Protein AF-A0A6I0SGD2-F1 (afdb_monomer)

Solvent-accessible surface area (backbone atoms only — not comparable to full-atom values): 24465 Å² total; per-residue (Å²): 138,92,66,94,62,62,40,89,84,48,64,49,75,45,43,58,71,42,83,47,82,48,71,47,82,42,67,32,30,31,40,35,41,21,23,28,64,48,79,47,85,56,87,60,90,63,89,70,87,62,95,55,67,92,83,50,76,82,53,63,69,57,52,53,32,61,71,46,40,69,61,18,66,77,65,74,39,56,65,81,51,65,57,43,37,54,51,72,83,57,88,63,60,44,69,10,45,36,34,33,43,36,40,39,31,40,45,16,40,39,34,30,12,27,33,20,41,36,37,36,28,39,41,33,34,53,17,43,41,30,39,22,31,40,66,39,73,47,50,70,32,67,99,56,30,63,36,92,94,68,83,43,83,52,81,45,79,48,76,48,76,32,84,38,54,20,38,42,36,28,16,43,36,31,34,58,22,40,39,41,32,23,44,44,16,41,36,37,29,71,28,67,29,38,24,41,63,22,47,37,40,31,31,54,63,13,39,37,38,31,31,32,41,35,41,28,65,25,37,38,40,31,28,10,37,44,35,39,23,13,31,68,42,85,99,49,68,32,30,41,69,13,53,33,39,23,68,67,9,38,40,38,41,51,62,70,9,36,42,35,34,20,60,33,14,25,37,38,37,35,38,39,22,85,28,49,24,43,39,38,34,21,50,77,96,83,72,84,66,42,68,42,80,94,43,47,73,56,39,42,72,59,22,72,78,36,40,8,18,39,35,34,28,42,45,17,65,47,14,41,38,40,31,22,34,17,32,36,37,33,45,46,65,24,30,32,25,31,40,38,35,33,57,19,35,44,32,58,61,46,59,95,92,50,71,42,44,41,39,29,32,34,40,41,40,30,54,21,36,40,35,33,40,28,50,93,82,52,49,20,32,42,38,32,69,66,38,61,49,55,39,72,17,39,47,38,76,46,67,79,60,83,76,73,69,45,75,80,41,86,35,67,38,34,39,32,33,60,87,51,66,80,66,35,52,40,71,54,72,42,78,59,80,50,25,33,38,30,62,39,71,46,77,47,75,59,101,71,31,29,34,38,27,37,35,28,38,47,65,44,80,29,66,65,50,44,47,53,51,50,48,46,60,58,52,54,48,51,51,49,52,51,49,52,51,51,50,51,49,53,54,48,58,61,61,57,74,82,112

Nearest PDB structures (foldseek):
  3sze-assembly1_A  TM=9.451E-01  e=1.507E-43  Escherichia coli O157:H7 str. EDL933
  4om9-assembly1_A  TM=9.510E-01  e=5.441E-32  Escherichia coli 042
  3ak5-assembly2_B  TM=7.928E-01  e=3.867E-27  Escherichia coli
  3ak5-assembly3_C  TM=7.836E-01  e=5.018E-25  Escherichia coli
  3ak5-assembly4_D  TM=7.950E-01  e=8.503E-24  Escherichia coli

Secondary structure (DSSP, 8-state):
----S--TT-EEEE-S-EE-SS-EEEESSEEEE-PEEPP---S-S-S-S-SSGGG--S-HHHHHHHHHHHHHHHHT-GGGSSS-S--TT-S-EEPEEEEEEEEEEES-EEEEETTEEEEEEEEEES-EEEEEESEEEEETTTT--EETTTTEE---EEEEE----EEEES-EEEES-EEEE-TTEEEEE-S-EEEES--EEE-TT-EEEE-S-EEESS-EEESSEEEEE-EEPTTSSEEEPEEEEETT-EEE-STT-EEEEESSEEEES-EEESSS-EEEEE--TT-PPEEPGGGHHHHHHHHTTSSEEEES-EEEEEEEEEEESEEEEE-S-EEEEEEEEES-EEEE-S-TT---EEEEEEEEEES-EEEEEE-SS-B-EEEEEEEEE-SSEEEEEEES---S-EEEEEEEEEEEETT--GGGEEE--EEETTEEEEEEEEEEE-SSEEEEEEEEEEEEE-HHHHHHHHHHHHHHHHHHHHHHHHHHHHHHHHHGGG-

Organism: Bacteroides thetaiotaomicron (NCBI:txid818)

Foldseek 3Di:
DDDQAQDAPAEDEDQAEADDAAEAEDASYEYEYEWAFQFDDFPDPDPDQDPDVVVDDPRVLVVQLVVCVVVCVVVVNSVVSVRFRGDLPDPDTGAYEYDYAEYEEHCYEYEYAARYAHEYEYEEEVYEYEYHDQKDKHWSCVVNQQDDPRPHGDTDIDIDGHGHAYEYEEEYHYANYEEEYDANYEYEYLYHYEAEVYEYEAADNYEYEDQAAHEYAAEYEFAHEYEYEFHDDPPALEGEAHEYEHNQAYEYEDLDTEYHYEQRYQYEGAYAYPYAYEYEFYDDPDRRRHYDPVCPVVSCVRFVQFGYEYEYEYAHQNYEYEEESHEYAHAAEHHYAEYEYDVYEYADDYDPVDAYEYEYAEYEYELYEYEKEDEQAEIHAYEYNHYYDYADYEYHYHYPDPDAWDAAGWYWHYKYFPPHDPHRYDWDWDDDQQWIKTFDWDWDDDPTIITTTGGIMHIDGRPVSVVVVVCCCVPVVVVVVVVVVVVVVVVVVVVVVVD

InterPro domains:
  IPR004899 Pertactin, central region [PF03212] (339-421)
  IPR011050 Pectin lyase fold/virulence factor [SSF51126] (4-458)
  IPR012332 Autotransporter, pectate lyase C-like domain superfamily [G3DSA:2.160.20.20] (1-485)

Structure (mmCIF, N/CA/C/O backbone):
data_AF-A0A6I0SGD2-F1
#
_entry.id   AF-A0A6I0SGD2-F1
#
loop_
_atom_site.group_PDB
_atom_site.id
_atom_site.type_symbol
_atom_site.label_atom_id
_atom_site.label_alt_id
_atom_site.label_comp_id
_atom_site.label_asym_id
_atom_site.label_entity_id
_atom_site.label_seq_id
_atom_site.pdbx_PDB_ins_code
_atom_site.Cartn_x
_atom_site.Cartn_y
_atom_site.Cartn_z
_atom_site.occupancy
_atom_site.B_iso_or_equiv
_atom_site.auth_seq_id
_atom_site.auth_comp_id
_atom_site.auth_asym_id
_atom_site.auth_atom_id
_atom_site.pdbx_PDB_model_num
ATOM 1 N N . ILE A 1 1 ? 6.479 -22.318 -34.820 1.00 44.47 1 ILE A N 1
ATOM 2 C CA . ILE A 1 1 ? 7.586 -22.149 -33.847 1.00 44.47 1 ILE A CA 1
ATOM 3 C C . ILE A 1 1 ? 7.102 -22.780 -32.543 1.00 44.47 1 ILE A C 1
ATOM 5 O O . ILE A 1 1 ? 6.374 -22.142 -31.804 1.00 44.47 1 ILE A O 1
ATOM 9 N N . ASN A 1 2 ? 7.387 -24.072 -32.350 1.00 41.59 2 ASN A N 1
ATOM 10 C CA . ASN A 1 2 ? 6.911 -24.901 -31.232 1.00 41.59 2 ASN A CA 1
ATOM 11 C C . ASN A 1 2 ? 8.007 -25.033 -30.165 1.00 41.59 2 ASN A C 1
ATOM 13 O O . ASN A 1 2 ? 8.618 -26.089 -30.041 1.00 41.59 2 ASN A O 1
ATOM 17 N N . SER A 1 3 ? 8.289 -23.977 -29.406 1.00 49.38 3 SER A N 1
ATOM 18 C CA . SER A 1 3 ? 8.962 -24.161 -28.115 1.00 49.38 3 SER A CA 1
ATOM 19 C C . SER A 1 3 ? 8.016 -23.669 -27.031 1.00 49.38 3 SER A C 1
ATOM 21 O O . SER A 1 3 ? 7.752 -22.472 -26.957 1.00 49.38 3 SER A O 1
ATOM 23 N N . GLN A 1 4 ? 7.485 -24.600 -26.235 1.00 59.59 4 GLN A N 1
ATOM 24 C CA . GLN A 1 4 ? 6.704 -24.296 -25.031 1.00 59.59 4 GLN A CA 1
ATOM 25 C C . GLN A 1 4 ? 7.576 -23.739 -23.893 1.00 59.59 4 GLN A C 1
ATOM 27 O O . GLN A 1 4 ? 7.047 -23.269 -22.891 1.00 59.59 4 GLN A O 1
ATOM 32 N N . ASP A 1 5 ? 8.900 -23.751 -24.059 1.00 74.62 5 ASP A N 1
ATOM 33 C CA . ASP A 1 5 ? 9.834 -23.281 -23.048 1.00 74.62 5 ASP A CA 1
ATOM 34 C C . ASP A 1 5 ? 10.061 -21.771 -23.146 1.00 74.62 5 ASP A C 1
ATOM 36 O O . ASP A 1 5 ? 10.298 -21.214 -24.226 1.00 74.62 5 ASP A O 1
ATOM 40 N N . LYS A 1 6 ? 10.021 -21.115 -21.984 1.00 79.12 6 LYS A N 1
ATOM 41 C CA . LYS A 1 6 ? 10.342 -19.697 -21.822 1.00 79.12 6 LYS A CA 1
ATOM 42 C C . LYS A 1 6 ? 11.775 -19.432 -22.279 1.00 79.12 6 LYS A C 1
ATOM 44 O O . LYS A 1 6 ? 12.725 -19.998 -21.738 1.00 79.12 6 LYS A O 1
ATOM 49 N N . LYS A 1 7 ? 11.950 -18.541 -23.255 1.00 79.69 7 LYS A N 1
ATOM 50 C CA . LYS A 1 7 ? 13.279 -18.163 -23.751 1.00 79.69 7 LYS A CA 1
ATOM 51 C C . LYS A 1 7 ? 13.844 -17.032 -22.899 1.00 79.69 7 LYS A C 1
ATOM 53 O O . LYS A 1 7 ? 13.586 -15.865 -23.167 1.00 79.69 7 LYS A O 1
ATOM 58 N N . THR A 1 8 ? 14.664 -17.375 -21.910 1.00 72.81 8 THR A N 1
ATOM 59 C CA . THR A 1 8 ? 15.229 -16.419 -20.935 1.00 72.81 8 THR A CA 1
ATOM 60 C C . THR A 1 8 ? 16.084 -15.309 -21.555 1.00 72.81 8 THR A C 1
ATOM 62 O O . THR A 1 8 ? 16.208 -14.241 -20.970 1.00 72.81 8 THR A O 1
ATOM 65 N N . ASN A 1 9 ? 16.651 -15.534 -22.745 1.00 78.88 9 ASN A N 1
ATOM 66 C CA . ASN A 1 9 ? 17.495 -14.553 -23.440 1.00 78.88 9 ASN A CA 1
ATOM 67 C C . ASN A 1 9 ? 16.747 -13.776 -24.540 1.00 78.88 9 ASN A C 1
ATOM 69 O O . ASN A 1 9 ? 17.338 -12.914 -25.187 1.00 78.88 9 ASN A O 1
ATOM 73 N N . ALA A 1 10 ? 15.469 -14.082 -24.788 1.00 84.31 10 ALA A N 1
ATOM 74 C CA . ALA A 1 10 ? 14.654 -13.378 -25.774 1.00 84.31 10 ALA A CA 1
ATOM 75 C C . ALA A 1 10 ? 13.947 -12.197 -25.100 1.00 84.31 10 ALA A C 1
ATOM 77 O O . ALA A 1 10 ? 12.811 -12.320 -24.637 1.00 84.31 10 ALA A O 1
ATOM 78 N N . LYS A 1 11 ? 14.646 -11.060 -25.032 1.00 92.44 11 LYS A N 1
ATOM 79 C CA . LYS A 1 11 ? 14.125 -9.819 -24.461 1.00 92.44 11 LYS A CA 1
ATOM 80 C C . LYS A 1 11 ? 13.872 -8.782 -25.553 1.00 92.44 11 LYS A C 1
ATOM 82 O O . LYS A 1 11 ? 14.795 -8.396 -26.264 1.00 92.44 11 LYS A O 1
ATOM 87 N N . LEU A 1 12 ? 12.627 -8.328 -25.657 1.00 97.19 12 LEU A N 1
ATOM 88 C CA . LEU A 1 12 ? 12.244 -7.166 -26.450 1.00 97.19 12 LEU A CA 1
ATOM 89 C C . LEU A 1 12 ? 12.295 -5.927 -25.555 1.00 97.19 12 LEU A C 1
ATOM 91 O O . LEU A 1 12 ? 11.647 -5.895 -24.512 1.00 97.19 12 LEU A O 1
ATOM 95 N N . ILE A 1 13 ? 13.058 -4.917 -25.959 1.00 98.12 13 ILE A N 1
ATOM 96 C CA . ILE A 1 13 ? 13.158 -3.638 -25.252 1.00 98.12 13 ILE A CA 1
ATOM 97 C C . ILE A 1 13 ? 12.524 -2.574 -26.136 1.00 98.12 13 ILE A C 1
ATOM 99 O O . ILE A 1 13 ? 12.893 -2.437 -27.302 1.00 98.12 13 ILE A O 1
ATOM 103 N N . LEU A 1 14 ? 11.573 -1.836 -25.577 1.00 98.50 14 LEU A N 1
ATOM 104 C CA . LEU A 1 14 ? 10.968 -0.669 -26.192 1.00 98.50 14 LEU A CA 1
ATOM 105 C C . LEU A 1 14 ? 11.413 0.560 -25.399 1.00 98.50 14 LEU A C 1
ATOM 107 O O . LEU A 1 14 ? 10.968 0.773 -24.273 1.00 98.50 14 LEU A O 1
ATOM 111 N N . ASP A 1 15 ? 12.296 1.355 -25.990 1.00 97.50 15 ASP A N 1
ATOM 112 C CA . ASP A 1 15 ? 12.751 2.645 -25.459 1.00 97.50 15 ASP A CA 1
ATOM 113 C C . ASP A 1 15 ? 12.130 3.842 -26.204 1.00 97.50 15 ASP A C 1
ATOM 115 O O . ASP A 1 15 ? 12.359 4.991 -25.848 1.00 97.50 15 ASP A O 1
ATOM 119 N N . GLY A 1 16 ? 11.310 3.576 -27.226 1.00 95.38 16 GLY A N 1
ATOM 120 C CA . GLY A 1 16 ? 10.520 4.569 -27.951 1.00 95.38 16 GLY A CA 1
ATOM 121 C C . GLY A 1 16 ? 9.146 4.826 -27.321 1.00 95.38 16 GLY A C 1
ATOM 122 O O . GLY A 1 16 ? 9.009 5.178 -26.153 1.00 95.38 16 GLY A O 1
ATOM 123 N N . SER A 1 17 ? 8.086 4.715 -28.120 1.00 96.38 17 SER A N 1
ATOM 124 C CA . SER A 1 17 ? 6.705 4.891 -27.656 1.00 96.38 17 SER A CA 1
ATOM 125 C C . SER A 1 17 ? 5.754 3.977 -28.420 1.00 96.38 17 SER A C 1
ATOM 127 O O . SER A 1 17 ? 5.974 3.671 -29.591 1.00 96.38 17 SER A O 1
ATOM 129 N N . VAL A 1 18 ? 4.683 3.561 -27.753 1.00 98.00 18 VAL A N 1
ATOM 130 C CA . VAL A 1 18 ? 3.580 2.782 -28.326 1.00 98.00 18 VAL A CA 1
ATOM 131 C C . VAL A 1 18 ? 2.299 3.557 -28.064 1.00 98.00 18 VAL A C 1
ATOM 133 O O . VAL A 1 18 ? 2.078 4.028 -26.955 1.00 98.00 18 VAL A O 1
ATOM 136 N N . ASN A 1 19 ? 1.452 3.717 -29.074 1.00 97.81 19 ASN A N 1
ATOM 137 C CA . ASN A 1 19 ? 0.153 4.354 -28.904 1.00 97.81 19 ASN A CA 1
ATOM 138 C C . ASN A 1 19 ? -0.878 3.635 -29.766 1.00 97.81 19 ASN A C 1
ATOM 140 O O . ASN A 1 19 ? -0.989 3.883 -30.967 1.00 97.81 19 ASN A O 1
ATOM 144 N N . THR A 1 20 ? -1.593 2.709 -29.146 1.00 97.75 20 THR A N 1
ATOM 145 C CA . THR A 1 20 ? -2.627 1.909 -29.788 1.00 97.75 20 THR A CA 1
ATOM 146 C C . THR A 1 20 ? -3.840 1.783 -28.873 1.00 97.75 20 THR A C 1
ATOM 148 O O . THR A 1 20 ? -3.741 1.947 -27.661 1.00 97.75 20 THR A O 1
ATOM 151 N N . LYS A 1 21 ? -4.996 1.492 -29.469 1.00 97.31 21 LYS A N 1
ATOM 152 C CA . LYS A 1 21 ? -6.214 1.072 -28.756 1.00 97.31 21 LYS A CA 1
ATOM 153 C C . LYS A 1 21 ? -6.423 -0.443 -28.821 1.00 97.31 21 LYS A C 1
ATOM 155 O O . LYS A 1 21 ? -7.499 -0.921 -28.497 1.00 97.31 21 LYS A O 1
ATOM 160 N N . ASN A 1 22 ? -5.433 -1.164 -29.339 1.00 98.25 22 ASN A N 1
ATOM 161 C CA . ASN A 1 22 ? -5.467 -2.610 -29.476 1.00 98.25 22 ASN A CA 1
ATOM 162 C C . ASN A 1 22 ? -4.676 -3.261 -28.343 1.00 98.25 22 ASN A C 1
ATOM 164 O O . ASN A 1 22 ? -3.901 -2.603 -27.640 1.00 98.25 22 ASN A O 1
ATOM 168 N N . ASP A 1 23 ? -4.830 -4.572 -28.255 1.00 98.44 23 ASP A N 1
ATOM 169 C CA . ASP A 1 23 ? -4.074 -5.408 -27.343 1.00 98.44 23 ASP A CA 1
ATOM 170 C C . ASP A 1 23 ? -2.629 -5.632 -27.801 1.00 98.44 23 ASP A C 1
ATOM 172 O O . ASP A 1 23 ? -2.293 -5.568 -28.990 1.00 98.44 23 ASP A O 1
ATOM 176 N N . VAL A 1 24 ? -1.779 -5.940 -26.824 1.00 98.00 24 VAL A N 1
ATOM 177 C CA . VAL A 1 24 ? -0.406 -6.418 -27.003 1.00 98.00 24 VAL A CA 1
ATOM 178 C C . VAL A 1 24 ? -0.297 -7.775 -26.318 1.00 98.00 24 VAL A C 1
ATOM 180 O O . VAL A 1 24 ? -0.758 -7.934 -25.193 1.00 98.00 24 VAL A O 1
ATOM 183 N N . GLU A 1 25 ? 0.329 -8.757 -26.960 1.00 98.06 25 GLU A N 1
ATOM 184 C CA . GLU A 1 25 ? 0.514 -10.092 -26.383 1.00 98.06 25 GLU A CA 1
ATOM 185 C C . GLU A 1 25 ? 2.000 -10.441 -26.273 1.00 98.06 25 GLU A C 1
ATOM 187 O O . GLU A 1 25 ? 2.769 -10.277 -27.224 1.00 98.06 25 GLU A O 1
ATOM 192 N N . VAL A 1 26 ? 2.401 -10.959 -25.111 1.00 96.62 2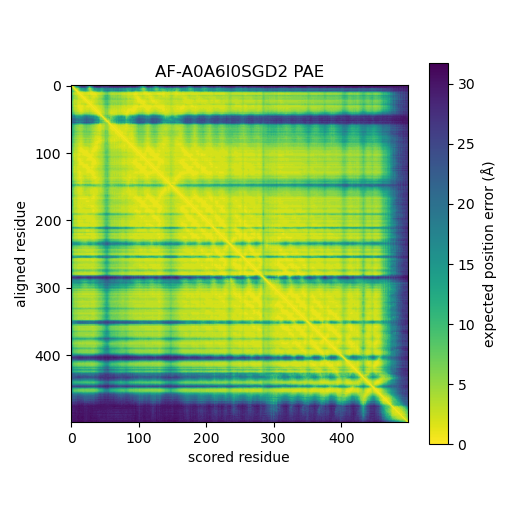6 VAL A N 1
ATOM 193 C CA . VAL A 1 26 ? 3.742 -11.486 -24.853 1.00 96.62 26 VAL A CA 1
ATOM 194 C C . VAL A 1 26 ? 3.620 -12.882 -24.259 1.00 96.62 26 VAL A C 1
ATOM 196 O O . VAL A 1 26 ? 3.085 -13.073 -23.167 1.00 96.62 26 VAL A O 1
ATOM 199 N N . SER A 1 27 ? 4.181 -13.858 -24.968 1.00 95.38 27 SER A N 1
ATOM 200 C CA . SER A 1 27 ? 4.110 -15.269 -24.598 1.00 95.38 27 SER A CA 1
ATOM 201 C C . SER A 1 27 ? 5.508 -15.893 -24.591 1.00 95.38 27 SER A C 1
ATOM 203 O O . SER A 1 27 ? 6.224 -15.821 -25.591 1.00 95.38 27 SER A O 1
ATOM 205 N N . ASN A 1 28 ? 5.899 -16.527 -23.478 1.00 93.88 28 ASN A N 1
ATOM 206 C CA . ASN A 1 28 ? 7.177 -17.248 -23.310 1.00 93.88 28 ASN A CA 1
ATOM 207 C C . ASN A 1 28 ? 8.451 -16.404 -23.556 1.00 93.88 28 ASN A C 1
ATOM 209 O O . ASN A 1 28 ? 9.488 -16.942 -23.964 1.00 93.88 28 ASN A O 1
ATOM 213 N N . ALA A 1 29 ? 8.382 -15.092 -23.325 1.00 93.88 29 ALA A N 1
ATOM 214 C CA . ALA A 1 29 ? 9.454 -14.133 -23.603 1.00 93.88 29 ALA A CA 1
ATOM 215 C C . ALA A 1 29 ? 9.497 -13.008 -22.556 1.00 93.88 29 ALA A C 1
ATOM 217 O O . ALA A 1 29 ? 8.664 -12.964 -21.647 1.00 93.88 29 ALA A O 1
ATOM 218 N N . SER A 1 30 ? 10.461 -12.097 -22.692 1.00 95.88 30 SER A N 1
ATOM 219 C CA . SER A 1 30 ? 10.554 -10.900 -21.853 1.00 95.88 30 SER A CA 1
ATOM 220 C C . SER A 1 30 ? 10.279 -9.625 -22.654 1.00 95.88 30 SER A C 1
ATOM 222 O O . SER A 1 30 ? 10.787 -9.468 -23.765 1.00 95.88 30 SER A O 1
ATOM 224 N N . LEU A 1 31 ? 9.529 -8.693 -22.069 1.00 98.06 31 LEU A N 1
ATOM 225 C CA . LEU A 1 31 ? 9.271 -7.353 -22.595 1.00 98.06 31 LEU A CA 1
ATOM 226 C C . LEU A 1 31 ? 9.711 -6.307 -21.566 1.00 98.06 31 LEU A C 1
ATOM 228 O O . LEU A 1 31 ? 9.322 -6.382 -20.405 1.00 98.06 31 LEU A O 1
ATOM 232 N N . THR A 1 32 ? 10.474 -5.309 -21.999 1.00 98.50 32 THR A N 1
ATOM 233 C CA . THR A 1 32 ? 10.832 -4.140 -21.188 1.00 98.50 32 THR A CA 1
ATOM 234 C C . THR A 1 32 ? 10.355 -2.869 -21.882 1.00 98.50 32 THR A C 1
ATOM 236 O O . THR A 1 32 ? 10.653 -2.659 -23.055 1.00 98.50 32 THR A O 1
ATOM 239 N N . MET A 1 33 ? 9.638 -2.014 -21.157 1.00 98.81 33 MET A N 1
ATOM 240 C CA . MET A 1 33 ? 9.285 -0.651 -21.564 1.00 98.81 33 MET A CA 1
ATOM 241 C C . MET A 1 33 ? 10.084 0.342 -20.718 1.00 98.81 33 MET A C 1
ATOM 243 O O . MET A 1 33 ? 10.072 0.266 -19.490 1.00 98.81 33 MET A O 1
ATOM 247 N N . GLN A 1 34 ? 10.790 1.269 -21.355 1.00 98.69 34 GLN A N 1
ATOM 248 C CA . GLN A 1 34 ? 11.634 2.251 -20.670 1.00 98.69 34 GLN A CA 1
ATOM 249 C C . GLN A 1 34 ? 11.642 3.593 -21.408 1.00 98.69 34 GLN A C 1
ATOM 251 O O . GLN A 1 34 ? 11.198 3.688 -22.549 1.00 98.69 34 GLN A O 1
ATOM 256 N N . GLY A 1 35 ? 12.161 4.637 -20.767 1.00 98.56 35 GLY A N 1
ATOM 257 C CA . GLY A 1 35 ? 12.550 5.852 -21.478 1.00 98.56 35 GLY A CA 1
ATOM 258 C C . GLY A 1 35 ? 13.821 5.663 -22.311 1.00 98.56 35 GLY A C 1
ATOM 259 O O . GLY A 1 35 ? 14.543 4.667 -22.183 1.00 98.56 35 GLY A O 1
ATOM 260 N N . HIS A 1 36 ? 14.124 6.669 -23.124 1.00 98.31 36 HIS A N 1
ATOM 261 C CA . HIS A 1 36 ? 15.315 6.710 -23.969 1.00 98.31 36 HIS A CA 1
ATOM 262 C C . HIS A 1 36 ? 16.367 7.646 -23.368 1.00 98.31 36 HIS A C 1
ATOM 264 O O . HIS A 1 36 ? 16.071 8.809 -23.082 1.00 98.31 36 HIS A O 1
ATOM 270 N N . ALA A 1 37 ? 17.600 7.170 -23.191 1.00 97.81 37 ALA A N 1
ATOM 271 C CA . ALA A 1 37 ? 18.712 8.030 -22.793 1.00 97.81 37 ALA A CA 1
ATOM 272 C C . ALA A 1 37 ? 18.970 9.061 -23.900 1.00 97.81 37 ALA A C 1
ATOM 274 O O . ALA A 1 37 ? 19.121 8.688 -25.060 1.00 97.81 37 ALA A O 1
ATOM 275 N N . THR A 1 38 ? 18.994 10.353 -23.569 1.00 97.31 38 THR A N 1
ATOM 276 C CA . THR A 1 38 ? 19.162 11.397 -24.591 1.00 97.31 38 THR A CA 1
ATOM 277 C C . THR A 1 38 ? 20.517 11.250 -25.266 1.00 97.31 38 THR A C 1
ATOM 279 O O . THR A 1 38 ? 21.540 11.189 -24.585 1.00 97.31 38 THR A O 1
ATOM 282 N N . GLU A 1 39 ? 20.534 11.200 -26.596 1.00 95.94 39 GLU A N 1
ATOM 283 C CA . GLU A 1 39 ? 21.778 11.038 -27.335 1.00 95.94 39 GLU A CA 1
ATOM 284 C C . GLU A 1 39 ? 22.609 12.328 -27.340 1.00 95.94 39 GLU A C 1
ATOM 286 O O . GLU A 1 39 ? 22.102 13.411 -27.636 1.00 95.94 39 GLU A O 1
ATOM 291 N N . HIS A 1 40 ? 23.912 12.192 -27.094 1.00 94.94 40 HIS A N 1
ATOM 292 C CA . HIS A 1 40 ? 24.898 13.272 -27.156 1.00 94.94 40 HIS A CA 1
ATOM 293 C C . HIS A 1 40 ? 25.934 13.034 -28.256 1.00 94.94 40 HIS A C 1
ATOM 295 O O . HIS A 1 40 ? 26.190 11.909 -28.695 1.00 94.94 40 HIS A O 1
ATOM 301 N N . ALA A 1 41 ? 26.561 14.117 -28.717 1.00 93.25 41 ALA A N 1
ATOM 302 C CA . ALA A 1 41 ? 27.700 14.012 -29.618 1.00 93.25 41 ALA A CA 1
ATOM 303 C C . ALA A 1 41 ? 28.879 13.310 -28.920 1.00 93.25 41 ALA A C 1
ATOM 305 O O . ALA A 1 41 ? 29.095 13.470 -27.723 1.00 93.25 41 ALA A O 1
ATOM 306 N N . ILE A 1 42 ? 29.666 12.567 -29.698 1.00 92.56 42 ILE A N 1
ATOM 307 C CA . ILE A 1 42 ? 30.905 11.930 -29.238 1.00 92.56 42 ILE A CA 1
ATOM 308 C C . ILE A 1 42 ? 32.090 12.535 -29.981 1.00 92.56 42 ILE A C 1
ATOM 310 O O . ILE A 1 42 ? 31.943 13.013 -31.107 1.00 92.56 42 ILE A O 1
ATOM 314 N N . PHE A 1 43 ? 33.271 12.458 -29.382 1.00 91.62 43 PHE A N 1
ATOM 315 C CA . PHE A 1 43 ? 34.511 12.942 -29.974 1.00 91.62 43 PHE A CA 1
ATOM 316 C C . PHE A 1 43 ? 34.958 12.067 -31.151 1.00 91.62 43 PHE A C 1
ATOM 318 O O . PHE A 1 43 ? 35.282 12.573 -32.225 1.00 91.62 43 PHE A O 1
ATOM 325 N N . ARG A 1 44 ? 34.958 10.738 -30.974 1.00 89.44 44 ARG A N 1
ATOM 326 C CA . ARG A 1 44 ? 35.410 9.781 -31.998 1.00 89.44 44 ARG A CA 1
ATOM 327 C C . ARG A 1 44 ? 34.642 8.465 -31.910 1.00 89.44 44 ARG A C 1
ATOM 329 O O . ARG A 1 44 ? 34.528 7.892 -30.832 1.00 89.44 44 ARG A O 1
ATOM 336 N N . SER A 1 45 ? 34.169 7.955 -33.050 1.00 81.12 45 SER A N 1
ATOM 337 C CA . SER A 1 45 ? 33.467 6.663 -33.148 1.00 81.12 45 SER A CA 1
ATOM 338 C C . SER A 1 45 ? 34.401 5.452 -33.280 1.00 81.12 45 SER A C 1
ATOM 340 O O . SER A 1 45 ? 34.020 4.344 -32.911 1.00 81.12 45 SER A O 1
ATOM 342 N N . SER A 1 46 ? 35.623 5.635 -33.796 1.00 76.50 46 SER A N 1
ATOM 343 C CA . SER A 1 46 ? 36.624 4.571 -33.902 1.00 76.50 46 SER A CA 1
ATOM 344 C C . SER A 1 46 ? 37.410 4.402 -32.599 1.00 76.50 46 SER A C 1
ATOM 346 O O . SER A 1 46 ? 37.944 5.366 -32.047 1.00 76.50 46 SER A O 1
ATOM 348 N N . ALA A 1 47 ? 37.555 3.156 -32.138 1.00 71.19 47 ALA A N 1
ATOM 349 C CA . ALA A 1 47 ? 38.408 2.837 -30.990 1.00 71.19 47 ALA A CA 1
ATOM 350 C C . ALA A 1 47 ? 39.890 3.148 -31.272 1.00 71.19 47 ALA A C 1
ATOM 352 O O . ALA A 1 47 ? 40.620 3.593 -30.391 1.00 71.19 47 ALA A O 1
ATOM 353 N N . ASN A 1 48 ? 40.318 2.984 -32.526 1.00 71.62 48 ASN A N 1
ATOM 354 C CA . ASN A 1 48 ? 41.699 3.210 -32.924 1.00 71.62 48 ASN A CA 1
ATOM 355 C C . ASN A 1 48 ? 41.978 4.708 -33.093 1.00 71.62 48 ASN A C 1
ATOM 357 O O . ASN A 1 48 ? 41.447 5.347 -34.002 1.00 71.62 48 ASN A O 1
ATOM 361 N N . HIS A 1 49 ? 42.843 5.234 -32.224 1.00 71.12 49 HIS A N 1
ATOM 362 C CA . HIS A 1 49 ? 43.476 6.546 -32.369 1.00 71.12 49 HIS A CA 1
ATOM 363 C C . HIS A 1 49 ? 44.480 6.560 -33.530 1.00 71.12 49 HIS A C 1
ATOM 365 O O . HIS A 1 49 ? 44.614 7.564 -34.222 1.00 71.12 49 HIS A O 1
ATOM 371 N N . CYS A 1 50 ? 45.186 5.445 -33.742 1.00 70.56 50 CYS A N 1
ATOM 372 C CA . CYS A 1 50 ? 46.263 5.336 -34.718 1.00 70.56 50 CYS A CA 1
ATOM 373 C C . CYS A 1 50 ? 46.673 3.869 -34.921 1.00 70.56 50 CYS A C 1
ATOM 375 O O . CYS A 1 50 ? 46.731 3.105 -33.960 1.00 70.56 50 CYS A O 1
ATOM 377 N N . SER A 1 51 ? 46.981 3.474 -36.160 1.00 66.44 51 SER A N 1
ATOM 378 C CA . SER A 1 51 ? 47.408 2.104 -36.495 1.00 66.44 51 SER A CA 1
ATOM 379 C C . SER A 1 51 ? 48.872 1.805 -36.134 1.00 66.44 51 SER A C 1
ATOM 381 O O . SER A 1 51 ? 49.244 0.641 -36.027 1.00 66.44 51 SER A O 1
ATOM 383 N N . LEU A 1 52 ? 49.702 2.837 -35.933 1.00 70.12 52 LEU A N 1
ATOM 384 C CA . LEU A 1 52 ? 51.124 2.733 -35.582 1.00 70.12 52 LEU A CA 1
ATOM 385 C C . LEU A 1 52 ? 51.394 3.485 -34.272 1.00 70.12 52 LEU A C 1
ATOM 387 O O . LEU A 1 52 ? 51.845 4.627 -34.273 1.00 70.12 52 LEU A O 1
ATOM 391 N N . VAL A 1 53 ? 51.105 2.826 -33.148 1.00 65.44 53 VAL A N 1
ATOM 392 C CA . VAL A 1 53 ? 51.093 3.415 -31.793 1.00 65.44 53 VAL A CA 1
ATOM 393 C C . VAL A 1 53 ? 52.389 4.166 -31.435 1.00 65.44 53 VAL A C 1
ATOM 395 O O . VAL A 1 53 ? 52.325 5.168 -30.738 1.00 65.44 53 VAL A O 1
ATOM 398 N N . PHE A 1 54 ? 53.552 3.747 -31.953 1.00 70.56 54 PHE A N 1
ATOM 399 C CA . PHE A 1 54 ? 54.850 4.379 -31.663 1.00 70.56 54 PHE A CA 1
ATOM 400 C C . PHE A 1 54 ? 55.110 5.709 -32.403 1.00 70.56 54 PHE A C 1
ATOM 402 O O . PHE A 1 54 ? 56.032 6.430 -32.030 1.00 70.56 54 PHE A O 1
ATOM 409 N N . LEU A 1 55 ? 54.332 6.032 -33.446 1.00 68.06 55 LEU A N 1
ATOM 410 C CA . LEU A 1 55 ? 54.422 7.294 -34.207 1.00 68.06 55 LEU A CA 1
ATOM 411 C C . LEU A 1 55 ? 53.397 8.337 -33.748 1.00 68.06 55 LEU A C 1
ATOM 413 O O . LEU A 1 55 ? 53.388 9.459 -34.251 1.00 68.06 55 LEU A O 1
ATOM 417 N N . CYS A 1 56 ? 52.514 7.966 -32.826 1.00 70.94 56 CYS A N 1
ATOM 418 C CA . CYS A 1 56 ? 51.353 8.756 -32.460 1.00 70.94 56 CYS A CA 1
ATOM 419 C C . CYS A 1 56 ? 51.497 9.297 -31.034 1.00 70.94 56 CYS A C 1
ATOM 421 O O . CYS A 1 56 ? 51.913 8.582 -30.126 1.00 70.94 56 CYS A O 1
ATOM 423 N N . GLY A 1 57 ? 51.177 10.583 -30.852 1.00 73.56 57 GLY A N 1
ATOM 424 C CA . GLY A 1 57 ? 51.139 11.227 -29.536 1.00 73.56 57 GLY A CA 1
ATOM 425 C C . GLY A 1 57 ? 49.996 10.701 -28.660 1.00 73.56 57 GLY A C 1
ATOM 426 O O . GLY A 1 57 ? 49.303 9.748 -29.019 1.00 73.56 57 GLY A O 1
ATOM 427 N N . THR A 1 58 ? 49.781 11.336 -27.508 1.00 81.56 58 THR A N 1
ATOM 428 C CA . THR A 1 58 ? 48.677 10.998 -26.597 1.00 81.56 58 THR A CA 1
ATOM 429 C C . THR A 1 58 ? 47.330 11.050 -27.322 1.00 81.56 58 THR A C 1
ATOM 431 O O . THR A 1 58 ? 47.081 11.975 -28.094 1.00 81.56 58 THR A O 1
ATOM 434 N N . ASP A 1 59 ? 46.452 10.075 -27.062 1.00 86.75 59 ASP A N 1
ATOM 435 C CA . ASP A 1 59 ? 45.098 10.076 -27.619 1.00 86.75 59 ASP A CA 1
ATOM 436 C C . ASP A 1 59 ? 44.345 11.329 -27.159 1.00 86.75 59 ASP A C 1
ATOM 438 O O . ASP A 1 59 ? 44.073 11.507 -25.971 1.00 86.75 59 ASP A O 1
ATOM 442 N N . TRP A 1 60 ? 44.003 12.202 -28.103 1.00 87.25 60 TRP A N 1
ATOM 443 C CA . TRP A 1 60 ? 43.344 13.474 -27.818 1.00 87.25 60 TRP A CA 1
ATOM 444 C C . TRP A 1 60 ? 41.978 13.296 -27.136 1.00 87.25 60 TRP A C 1
ATOM 446 O O . TRP A 1 60 ? 41.571 14.164 -26.367 1.00 87.25 60 TRP A O 1
ATOM 456 N N . VAL A 1 61 ? 41.300 12.158 -27.339 1.00 91.06 61 VAL A N 1
ATOM 457 C CA . VAL A 1 61 ? 40.065 11.816 -26.609 1.00 91.06 61 VAL A CA 1
ATOM 458 C C . VAL A 1 61 ? 40.357 11.632 -25.117 1.00 91.06 61 VAL A C 1
ATOM 460 O O . VAL A 1 61 ? 39.616 12.128 -24.270 1.00 91.06 61 VAL A O 1
ATOM 463 N N . THR A 1 62 ? 41.469 10.971 -24.789 1.00 89.38 62 THR A N 1
ATOM 464 C CA . THR A 1 62 ? 41.938 10.810 -23.406 1.00 89.38 62 THR A CA 1
ATOM 465 C C . THR A 1 62 ? 42.340 12.154 -22.808 1.00 89.38 62 THR A C 1
ATOM 467 O O . THR A 1 62 ? 41.938 12.456 -21.688 1.00 89.38 62 THR A O 1
ATOM 470 N N . VAL A 1 63 ? 43.047 13.000 -23.568 1.00 91.56 63 VAL A N 1
ATOM 471 C CA . VAL A 1 63 ? 43.445 14.345 -23.114 1.00 91.56 63 VAL A CA 1
ATOM 472 C C . VAL A 1 63 ? 42.226 15.210 -22.780 1.00 91.56 63 VAL A C 1
ATOM 474 O O . VAL A 1 63 ? 42.217 15.864 -21.738 1.00 91.56 63 VAL A O 1
ATOM 477 N N . LEU A 1 64 ? 41.183 15.207 -23.620 1.00 91.75 64 LEU A N 1
ATOM 478 C CA . LEU A 1 64 ? 39.948 15.957 -23.351 1.00 91.75 64 LEU A CA 1
ATOM 479 C C . LEU A 1 64 ? 39.264 15.469 -22.069 1.00 91.75 64 LEU A C 1
ATOM 481 O O . LEU A 1 64 ? 38.947 16.276 -21.194 1.00 91.75 64 LEU A O 1
ATOM 485 N N . LYS A 1 65 ? 39.126 14.148 -21.908 1.00 93.69 65 LYS A N 1
ATOM 486 C CA . LYS A 1 65 ? 38.565 13.542 -20.694 1.00 93.69 65 LYS A CA 1
ATOM 487 C C . LYS A 1 65 ? 39.352 13.922 -19.435 1.00 93.69 65 LYS A C 1
ATOM 489 O O . LYS A 1 65 ? 38.758 14.239 -18.405 1.00 93.69 65 LYS A O 1
ATOM 494 N N . GLU A 1 66 ? 40.682 13.891 -19.496 1.00 94.12 66 GLU A N 1
ATOM 495 C CA . GLU A 1 66 ? 41.554 14.265 -18.375 1.00 94.12 66 GLU A CA 1
ATOM 496 C C . GLU A 1 66 ? 41.459 15.759 -18.047 1.00 94.12 66 GLU A C 1
ATOM 498 O O . GLU A 1 66 ? 41.364 16.121 -16.872 1.00 94.12 66 GLU A O 1
ATOM 503 N N . THR A 1 67 ? 41.400 16.612 -19.074 1.00 95.81 67 THR A N 1
ATOM 504 C CA . THR A 1 67 ? 41.267 18.072 -18.936 1.00 95.81 67 THR A CA 1
ATOM 505 C C . THR A 1 67 ? 39.988 18.449 -18.185 1.00 95.81 67 THR A C 1
ATOM 507 O O . THR A 1 67 ? 40.008 19.329 -17.323 1.00 95.81 67 THR A O 1
ATOM 510 N N . GLU A 1 68 ? 38.882 17.751 -18.448 1.00 95.69 68 GLU A N 1
ATOM 511 C CA . GLU A 1 68 ? 37.586 18.010 -17.806 1.00 95.69 68 GLU A CA 1
ATOM 512 C C . GLU A 1 68 ? 37.374 17.224 -16.496 1.00 95.69 68 GLU A C 1
ATOM 514 O O . GLU A 1 68 ? 36.402 17.463 -15.774 1.00 95.69 68 GLU A O 1
ATOM 519 N N . SER A 1 69 ? 38.277 16.301 -16.143 1.00 95.12 69 SER A N 1
ATOM 520 C CA . SER A 1 69 ? 38.086 15.349 -15.037 1.00 95.12 69 SER A CA 1
ATOM 521 C C . SER A 1 69 ? 37.888 16.021 -13.675 1.00 95.12 69 SER A C 1
ATOM 523 O O . SER A 1 69 ? 37.098 15.544 -12.860 1.00 95.12 69 SER A O 1
ATOM 525 N N . SER A 1 70 ? 38.570 17.138 -13.409 1.00 96.25 70 SER A N 1
ATOM 526 C CA . SER A 1 70 ? 38.440 17.863 -12.135 1.00 96.25 70 SER A CA 1
ATOM 527 C C . SER A 1 70 ? 37.023 18.411 -11.929 1.00 96.25 70 SER A C 1
ATOM 529 O O . SER A 1 70 ? 36.444 18.256 -10.851 1.00 96.25 70 SER A O 1
ATOM 531 N N . TYR A 1 71 ? 36.436 18.992 -12.977 1.00 95.75 71 TYR A N 1
ATOM 532 C CA . TYR A 1 71 ? 35.064 19.488 -12.969 1.00 95.75 71 TYR A CA 1
ATOM 533 C C . TYR A 1 71 ? 34.059 18.339 -12.945 1.00 95.75 71 TYR A C 1
ATOM 535 O O . TYR A 1 71 ? 33.119 18.375 -12.152 1.00 95.75 71 TYR A O 1
ATOM 543 N N . ASN A 1 72 ? 34.285 17.291 -13.736 1.00 96.00 72 ASN A N 1
ATOM 544 C CA . ASN A 1 72 ? 33.368 16.157 -13.785 1.00 96.00 72 ASN A CA 1
ATOM 545 C C . ASN A 1 72 ? 33.285 15.406 -12.451 1.00 96.00 72 ASN A C 1
ATOM 547 O O . ASN A 1 72 ? 32.180 15.117 -11.996 1.00 96.00 72 ASN A O 1
ATOM 551 N N . LYS A 1 73 ? 34.403 15.223 -11.740 1.00 95.19 73 LYS A N 1
ATOM 552 C CA . LYS A 1 73 ? 34.397 14.684 -10.368 1.00 95.19 73 LYS A CA 1
ATOM 553 C C . LYS A 1 73 ? 33.658 15.592 -9.389 1.00 95.19 73 LYS A C 1
ATOM 555 O O . LYS A 1 73 ? 32.908 15.102 -8.551 1.00 95.19 73 LYS A O 1
ATOM 560 N N . LYS A 1 74 ? 33.844 16.914 -9.495 1.00 96.75 74 LYS A N 1
ATOM 561 C CA . LYS A 1 74 ? 33.170 17.894 -8.625 1.00 96.75 74 LYS A CA 1
ATOM 562 C C . LYS A 1 74 ? 31.645 17.859 -8.778 1.00 96.75 74 LYS A C 1
ATOM 564 O O . LYS A 1 74 ? 30.943 18.081 -7.797 1.00 96.75 74 LYS A O 1
ATOM 569 N N . PHE A 1 75 ? 31.145 17.603 -9.986 1.00 95.50 75 PHE A N 1
ATOM 570 C CA . PHE A 1 75 ? 29.714 17.653 -10.309 1.00 95.50 75 PHE A CA 1
ATOM 571 C C . PHE A 1 75 ? 29.085 16.285 -10.602 1.00 95.50 75 PHE A C 1
ATOM 573 O O . PHE A 1 75 ? 27.935 16.235 -11.031 1.00 95.50 75 PHE A O 1
ATOM 580 N N . ASN A 1 76 ? 29.814 15.188 -10.369 1.00 94.25 76 ASN A N 1
ATOM 581 C CA . ASN A 1 76 ? 29.403 13.828 -10.721 1.00 94.25 76 ASN A CA 1
ATOM 582 C C . ASN A 1 76 ? 28.905 13.718 -12.179 1.00 94.25 76 ASN A C 1
ATOM 584 O O . ASN A 1 76 ? 27.821 13.206 -12.454 1.00 94.25 76 ASN A O 1
ATOM 588 N N . SER A 1 77 ? 29.679 14.277 -13.115 1.00 96.00 77 SER A N 1
ATOM 589 C CA . SER A 1 77 ? 29.305 14.425 -14.526 1.00 96.00 77 SER A CA 1
ATOM 590 C C . SER A 1 77 ? 30.291 13.785 -15.500 1.00 96.00 77 SER A C 1
ATOM 592 O O . SER A 1 77 ? 30.411 14.236 -16.637 1.00 96.00 77 SER A O 1
ATOM 594 N N . ASP A 1 78 ? 30.982 12.720 -15.083 1.00 94.94 78 ASP A N 1
ATOM 595 C CA . ASP A 1 78 ? 31.942 11.982 -15.924 1.00 94.94 78 ASP A CA 1
ATOM 596 C C . ASP A 1 78 ? 31.320 11.503 -17.249 1.00 94.94 78 ASP A C 1
ATOM 598 O O . ASP A 1 78 ? 32.010 11.420 -18.266 1.00 94.94 78 ASP A O 1
ATOM 602 N N . TYR A 1 79 ? 30.002 11.274 -17.273 1.00 94.75 79 TYR A N 1
ATOM 603 C CA . TYR A 1 79 ? 29.250 10.932 -18.481 1.00 94.75 79 TYR A CA 1
ATOM 604 C C . TYR A 1 79 ? 29.325 11.990 -19.595 1.00 94.75 79 TYR A C 1
ATOM 606 O O . TYR A 1 79 ? 29.083 11.657 -20.747 1.00 94.75 79 TYR A O 1
ATOM 614 N N . LYS A 1 80 ? 29.676 13.249 -19.297 1.00 96.06 80 LYS A N 1
ATOM 615 C CA . LYS A 1 80 ? 29.764 14.323 -20.304 1.00 96.06 80 LYS A CA 1
ATOM 616 C C . LYS A 1 80 ? 31.000 14.236 -21.203 1.00 96.06 80 LYS A C 1
ATOM 618 O O . LYS A 1 80 ? 30.997 14.815 -22.282 1.00 96.06 80 LYS A O 1
ATOM 623 N N . SER A 1 81 ? 32.051 13.543 -20.761 1.00 95.62 81 SER A N 1
ATOM 624 C CA . SER A 1 81 ? 33.363 13.511 -21.433 1.00 95.62 81 SER A CA 1
ATOM 625 C C . SER A 1 81 ? 33.903 12.094 -21.650 1.00 95.62 81 SER A C 1
ATOM 627 O O . SER A 1 81 ? 35.061 11.892 -22.017 1.00 95.62 81 SER A O 1
ATOM 629 N N . ASN A 1 82 ? 33.066 11.075 -21.443 1.00 93.06 82 ASN A N 1
ATOM 630 C CA . ASN A 1 82 ? 33.454 9.666 -21.533 1.00 93.06 82 ASN A CA 1
ATOM 631 C C . ASN A 1 82 ? 33.511 9.117 -22.976 1.00 93.06 82 ASN A C 1
ATOM 633 O O . ASN A 1 82 ? 33.798 7.933 -23.151 1.00 93.06 82 ASN A O 1
ATOM 637 N N . ASN A 1 83 ? 33.256 9.958 -23.988 1.00 93.19 83 ASN A N 1
ATOM 638 C CA . ASN A 1 83 ? 33.161 9.586 -25.404 1.00 93.19 83 ASN A CA 1
ATOM 639 C C . ASN A 1 83 ? 32.094 8.506 -25.695 1.00 93.19 83 ASN A C 1
ATOM 641 O O . ASN A 1 83 ? 32.250 7.705 -26.618 1.00 93.19 83 ASN A O 1
ATOM 645 N N . GLN A 1 84 ? 31.018 8.468 -24.908 1.00 91.44 84 GLN A N 1
ATOM 646 C CA . GLN A 1 84 ? 29.849 7.623 -25.146 1.00 91.44 84 GLN A CA 1
ATOM 647 C C . GLN A 1 84 ? 28.660 8.485 -25.562 1.00 91.44 84 GLN A C 1
ATOM 649 O O . GLN A 1 84 ? 28.511 9.617 -25.115 1.00 91.44 84 GLN A O 1
ATOM 654 N N . GLN A 1 85 ? 27.821 7.948 -26.447 1.00 92.44 85 GLN A N 1
ATOM 655 C CA . GLN A 1 85 ? 26.654 8.670 -26.953 1.00 92.44 85 GLN A CA 1
ATOM 656 C C . GLN A 1 85 ? 25.556 8.805 -25.894 1.00 92.44 85 GLN A C 1
ATOM 658 O O . GLN A 1 85 ? 24.804 9.774 -25.900 1.00 92.44 85 GLN A O 1
ATOM 663 N N . THR A 1 86 ? 25.485 7.834 -24.992 1.00 95.12 86 THR A N 1
ATOM 664 C CA . THR A 1 86 ? 24.577 7.784 -23.852 1.00 95.12 86 THR A CA 1
ATOM 665 C C . THR A 1 86 ? 25.307 7.156 -22.664 1.00 95.12 86 THR A C 1
ATOM 667 O O . THR A 1 86 ? 26.341 6.501 -22.824 1.00 95.12 86 THR A O 1
ATOM 670 N N . SER A 1 87 ? 24.787 7.366 -21.460 1.00 95.38 87 SER A N 1
ATOM 671 C CA . SER A 1 87 ? 25.303 6.811 -20.211 1.00 95.38 87 SER A CA 1
ATOM 672 C C . SER A 1 87 ? 24.158 6.483 -19.259 1.00 95.38 87 SER A C 1
ATOM 674 O O . SER A 1 87 ? 23.155 7.187 -19.203 1.00 95.38 87 SER A O 1
ATOM 676 N N . PHE A 1 88 ? 24.328 5.444 -18.444 1.00 96.94 88 PHE A N 1
ATOM 677 C CA . PHE A 1 88 ? 23.359 5.085 -17.404 1.00 96.94 88 PHE A CA 1
ATOM 678 C C . PHE A 1 88 ? 23.237 6.139 -16.299 1.00 96.94 88 PHE A C 1
ATOM 680 O O . PHE A 1 88 ? 22.172 6.253 -15.689 1.00 96.94 88 PHE A O 1
ATOM 687 N N . ASP A 1 89 ? 24.301 6.910 -16.065 1.00 95.25 89 ASP A N 1
ATOM 688 C CA . ASP A 1 89 ? 24.377 7.912 -14.997 1.00 95.25 89 ASP A CA 1
ATOM 689 C C . ASP A 1 89 ? 23.880 9.296 -15.441 1.00 95.25 89 ASP A C 1
ATOM 691 O O . ASP A 1 89 ? 23.789 10.216 -14.624 1.00 95.25 89 ASP A O 1
ATOM 695 N N . GLN A 1 90 ? 23.566 9.476 -16.731 1.00 96.38 90 GLN A N 1
ATOM 696 C CA . GLN A 1 90 ? 23.093 10.766 -17.224 1.00 96.38 90 GLN A CA 1
ATOM 697 C C . GLN A 1 90 ? 21.685 11.069 -16.671 1.00 96.38 90 GLN A C 1
ATOM 699 O O . GLN A 1 90 ? 20.845 10.165 -16.570 1.00 96.38 90 GLN A O 1
ATOM 704 N N . PRO A 1 91 ? 21.388 12.326 -16.305 1.00 96.88 91 PRO A N 1
ATOM 705 C CA . PRO A 1 91 ? 20.090 12.692 -15.744 1.00 96.88 91 PRO A CA 1
ATOM 706 C C . PRO A 1 91 ? 19.006 12.881 -16.814 1.00 96.88 91 PRO A C 1
ATOM 708 O O . PRO A 1 91 ? 17.818 12.771 -16.519 1.00 96.88 91 PRO A O 1
ATOM 711 N N . ASP A 1 92 ? 19.394 13.172 -18.051 1.00 97.50 92 ASP A N 1
ATOM 712 C CA . ASP A 1 92 ? 18.523 13.593 -19.141 1.00 97.50 92 ASP A CA 1
ATOM 713 C C . ASP A 1 92 ? 18.020 12.407 -19.974 1.00 97.50 92 ASP A C 1
ATOM 715 O O . ASP A 1 92 ? 18.661 11.927 -20.909 1.00 97.50 92 ASP A O 1
ATOM 719 N N . TRP A 1 93 ? 16.811 11.959 -19.650 1.00 98.31 93 TRP A N 1
ATOM 720 C CA . TRP A 1 93 ? 16.110 10.879 -20.340 1.00 98.31 93 TRP A CA 1
ATOM 721 C C . TRP A 1 93 ? 14.823 11.405 -20.971 1.00 98.31 93 TRP A C 1
ATOM 723 O O . TRP A 1 93 ? 14.082 12.173 -20.352 1.00 98.31 93 TRP A O 1
ATOM 733 N N . LYS A 1 94 ? 14.536 10.967 -22.196 1.00 98.25 94 LYS A N 1
ATOM 734 C CA . LYS A 1 94 ? 13.262 11.211 -22.875 1.00 98.25 94 LYS A CA 1
ATOM 735 C C . LYS A 1 94 ? 12.238 10.197 -22.369 1.00 98.25 94 LYS A C 1
ATOM 737 O O . LYS A 1 94 ? 12.507 8.996 -22.351 1.00 98.25 94 LYS A O 1
ATOM 742 N N . THR A 1 95 ? 11.064 10.675 -21.968 1.00 98.50 95 THR A N 1
ATOM 743 C CA . THR A 1 95 ? 9.995 9.800 -21.474 1.00 98.50 95 THR A CA 1
ATOM 744 C C . THR A 1 95 ? 9.396 8.970 -22.605 1.00 98.50 95 THR A C 1
ATOM 746 O O . THR A 1 95 ? 8.897 9.536 -23.578 1.00 98.50 95 THR A O 1
ATOM 749 N N . GLY A 1 96 ? 9.390 7.645 -22.452 1.00 98.44 96 GLY A N 1
ATOM 750 C CA . GLY A 1 96 ? 8.668 6.734 -23.339 1.00 98.44 96 GLY A CA 1
ATOM 751 C C . GLY A 1 96 ? 7.198 6.643 -22.933 1.00 98.44 96 GLY A C 1
ATOM 752 O O . GLY A 1 96 ? 6.895 6.395 -21.766 1.00 98.44 96 GLY A O 1
ATOM 753 N N . VAL A 1 97 ? 6.273 6.868 -23.868 1.00 98.56 97 VAL A N 1
ATOM 754 C CA . VAL A 1 97 ? 4.826 6.764 -23.619 1.00 98.56 97 VAL A CA 1
ATOM 755 C C . VAL A 1 97 ? 4.303 5.481 -24.254 1.00 98.56 97 VAL A C 1
ATOM 757 O O . VAL A 1 97 ? 4.436 5.289 -25.461 1.00 98.56 97 VAL A O 1
ATOM 760 N N . PHE A 1 98 ? 3.693 4.614 -23.451 1.00 98.81 98 PHE A N 1
ATOM 761 C CA . PHE A 1 98 ? 3.202 3.307 -23.881 1.00 98.81 98 PHE A CA 1
ATOM 762 C C . PHE A 1 98 ? 1.718 3.188 -23.556 1.00 98.81 98 PHE A C 1
ATOM 764 O O . PHE A 1 98 ? 1.349 3.025 -22.399 1.00 98.81 98 PHE A O 1
ATOM 771 N N . LYS A 1 99 ? 0.873 3.289 -24.581 1.00 98.81 99 LYS A N 1
ATOM 772 C CA . LYS A 1 99 ? -0.579 3.160 -24.481 1.00 98.81 99 LYS A CA 1
ATOM 773 C C . LYS A 1 99 ? -1.072 1.971 -25.288 1.00 98.81 99 LYS A C 1
ATOM 775 O O . LYS A 1 99 ? -0.738 1.857 -26.472 1.00 98.81 99 LYS A O 1
ATOM 780 N N . PHE A 1 100 ? -1.863 1.126 -24.647 1.00 98.62 100 PHE A N 1
ATOM 781 C CA . PHE A 1 100 ? -2.533 -0.041 -25.223 1.00 98.62 100 PHE A CA 1
ATOM 782 C C . PHE A 1 100 ? -3.854 -0.279 -24.486 1.00 98.62 100 PHE A C 1
ATOM 784 O O . PHE A 1 100 ? -4.064 0.283 -23.412 1.00 98.62 100 PHE A O 1
ATOM 791 N N . ASP A 1 101 ? -4.745 -1.097 -25.050 1.00 98.50 101 ASP A N 1
ATOM 792 C CA . ASP A 1 101 ? -5.960 -1.495 -24.327 1.00 98.50 101 ASP A CA 1
ATOM 793 C C . ASP A 1 101 ? -5.614 -2.514 -23.234 1.00 98.50 101 ASP A C 1
ATOM 795 O O . ASP A 1 101 ? -5.621 -2.179 -22.045 1.00 98.50 101 ASP A O 1
ATOM 799 N N . THR A 1 102 ? -5.186 -3.718 -23.632 1.00 98.69 102 THR A N 1
ATOM 800 C CA . THR A 1 102 ? -4.699 -4.743 -22.701 1.00 98.69 102 THR A CA 1
ATOM 801 C C . THR A 1 102 ? -3.360 -5.345 -23.136 1.00 98.69 102 THR A C 1
ATOM 803 O O . THR A 1 102 ? -3.168 -5.734 -24.286 1.00 98.69 102 THR A O 1
ATOM 806 N N . LEU A 1 103 ? -2.426 -5.471 -22.193 1.00 98.81 103 LEU A N 1
ATOM 807 C CA . LEU A 1 103 ? -1.209 -6.269 -22.318 1.00 98.81 103 LEU A CA 1
ATOM 808 C C . LEU A 1 103 ? -1.452 -7.666 -21.736 1.00 98.81 103 LEU A C 1
ATOM 810 O O . LEU A 1 103 ? -1.568 -7.829 -20.519 1.00 98.81 103 LEU A O 1
ATOM 814 N N . HIS A 1 104 ? -1.503 -8.675 -22.603 1.00 98.75 104 HIS A N 1
ATOM 815 C CA . HIS A 1 104 ? -1.636 -10.083 -22.230 1.00 98.75 104 HIS A CA 1
ATOM 816 C C . HIS A 1 104 ? -0.256 -10.720 -22.044 1.00 98.75 104 HIS A C 1
ATOM 818 O O . HIS A 1 104 ? 0.553 -10.753 -22.971 1.00 98.75 104 HIS A O 1
ATOM 824 N N . LEU A 1 105 ? 0.009 -11.243 -20.849 1.00 98.56 105 LEU A N 1
ATOM 825 C CA . LEU A 1 105 ? 1.264 -11.882 -20.456 1.00 98.56 105 LEU A CA 1
ATOM 826 C C . LEU A 1 105 ? 1.024 -13.361 -20.144 1.00 98.56 105 LEU A C 1
ATOM 828 O O . LEU A 1 105 ? 0.344 -13.697 -19.173 1.00 98.56 105 LEU A O 1
ATOM 832 N N . ASN A 1 106 ? 1.625 -14.254 -20.928 1.00 97.50 106 ASN A N 1
ATOM 833 C CA . ASN A 1 106 ? 1.535 -15.698 -20.724 1.00 97.50 106 ASN A CA 1
ATOM 834 C C . ASN A 1 106 ? 2.932 -16.292 -20.548 1.00 97.50 106 ASN A C 1
ATOM 836 O O . ASN A 1 106 ? 3.703 -16.383 -21.505 1.00 97.50 106 ASN A O 1
ATOM 840 N N . ASN A 1 107 ? 3.259 -16.730 -19.329 1.00 96.25 107 ASN A N 1
ATOM 841 C CA . ASN A 1 107 ? 4.593 -17.249 -19.008 1.00 96.25 107 ASN A CA 1
ATOM 842 C C . ASN A 1 107 ? 5.716 -16.274 -19.426 1.00 96.25 107 ASN A C 1
ATOM 844 O O . ASN A 1 107 ? 6.719 -16.662 -20.033 1.00 96.25 107 ASN A O 1
ATOM 848 N N . ALA A 1 108 ? 5.508 -14.985 -19.158 1.00 96.31 108 ALA A N 1
ATOM 849 C CA . ALA A 1 108 ? 6.354 -13.894 -19.625 1.00 96.31 108 ALA A CA 1
ATOM 850 C C . ALA A 1 108 ? 6.939 -13.085 -18.460 1.00 96.31 108 ALA A C 1
ATOM 852 O O . ALA A 1 108 ? 6.410 -13.105 -17.348 1.00 96.31 108 ALA A O 1
ATOM 853 N N . ASP A 1 109 ? 8.027 -12.362 -18.725 1.00 97.25 109 ASP A N 1
ATOM 854 C CA . ASP A 1 109 ? 8.518 -11.315 -17.822 1.00 97.25 109 ASP A CA 1
ATOM 855 C C . ASP A 1 109 ? 8.239 -9.956 -18.444 1.00 97.25 109 ASP A C 1
ATOM 857 O O . ASP A 1 109 ? 8.659 -9.688 -19.569 1.00 97.25 109 ASP A O 1
ATOM 861 N N . PHE A 1 110 ? 7.556 -9.089 -17.716 1.00 98.62 110 PHE A N 1
ATOM 862 C CA . PHE A 1 110 ? 7.288 -7.726 -18.137 1.00 98.62 110 PHE A CA 1
ATOM 863 C C . PHE A 1 110 ? 7.924 -6.754 -17.155 1.00 98.62 110 PHE A C 1
ATOM 865 O O . PHE A 1 110 ? 7.664 -6.833 -15.953 1.00 98.62 110 PHE A O 1
ATOM 872 N N . SER A 1 111 ? 8.739 -5.830 -17.659 1.00 98.62 111 SER A N 1
ATOM 873 C CA . SER A 1 111 ? 9.300 -4.763 -16.843 1.00 98.62 111 SER A CA 1
ATOM 874 C C . SER A 1 111 ? 9.033 -3.365 -17.387 1.00 98.62 111 SER A C 1
ATOM 876 O O . SER A 1 111 ? 9.037 -3.123 -18.594 1.00 98.62 111 SER A O 1
ATOM 878 N N . ILE A 1 112 ? 8.802 -2.438 -16.462 1.00 98.81 112 ILE A N 1
ATOM 879 C CA . ILE A 1 112 ? 8.694 -1.005 -16.708 1.00 98.81 112 ILE A CA 1
ATOM 880 C C . ILE A 1 112 ? 9.859 -0.350 -15.966 1.00 98.81 112 ILE A C 1
ATOM 882 O O . ILE A 1 112 ? 9.872 -0.345 -14.734 1.00 98.81 112 ILE A O 1
ATOM 886 N N . SER A 1 113 ? 10.837 0.182 -16.691 1.00 98.50 113 SER A N 1
ATOM 887 C CA . SER A 1 113 ? 12.016 0.826 -16.095 1.00 98.50 113 SER A CA 1
ATOM 888 C C . SER A 1 113 ? 11.863 2.354 -16.064 1.00 98.50 113 SER A C 1
ATOM 890 O O . SER A 1 113 ? 10.780 2.891 -16.324 1.00 98.50 113 SER A O 1
ATOM 892 N N . ARG A 1 114 ? 12.938 3.069 -15.706 1.00 98.50 114 ARG A N 1
ATOM 893 C CA . ARG A 1 114 ? 12.949 4.534 -15.565 1.00 98.50 114 ARG A CA 1
ATOM 894 C C . ARG A 1 114 ? 12.365 5.267 -16.775 1.00 98.50 114 ARG A C 1
ATOM 896 O O . ARG A 1 114 ? 12.538 4.844 -17.918 1.00 98.50 114 ARG A O 1
ATOM 903 N N . ASN A 1 115 ? 11.743 6.415 -16.516 1.00 98.69 115 ASN A N 1
ATOM 904 C CA . ASN A 1 115 ? 11.245 7.344 -17.528 1.00 98.69 115 ASN A CA 1
ATOM 905 C C . ASN A 1 115 ? 10.230 6.720 -18.509 1.00 98.69 115 ASN A C 1
ATOM 907 O O . ASN A 1 115 ? 10.114 7.173 -19.644 1.00 98.69 115 ASN A O 1
ATOM 911 N N . ALA A 1 116 ? 9.474 5.708 -18.085 1.00 98.81 116 ALA A N 1
ATOM 912 C CA . ALA A 1 116 ? 8.328 5.209 -18.834 1.00 98.81 116 ALA A CA 1
ATOM 913 C C . ALA A 1 116 ? 7.016 5.747 -18.248 1.00 98.81 116 ALA A C 1
ATOM 915 O O . ALA A 1 116 ? 6.877 5.952 -17.040 1.00 98.81 116 ALA A O 1
ATOM 916 N N . ASN A 1 117 ? 6.044 5.974 -19.124 1.00 98.81 117 ASN A N 1
ATOM 917 C CA . ASN A 1 117 ? 4.661 6.247 -18.772 1.00 98.81 117 ASN A CA 1
ATOM 918 C C . ASN A 1 117 ? 3.771 5.229 -19.484 1.00 98.81 117 ASN A C 1
ATOM 920 O O . ASN A 1 117 ? 3.508 5.364 -20.682 1.00 98.81 117 ASN A O 1
ATOM 924 N N . VAL A 1 118 ? 3.367 4.196 -18.749 1.00 98.88 118 VAL A N 1
ATOM 925 C CA . VAL A 1 118 ? 2.571 3.080 -19.258 1.00 98.88 118 VAL A CA 1
ATOM 926 C C . VAL A 1 118 ? 1.113 3.258 -18.847 1.00 98.88 118 VAL A C 1
ATOM 928 O O . VAL A 1 118 ? 0.809 3.428 -17.666 1.00 98.88 118 VAL A O 1
ATOM 931 N N . GLU A 1 119 ? 0.212 3.201 -19.820 1.00 98.75 119 GLU A N 1
ATOM 932 C CA . GLU A 1 119 ? -1.232 3.336 -19.645 1.00 98.75 119 GLU A CA 1
ATOM 933 C C . GLU A 1 119 ? -1.951 2.202 -20.384 1.00 98.75 119 GLU A C 1
ATOM 935 O O . GLU A 1 119 ? -1.819 2.063 -21.600 1.00 98.75 119 GLU A O 1
ATOM 940 N N . GLY A 1 120 ? -2.698 1.386 -19.649 1.00 98.38 120 GLY A N 1
ATOM 941 C CA . GLY A 1 120 ? -3.402 0.225 -20.189 1.00 98.38 120 GLY A CA 1
ATOM 942 C C . GLY A 1 120 ? -3.572 -0.873 -19.146 1.00 98.38 120 GLY A C 1
ATOM 943 O O . GLY A 1 120 ? -2.924 -0.865 -18.098 1.00 98.38 120 GLY A O 1
ATOM 944 N N . ASN A 1 121 ? -4.454 -1.827 -19.418 1.00 98.62 121 ASN A N 1
ATOM 945 C CA . ASN A 1 121 ? -4.696 -2.945 -18.511 1.00 98.62 121 ASN A CA 1
ATOM 946 C C . ASN A 1 121 ? -3.644 -4.043 -18.691 1.00 98.62 121 ASN A C 1
ATOM 948 O O . ASN A 1 121 ? -3.096 -4.224 -19.776 1.00 98.62 121 ASN A O 1
ATOM 952 N N . ILE A 1 122 ? -3.389 -4.820 -17.642 1.00 98.88 122 ILE A N 1
ATOM 953 C CA . ILE A 1 122 ? -2.537 -6.011 -17.700 1.00 98.88 122 ILE A CA 1
ATOM 954 C C . ILE A 1 122 ? -3.381 -7.242 -17.376 1.00 98.88 122 ILE A C 1
ATOM 956 O O . ILE A 1 122 ? -4.060 -7.287 -16.351 1.00 98.88 122 ILE A O 1
ATOM 960 N N . SER A 1 123 ? -3.294 -8.257 -18.232 1.00 98.75 123 SER A N 1
ATOM 961 C CA . SER A 1 123 ? -3.825 -9.601 -18.005 1.00 98.75 123 SER A CA 1
ATOM 962 C C . SER A 1 123 ? -2.655 -10.578 -17.959 1.00 98.75 123 SER A C 1
ATOM 964 O O . SER A 1 123 ? -1.955 -10.746 -18.952 1.00 98.75 123 SER A O 1
ATOM 966 N N . ALA A 1 124 ? -2.388 -11.190 -16.808 1.00 98.75 124 ALA A N 1
ATOM 967 C CA . ALA A 1 124 ? -1.185 -11.980 -16.581 1.00 98.75 124 ALA A CA 1
ATOM 968 C C . ALA A 1 124 ? -1.485 -13.398 -16.093 1.00 98.75 124 ALA A C 1
ATOM 970 O O . ALA A 1 124 ? -2.261 -13.619 -15.166 1.00 98.75 124 ALA A O 1
ATOM 971 N N . ASN A 1 125 ? -0.801 -14.374 -16.676 1.00 98.56 125 ASN A N 1
ATOM 972 C CA . ASN A 1 125 ? -0.853 -15.768 -16.268 1.00 98.56 125 ASN A CA 1
ATOM 973 C C . ASN A 1 125 ? 0.563 -16.339 -16.191 1.00 98.56 125 ASN A C 1
ATOM 975 O O . ASN A 1 125 ? 1.314 -16.277 -17.172 1.00 98.56 125 ASN A O 1
ATOM 979 N N . LYS A 1 126 ? 0.936 -16.894 -15.031 1.00 98.00 126 LYS A N 1
ATOM 980 C CA . LYS A 1 126 ? 2.274 -17.465 -14.772 1.00 98.00 126 LYS A CA 1
ATOM 981 C C . LYS A 1 126 ? 3.420 -16.516 -15.141 1.00 98.00 126 LYS A C 1
ATOM 983 O O . LYS A 1 126 ? 4.441 -16.951 -15.664 1.00 98.00 126 LYS A O 1
ATOM 988 N N . SER A 1 127 ? 3.229 -15.219 -14.929 1.00 98.31 127 SER A N 1
ATOM 989 C CA . SER A 1 127 ? 4.142 -14.178 -15.405 1.00 98.31 127 SER A CA 1
ATOM 990 C C . SER A 1 127 ? 4.753 -13.389 -14.248 1.00 98.31 127 SER A C 1
ATOM 992 O O . SER A 1 127 ? 4.228 -13.390 -13.134 1.00 98.31 127 SER A O 1
ATOM 994 N N . ALA A 1 128 ? 5.871 -12.714 -14.499 1.00 98.38 128 ALA A N 1
ATOM 995 C CA . ALA A 1 128 ? 6.465 -11.772 -13.557 1.00 98.38 128 ALA A CA 1
ATOM 996 C C . ALA A 1 128 ? 6.311 -10.346 -14.081 1.00 98.38 128 ALA A C 1
ATOM 998 O O . ALA A 1 128 ? 6.642 -10.069 -15.232 1.00 98.38 128 ALA A O 1
ATOM 999 N N . ILE A 1 129 ? 5.816 -9.447 -13.236 1.00 98.88 129 ILE A N 1
ATOM 1000 C CA . ILE A 1 129 ? 5.648 -8.028 -13.546 1.00 98.88 129 ILE A CA 1
ATOM 1001 C C . ILE A 1 129 ? 6.551 -7.230 -12.607 1.00 98.88 129 ILE A C 1
ATOM 1003 O O . ILE A 1 129 ? 6.481 -7.390 -11.388 1.00 98.88 129 ILE A O 1
ATOM 1007 N N . THR A 1 130 ? 7.393 -6.361 -13.155 1.00 98.88 130 THR A N 1
ATOM 1008 C CA . THR A 1 130 ? 8.258 -5.462 -12.380 1.00 98.88 130 THR A CA 1
ATOM 1009 C C . THR A 1 130 ? 8.054 -4.024 -12.833 1.00 98.88 130 THR A C 1
ATOM 1011 O O . THR A 1 130 ? 8.413 -3.663 -13.948 1.00 98.88 130 THR A O 1
ATOM 1014 N N . ILE A 1 131 ? 7.491 -3.185 -11.972 1.00 98.88 131 ILE A N 1
ATOM 1015 C CA . ILE A 1 131 ? 7.282 -1.758 -12.240 1.00 98.88 131 ILE A CA 1
ATOM 1016 C C . ILE A 1 131 ? 8.316 -0.982 -11.433 1.00 98.88 131 ILE A C 1
ATOM 1018 O O . ILE A 1 131 ? 8.387 -1.165 -10.229 1.00 98.88 131 ILE A O 1
ATOM 1022 N N . GLY A 1 132 ? 9.129 -0.136 -12.061 1.00 98.62 132 GLY A N 1
ATOM 1023 C CA . GLY A 1 132 ? 10.316 0.437 -11.414 1.00 98.62 132 GLY A CA 1
ATOM 1024 C C . GLY A 1 132 ? 11.516 -0.509 -11.447 1.00 98.62 132 GLY A C 1
ATOM 1025 O O . GLY A 1 132 ? 12.268 -0.594 -10.475 1.00 98.62 132 GLY A O 1
ATOM 1026 N N . ASP A 1 133 ? 11.686 -1.254 -12.544 1.00 98.44 133 ASP A N 1
ATOM 1027 C CA . ASP A 1 133 ? 12.866 -2.101 -12.743 1.00 98.44 133 ASP A CA 1
ATOM 1028 C C . ASP A 1 133 ? 14.129 -1.232 -12.827 1.00 98.44 133 ASP A C 1
ATOM 1030 O O . ASP A 1 133 ? 14.194 -0.238 -13.555 1.00 98.44 133 ASP A O 1
ATOM 1034 N N . LYS A 1 134 ? 15.140 -1.617 -12.047 1.00 98.12 134 LYS A N 1
ATOM 1035 C CA . LYS A 1 134 ? 16.425 -0.916 -11.964 1.00 98.12 134 LYS A CA 1
ATOM 1036 C C . LYS A 1 134 ? 17.313 -1.243 -13.156 1.00 98.12 134 LYS A C 1
ATOM 1038 O O . LYS A 1 134 ? 18.230 -0.479 -13.439 1.00 98.12 134 LYS A O 1
ATOM 1043 N N . ASN A 1 135 ? 17.084 -2.374 -13.821 1.00 97.12 135 ASN A N 1
ATOM 1044 C CA . ASN A 1 135 ? 17.825 -2.747 -15.015 1.00 97.12 135 ASN A CA 1
ATOM 1045 C C . ASN A 1 135 ? 17.319 -1.919 -16.193 1.00 97.12 135 ASN A C 1
ATOM 1047 O O . ASN A 1 135 ? 16.137 -1.951 -16.546 1.00 97.12 135 ASN A O 1
ATOM 1051 N N . VAL A 1 136 ? 18.234 -1.173 -16.797 1.00 97.12 136 VAL A N 1
ATOM 1052 C CA . VAL A 1 136 ? 17.960 -0.307 -17.941 1.00 97.12 136 VAL A CA 1
ATOM 1053 C C . VAL A 1 136 ? 18.921 -0.658 -19.061 1.00 97.12 136 VAL A C 1
ATOM 1055 O O . VAL A 1 136 ? 20.059 -1.064 -18.814 1.00 97.12 136 VAL A O 1
ATOM 1058 N N . TYR A 1 137 ? 18.457 -0.482 -20.291 1.00 97.75 137 TYR A N 1
ATOM 1059 C CA . TYR A 1 137 ? 19.202 -0.785 -21.499 1.00 97.75 137 TYR A CA 1
ATOM 1060 C C . TYR A 1 137 ? 19.525 0.500 -22.256 1.00 97.75 137 TYR A C 1
ATOM 1062 O O . TYR A 1 137 ? 18.688 1.394 -22.364 1.00 97.75 137 TYR A O 1
ATOM 1070 N N . ILE A 1 138 ? 20.735 0.592 -22.797 1.00 97.44 138 ILE A N 1
ATOM 1071 C CA . ILE A 1 138 ? 21.110 1.641 -23.750 1.00 97.44 138 ILE A CA 1
ATOM 1072 C C . ILE A 1 138 ? 21.718 0.991 -24.984 1.00 97.44 138 ILE A C 1
ATOM 1074 O O . ILE A 1 138 ? 22.459 0.009 -24.882 1.00 97.44 138 ILE A O 1
ATOM 1078 N N . ASP A 1 139 ? 21.420 1.546 -26.151 1.00 96.12 139 ASP A N 1
ATOM 1079 C CA . ASP A 1 139 ? 22.128 1.214 -27.378 1.00 96.12 139 ASP A CA 1
ATOM 1080 C C . ASP A 1 139 ? 23.336 2.140 -27.527 1.00 96.12 139 ASP A C 1
ATOM 1082 O O . ASP A 1 139 ? 23.194 3.351 -27.703 1.00 96.12 139 ASP A O 1
ATOM 1086 N N . ASN A 1 140 ? 24.541 1.574 -27.489 1.00 91.44 140 ASN A N 1
ATOM 1087 C CA . ASN A 1 140 ? 25.780 2.339 -27.649 1.00 91.44 140 ASN A CA 1
ATOM 1088 C C . ASN A 1 140 ? 25.920 2.948 -29.061 1.00 91.44 140 ASN A C 1
ATOM 1090 O O . ASN A 1 140 ? 26.830 3.743 -29.296 1.00 91.44 140 ASN A O 1
ATOM 1094 N N . LEU A 1 141 ? 25.066 2.538 -30.006 1.00 91.81 141 LEU A N 1
ATOM 1095 C CA . LEU A 1 141 ? 24.990 3.047 -31.375 1.00 91.81 141 LEU A CA 1
ATOM 1096 C C . LEU A 1 141 ? 23.678 3.789 -31.662 1.00 91.81 141 LEU A C 1
ATOM 1098 O O . LEU A 1 141 ? 23.386 4.023 -32.837 1.00 91.81 141 LEU A O 1
ATOM 1102 N N . ALA A 1 142 ? 22.905 4.162 -30.632 1.00 91.38 142 ALA A N 1
ATOM 1103 C CA . ALA A 1 142 ? 21.660 4.918 -30.788 1.00 91.38 142 ALA A CA 1
ATOM 1104 C C . ALA A 1 142 ? 21.846 6.093 -31.764 1.00 91.38 142 ALA A C 1
ATOM 1106 O O . ALA A 1 142 ? 22.870 6.769 -31.747 1.00 91.38 142 ALA A O 1
ATOM 1107 N N . GLY A 1 143 ? 20.911 6.313 -32.686 1.00 89.12 143 GLY A N 1
ATOM 1108 C CA . GLY A 1 143 ? 21.008 7.380 -33.695 1.00 89.12 143 GLY A CA 1
ATOM 1109 C C . GLY A 1 143 ? 22.075 7.172 -34.788 1.00 89.12 143 GLY A C 1
ATOM 1110 O O . GLY A 1 143 ? 22.179 7.990 -35.700 1.00 89.12 143 GLY A O 1
ATOM 1111 N N . LYS A 1 144 ? 22.856 6.083 -34.735 1.00 90.94 144 LYS A N 1
ATOM 1112 C CA . LYS A 1 144 ? 23.884 5.691 -35.726 1.00 90.94 144 LYS A CA 1
ATOM 1113 C C . LYS A 1 144 ? 23.776 4.216 -36.123 1.00 90.94 144 LYS A C 1
ATOM 1115 O O . LYS A 1 144 ? 24.751 3.600 -36.552 1.00 90.94 144 LYS A O 1
ATOM 1120 N N . ASN A 1 145 ? 22.587 3.644 -35.966 1.00 94.81 145 ASN A N 1
ATOM 1121 C CA . ASN A 1 145 ? 22.335 2.225 -36.189 1.00 94.81 145 ASN A CA 1
ATOM 1122 C C . ASN A 1 145 ? 22.430 1.801 -37.654 1.00 94.81 145 ASN A C 1
ATOM 1124 O O . ASN A 1 145 ? 22.757 0.652 -37.940 1.00 94.81 145 ASN A O 1
ATOM 1128 N N . ILE A 1 146 ? 22.122 2.713 -38.575 1.00 95.69 146 ILE A N 1
ATOM 1129 C CA . ILE A 1 146 ? 22.172 2.448 -40.008 1.00 95.69 146 ILE A CA 1
ATOM 1130 C C . ILE A 1 146 ? 23.605 2.653 -40.498 1.00 95.69 146 ILE A C 1
ATOM 1132 O O . ILE A 1 146 ? 24.155 3.749 -40.374 1.00 95.69 146 ILE A O 1
ATOM 1136 N N . THR A 1 147 ? 24.214 1.604 -41.049 1.00 90.56 147 THR A N 1
ATOM 1137 C CA . THR A 1 147 ? 25.611 1.620 -41.504 1.00 90.56 147 THR A CA 1
ATOM 1138 C C . THR A 1 147 ? 25.735 1.480 -43.023 1.00 90.56 147 THR A C 1
ATOM 1140 O O . THR A 1 147 ? 24.763 1.209 -43.734 1.00 90.56 147 THR A O 1
ATOM 1143 N N . ASN A 1 148 ? 26.962 1.650 -43.525 1.00 88.50 148 ASN A N 1
ATOM 1144 C CA . ASN A 1 148 ? 27.316 1.527 -44.941 1.00 88.50 148 ASN A CA 1
ATOM 1145 C C . ASN A 1 148 ? 26.432 2.413 -45.836 1.00 88.50 148 ASN A C 1
ATOM 1147 O O . ASN A 1 148 ? 26.319 3.612 -45.596 1.00 88.50 148 ASN A O 1
ATOM 1151 N N . ASN A 1 149 ? 25.805 1.831 -46.860 1.00 90.94 149 ASN A N 1
ATOM 1152 C CA . ASN A 1 149 ? 25.026 2.556 -47.864 1.00 90.94 149 ASN A CA 1
ATOM 1153 C C . ASN A 1 149 ? 23.558 2.778 -47.456 1.00 90.94 149 ASN A C 1
ATOM 1155 O O . ASN A 1 149 ? 22.735 3.078 -48.316 1.00 90.94 149 ASN A O 1
ATOM 1159 N N . GLY A 1 150 ? 23.214 2.606 -46.174 1.00 93.44 150 GLY A N 1
ATOM 1160 C CA . GLY A 1 150 ? 21.853 2.831 -45.677 1.00 93.44 150 GLY A CA 1
ATOM 1161 C C . GLY A 1 150 ? 20.995 1.573 -45.508 1.00 93.44 150 GLY A C 1
ATOM 1162 O O . GLY A 1 150 ? 19.825 1.691 -45.162 1.00 93.44 150 GLY A O 1
ATOM 1163 N N . PHE A 1 151 ? 21.552 0.384 -45.752 1.00 95.56 151 PHE A N 1
ATOM 1164 C CA . PHE A 1 151 ? 20.796 -0.879 -45.794 1.00 95.56 151 PHE A CA 1
ATOM 1165 C C . PHE A 1 151 ? 21.211 -1.894 -44.727 1.00 95.56 151 PHE A C 1
ATOM 1167 O O . PHE A 1 151 ? 20.582 -2.943 -44.607 1.00 95.56 151 PHE A O 1
ATOM 1174 N N . ASP A 1 152 ? 22.239 -1.574 -43.943 1.00 97.12 152 ASP A N 1
ATOM 1175 C CA . ASP A 1 152 ? 22.727 -2.432 -42.871 1.00 97.12 152 ASP A CA 1
ATOM 1176 C C . ASP A 1 152 ? 22.332 -1.853 -41.514 1.00 97.12 152 ASP A C 1
ATOM 1178 O O . ASP A 1 152 ? 22.389 -0.639 -41.309 1.00 97.12 152 ASP A O 1
ATOM 1182 N N . PHE A 1 153 ? 21.958 -2.728 -40.580 1.00 96.69 153 PHE A N 1
ATOM 1183 C CA . PHE A 1 153 ? 21.596 -2.361 -39.215 1.00 96.69 153 PHE A CA 1
ATOM 1184 C C . PHE A 1 153 ? 22.603 -2.941 -38.223 1.00 96.69 153 PHE A C 1
ATOM 1186 O O . PHE A 1 153 ? 22.884 -4.142 -38.228 1.00 96.69 153 PHE A O 1
ATOM 1193 N N . LYS A 1 154 ? 23.113 -2.088 -37.335 1.00 95.38 154 LYS A N 1
ATOM 1194 C CA . LYS A 1 154 ? 23.977 -2.467 -36.223 1.00 95.38 154 LYS A CA 1
ATOM 1195 C C . LYS A 1 154 ? 23.434 -1.897 -34.919 1.00 95.38 154 LYS A C 1
ATOM 1197 O O . LYS A 1 154 ? 23.059 -0.731 -34.838 1.00 95.38 154 LYS A O 1
ATOM 1202 N N . GLN A 1 155 ? 23.461 -2.720 -33.882 1.00 95.56 155 GLN A N 1
ATOM 1203 C CA . GLN A 1 155 ? 23.047 -2.358 -32.534 1.00 95.56 155 GLN A CA 1
ATOM 1204 C C . GLN A 1 155 ? 23.994 -3.009 -31.530 1.00 95.56 155 GLN A C 1
ATOM 1206 O O . GLN A 1 155 ? 24.405 -4.158 -31.714 1.00 95.56 155 GLN A O 1
ATOM 1211 N N . THR A 1 156 ? 24.335 -2.276 -30.472 1.00 94.44 156 THR A N 1
ATOM 1212 C CA . THR A 1 156 ? 25.174 -2.792 -29.386 1.00 94.44 156 THR A CA 1
ATOM 1213 C C . THR A 1 156 ? 24.547 -2.402 -28.058 1.00 94.44 156 THR A C 1
ATOM 1215 O O . THR A 1 156 ? 24.712 -1.274 -27.603 1.00 94.44 156 THR A O 1
ATOM 1218 N N . ILE A 1 157 ? 23.857 -3.346 -27.425 1.00 95.50 157 ILE A N 1
ATOM 1219 C CA . ILE A 1 157 ? 23.123 -3.105 -26.181 1.00 95.50 157 ILE A CA 1
ATOM 1220 C C . ILE A 1 157 ? 24.060 -3.246 -24.978 1.00 95.50 157 ILE A C 1
ATOM 1222 O O . ILE A 1 157 ? 24.758 -4.252 -24.840 1.00 95.50 157 ILE A O 1
ATOM 1226 N N . SER A 1 158 ? 24.023 -2.263 -24.084 1.00 96.38 158 SER A N 1
ATOM 1227 C CA . SER A 1 158 ? 24.561 -2.349 -22.725 1.00 96.38 158 SER A CA 1
ATOM 1228 C C . SER A 1 158 ? 23.405 -2.400 -21.727 1.00 96.38 158 SER A C 1
ATOM 1230 O O . SER A 1 158 ? 22.357 -1.801 -21.961 1.00 96.38 158 SER A O 1
ATOM 1232 N N . THR A 1 159 ? 23.615 -3.043 -20.578 1.00 96.56 159 THR A N 1
ATOM 1233 C CA . THR A 1 159 ? 22.674 -3.038 -19.448 1.00 96.56 159 THR A CA 1
ATOM 1234 C C . THR A 1 159 ? 23.402 -2.651 -18.169 1.00 96.56 159 THR A C 1
ATOM 1236 O O . THR A 1 159 ? 24.524 -3.103 -17.940 1.00 96.56 159 THR A O 1
ATOM 1239 N N . ASN A 1 160 ? 22.772 -1.834 -17.331 1.00 97.38 160 ASN A N 1
ATOM 1240 C CA . ASN A 1 160 ? 23.265 -1.516 -15.992 1.00 97.38 160 ASN A CA 1
ATOM 1241 C C . ASN A 1 160 ? 22.106 -1.058 -15.096 1.00 97.38 160 ASN A C 1
ATOM 1243 O O . ASN A 1 160 ? 20.974 -0.889 -15.558 1.00 97.38 160 ASN A O 1
ATOM 1247 N N . LEU A 1 161 ? 22.396 -0.861 -13.813 1.00 97.62 161 LEU A N 1
ATOM 1248 C CA . LEU A 1 161 ? 21.460 -0.284 -12.864 1.00 97.62 161 LEU A CA 1
ATOM 1249 C C . LEU A 1 161 ? 21.320 1.217 -13.111 1.00 97.62 161 LEU A C 1
ATOM 1251 O O . LEU A 1 161 ? 22.309 1.944 -13.150 1.00 97.62 161 LEU A O 1
ATOM 1255 N N . SER A 1 162 ? 20.085 1.681 -13.249 1.00 97.44 162 SER A N 1
ATOM 1256 C CA . SER A 1 162 ? 19.772 3.094 -13.410 1.00 97.44 162 SER A CA 1
ATOM 1257 C C . SER A 1 162 ? 18.343 3.353 -12.935 1.00 97.44 162 SER A C 1
ATOM 1259 O O . SER A 1 162 ? 17.381 2.849 -13.510 1.00 97.44 162 SER A O 1
ATOM 1261 N N . ILE A 1 163 ? 18.199 4.104 -11.844 1.00 96.75 163 ILE A N 1
ATOM 1262 C CA . ILE A 1 163 ? 16.907 4.344 -11.186 1.00 96.75 163 ILE A CA 1
ATOM 1263 C C . ILE A 1 163 ? 16.387 5.722 -11.589 1.00 96.75 163 ILE A C 1
ATOM 1265 O O . ILE A 1 163 ? 17.136 6.699 -11.614 1.00 96.75 163 ILE A O 1
ATOM 1269 N N . GLY A 1 164 ? 15.093 5.802 -11.874 1.00 96.75 164 GLY A N 1
ATOM 1270 C CA . GLY A 1 164 ? 14.381 7.050 -12.102 1.00 96.75 164 GLY A CA 1
ATOM 1271 C C . GLY A 1 164 ? 12.876 6.827 -12.037 1.00 96.75 164 GLY A C 1
ATOM 1272 O O . GLY A 1 164 ? 12.411 5.691 -12.134 1.00 96.75 164 GLY A O 1
ATOM 1273 N N . GLU A 1 165 ? 12.125 7.916 -11.892 1.00 98.12 165 GLU A N 1
ATOM 1274 C CA . GLU A 1 165 ? 10.662 7.886 -11.828 1.00 98.12 165 GLU A CA 1
ATOM 1275 C C . GLU A 1 165 ? 10.061 7.135 -13.024 1.00 98.12 165 GLU A C 1
ATOM 1277 O O . GLU A 1 165 ? 10.476 7.317 -14.173 1.00 98.12 165 GLU A O 1
ATOM 1282 N N . THR A 1 166 ? 9.058 6.303 -12.754 1.00 98.69 166 THR A N 1
ATOM 1283 C CA . THR A 1 166 ? 8.286 5.601 -13.781 1.00 98.69 166 THR A CA 1
ATOM 1284 C C . THR A 1 166 ? 6.827 5.476 -13.374 1.00 98.69 166 THR A C 1
ATOM 1286 O O . THR A 1 166 ? 6.508 5.515 -12.181 1.00 98.69 166 THR A O 1
ATOM 1289 N N . LYS A 1 167 ? 5.929 5.3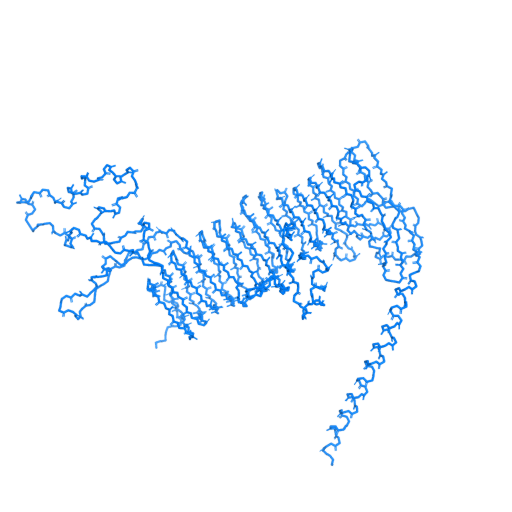60 -14.355 1.00 98.81 167 LYS A N 1
ATOM 1290 C CA . LYS A 1 167 ? 4.480 5.393 -14.133 1.00 98.81 167 LYS A CA 1
ATOM 1291 C C . LYS A 1 167 ? 3.779 4.219 -14.786 1.00 98.81 167 LYS A C 1
ATOM 1293 O O . LYS A 1 167 ? 4.027 3.914 -15.951 1.00 98.81 167 LYS A O 1
ATOM 1298 N N . PHE A 1 168 ? 2.847 3.633 -14.043 1.00 98.88 168 PHE A N 1
ATOM 1299 C CA . PHE A 1 168 ? 1.848 2.711 -14.572 1.00 98.88 168 PHE A CA 1
ATOM 1300 C C . PHE A 1 168 ? 0.450 3.172 -14.160 1.00 98.88 168 PHE A C 1
ATOM 1302 O O . PHE A 1 168 ? 0.218 3.484 -12.990 1.00 98.88 168 PHE A O 1
ATOM 1309 N N . THR A 1 169 ? -0.471 3.204 -15.119 1.00 98.69 169 THR A N 1
ATOM 1310 C CA . THR A 1 169 ? -1.884 3.530 -14.907 1.00 98.69 169 THR A CA 1
ATOM 1311 C C . THR A 1 169 ? -2.760 2.496 -15.610 1.00 98.69 169 THR A C 1
ATOM 1313 O O . THR A 1 169 ? -2.702 2.376 -16.832 1.00 98.69 169 THR A O 1
ATOM 1316 N N . GLY A 1 170 ? -3.576 1.758 -14.860 1.00 98.19 170 GLY A N 1
ATOM 1317 C CA . GLY A 1 170 ? -4.492 0.760 -15.421 1.00 98.19 170 GLY A CA 1
ATOM 1318 C C . GLY A 1 170 ? -4.951 -0.289 -14.411 1.00 98.19 170 GLY A C 1
ATOM 1319 O O . GLY A 1 170 ? -4.664 -0.190 -13.219 1.00 98.19 170 GLY A O 1
ATOM 1320 N N . GLY A 1 171 ? -5.686 -1.299 -14.876 1.00 98.19 171 GLY A N 1
ATOM 1321 C CA . GLY A 1 171 ? -6.039 -2.486 -14.090 1.00 98.19 171 GLY A CA 1
ATOM 1322 C C . GLY A 1 171 ? -5.008 -3.609 -14.214 1.00 98.19 171 GLY A C 1
ATOM 1323 O O . GLY A 1 171 ? -4.262 -3.671 -15.192 1.00 98.19 171 GLY A O 1
ATOM 1324 N N . ILE A 1 172 ? -4.983 -4.523 -13.241 1.00 98.62 172 ILE A N 1
ATOM 1325 C CA . ILE A 1 172 ? -4.151 -5.735 -13.286 1.00 98.62 172 ILE A CA 1
ATOM 1326 C C . ILE A 1 172 ? -4.991 -6.949 -12.887 1.00 98.62 172 ILE A C 1
ATOM 1328 O O . ILE A 1 172 ? -5.369 -7.107 -11.727 1.00 98.62 172 ILE A O 1
ATOM 1332 N N . THR A 1 173 ? -5.240 -7.841 -13.840 1.00 98.69 173 THR A N 1
ATOM 1333 C CA . THR A 1 173 ? -5.797 -9.174 -13.583 1.00 98.69 173 THR A CA 1
ATOM 1334 C C . THR A 1 173 ? -4.676 -10.191 -13.704 1.00 98.69 173 THR A C 1
ATOM 1336 O O . THR A 1 173 ? -4.079 -10.317 -14.768 1.00 98.69 173 THR A O 1
ATOM 1339 N N . ALA A 1 174 ? -4.351 -10.899 -12.627 1.00 98.62 174 ALA A N 1
ATOM 1340 C CA . ALA A 1 174 ? -3.204 -11.794 -12.591 1.00 98.62 174 ALA A CA 1
ATOM 1341 C C . ALA A 1 174 ? -3.535 -13.131 -11.922 1.00 98.62 174 ALA A C 1
ATOM 1343 O O . ALA A 1 174 ? -4.151 -13.164 -10.860 1.00 98.62 174 ALA A O 1
ATOM 1344 N N . HIS A 1 175 ? -3.072 -14.223 -12.529 1.00 98.69 175 HIS A N 1
ATOM 1345 C CA . HIS A 1 175 ? -3.196 -15.584 -12.014 1.00 98.69 175 HIS A CA 1
ATOM 1346 C C . HIS A 1 175 ? -1.826 -16.250 -11.926 1.00 98.69 175 HIS A C 1
ATOM 1348 O O . HIS A 1 175 ? -1.070 -16.262 -12.906 1.00 98.69 175 HIS A O 1
ATOM 1354 N N . ASN A 1 176 ? -1.503 -16.844 -10.774 1.00 98.44 176 ASN A N 1
ATOM 1355 C CA . ASN A 1 176 ? -0.255 -17.597 -10.552 1.00 98.44 176 ASN A CA 1
ATOM 1356 C C . ASN A 1 176 ? 1.013 -16.822 -10.962 1.00 98.44 176 ASN A C 1
ATOM 1358 O O . ASN A 1 176 ? 1.990 -17.406 -11.426 1.00 98.44 176 ASN A O 1
ATOM 1362 N N . SER A 1 177 ? 0.948 -15.500 -10.876 1.00 98.69 177 SER A N 1
ATOM 1363 C CA . SER A 1 177 ? 1.977 -14.550 -11.295 1.00 98.69 177 SER A CA 1
ATOM 1364 C C . SER A 1 177 ? 2.649 -13.909 -10.077 1.00 98.69 177 SER A C 1
ATOM 1366 O O . SER A 1 177 ? 2.307 -14.236 -8.945 1.00 98.69 177 SER A O 1
ATOM 1368 N N . GLN A 1 178 ? 3.583 -12.985 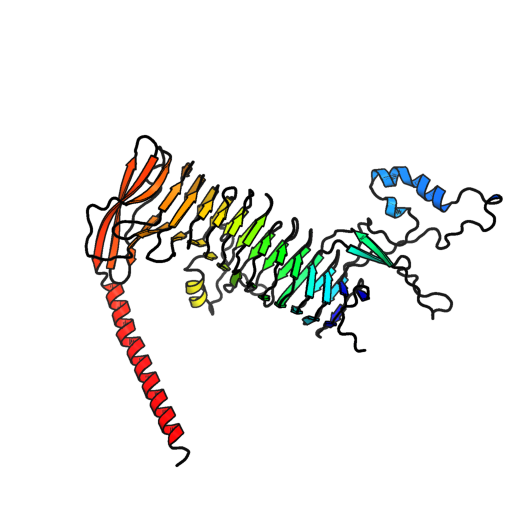-10.290 1.00 98.44 178 GLN A N 1
ATOM 1369 C CA . GLN A 1 178 ? 4.193 -12.173 -9.229 1.00 98.44 178 GLN A CA 1
ATOM 1370 C C . GLN A 1 178 ? 4.329 -10.716 -9.674 1.00 98.44 178 GLN A C 1
ATOM 1372 O O . GLN A 1 178 ? 4.603 -10.456 -10.848 1.00 98.44 178 GLN A O 1
ATOM 1377 N N . ILE A 1 179 ? 4.150 -9.776 -8.745 1.00 98.88 179 ILE A N 1
ATOM 1378 C CA . ILE A 1 179 ? 4.244 -8.336 -9.011 1.00 98.88 179 ILE A CA 1
ATOM 1379 C C . ILE A 1 179 ? 5.236 -7.705 -8.032 1.00 98.88 179 ILE A C 1
ATOM 1381 O O . ILE A 1 179 ? 5.092 -7.856 -6.823 1.00 98.88 179 ILE A O 1
ATOM 1385 N N . ALA A 1 180 ? 6.210 -6.965 -8.552 1.00 98.81 180 ALA A N 1
ATOM 1386 C CA . ALA A 1 180 ? 7.135 -6.162 -7.760 1.00 98.81 180 ALA A CA 1
ATOM 1387 C C . ALA A 1 180 ? 7.073 -4.699 -8.208 1.00 98.81 180 ALA A C 1
ATOM 1389 O O . ALA A 1 180 ? 7.167 -4.407 -9.403 1.00 98.81 180 ALA A O 1
ATOM 1390 N N . ILE A 1 181 ? 6.914 -3.783 -7.256 1.00 98.88 181 ILE A N 1
ATOM 1391 C CA . ILE A 1 181 ? 6.857 -2.340 -7.498 1.00 98.88 181 ILE A CA 1
ATOM 1392 C C . ILE A 1 181 ? 8.052 -1.699 -6.791 1.00 98.88 181 ILE A C 1
ATOM 1394 O O . ILE A 1 181 ? 8.086 -1.614 -5.568 1.00 98.88 181 ILE A O 1
ATOM 1398 N N . GLY A 1 182 ? 9.044 -1.300 -7.580 1.00 98.44 182 GLY A N 1
ATOM 1399 C CA . GLY A 1 182 ? 10.341 -0.795 -7.153 1.00 98.44 182 GLY A CA 1
ATOM 1400 C C . GLY A 1 182 ? 10.369 0.698 -6.815 1.00 98.44 182 GLY A C 1
ATOM 1401 O O . GLY A 1 182 ? 9.414 1.443 -7.026 1.00 98.44 182 GLY A O 1
ATOM 1402 N N . ASP A 1 183 ? 11.517 1.135 -6.299 1.00 97.88 183 ASP A N 1
ATOM 1403 C CA . ASP A 1 183 ? 11.793 2.525 -5.917 1.00 97.88 183 ASP A CA 1
ATOM 1404 C C . ASP A 1 183 ? 11.463 3.532 -7.039 1.00 97.88 183 ASP A C 1
ATOM 1406 O O . ASP A 1 183 ? 11.716 3.281 -8.217 1.00 97.88 183 ASP A O 1
ATOM 1410 N N . GLN A 1 184 ? 10.907 4.685 -6.657 1.00 98.00 184 GLN A N 1
ATOM 1411 C CA . GLN A 1 184 ? 10.432 5.769 -7.532 1.00 98.00 184 GLN A CA 1
ATOM 1412 C C . GLN A 1 184 ? 9.319 5.396 -8.529 1.00 98.00 184 GLN A C 1
ATOM 1414 O O . GLN A 1 184 ? 8.906 6.247 -9.324 1.00 98.00 184 GLN A O 1
ATOM 1419 N N . ALA A 1 185 ? 8.784 4.173 -8.490 1.00 98.81 185 ALA A N 1
ATOM 1420 C CA . ALA A 1 185 ? 7.594 3.832 -9.255 1.00 98.81 185 ALA A CA 1
ATOM 1421 C C . ALA A 1 185 ? 6.345 4.478 -8.646 1.00 98.81 185 ALA A C 1
ATOM 1423 O O . ALA A 1 185 ? 6.112 4.422 -7.434 1.00 98.81 185 ALA A O 1
ATOM 1424 N N . VAL A 1 186 ? 5.508 5.045 -9.513 1.00 98.75 186 VAL A N 1
ATOM 1425 C CA . VAL A 1 186 ? 4.179 5.551 -9.168 1.00 98.75 186 VAL A CA 1
ATOM 1426 C C . VAL A 1 186 ? 3.139 4.748 -9.937 1.00 98.75 186 VAL A C 1
ATOM 1428 O O . VAL A 1 186 ? 3.050 4.819 -11.163 1.00 98.75 186 VAL A O 1
ATOM 1431 N N . VAL A 1 187 ? 2.343 3.977 -9.206 1.00 98.88 187 VAL A N 1
ATOM 1432 C CA . VAL A 1 187 ? 1.327 3.078 -9.754 1.00 98.88 187 VAL A CA 1
ATOM 1433 C C . VAL A 1 187 ? -0.059 3.587 -9.389 1.00 98.88 187 VAL A C 1
ATOM 1435 O O . VAL A 1 187 ? -0.368 3.760 -8.213 1.00 98.88 187 VAL A O 1
ATOM 1438 N N . THR A 1 188 ? -0.906 3.797 -10.392 1.00 98.38 188 THR A N 1
ATOM 1439 C CA . THR A 1 188 ? -2.321 4.136 -10.212 1.00 98.38 188 THR A CA 1
ATOM 1440 C C . THR A 1 188 ? -3.185 3.002 -10.750 1.00 98.38 188 THR A C 1
ATOM 1442 O O . THR A 1 188 ? -3.306 2.817 -11.959 1.00 98.38 188 THR A O 1
ATOM 1445 N N . LEU A 1 189 ? -3.798 2.242 -9.845 1.00 97.94 189 LEU A N 1
ATOM 1446 C CA . LEU A 1 189 ? -4.733 1.176 -10.187 1.00 97.94 189 LEU A CA 1
ATOM 1447 C C . LEU A 1 189 ? -6.137 1.768 -10.321 1.00 97.94 189 LEU A C 1
ATOM 1449 O O . LEU A 1 189 ? -6.897 1.851 -9.352 1.00 97.94 189 LEU A O 1
ATOM 1453 N N . ASN A 1 190 ? -6.444 2.238 -11.528 1.00 94.62 190 ASN A N 1
ATOM 1454 C CA . ASN A 1 190 ? -7.730 2.830 -11.907 1.00 94.62 190 ASN A CA 1
ATOM 1455 C C . ASN A 1 190 ? -8.543 1.932 -12.858 1.00 94.62 190 ASN A C 1
ATOM 1457 O O . ASN A 1 190 ? -9.498 2.399 -13.474 1.00 94.62 190 ASN A O 1
ATOM 1461 N N . GLY A 1 191 ? -8.156 0.661 -12.984 1.00 91.81 191 GLY A N 1
ATOM 1462 C CA . GLY A 1 191 ? -8.911 -0.398 -13.651 1.00 91.81 191 GLY A CA 1
ATOM 1463 C C . GLY A 1 191 ? -9.193 -1.560 -12.695 1.00 91.81 191 GLY A C 1
ATOM 1464 O O . GLY A 1 191 ? -8.753 -1.558 -11.542 1.00 91.81 191 GLY A O 1
ATOM 1465 N N . ALA A 1 192 ? -9.915 -2.576 -13.172 1.00 89.44 192 ALA A N 1
ATOM 1466 C CA . ALA A 1 192 ? -10.184 -3.777 -12.384 1.00 89.44 192 ALA A CA 1
ATOM 1467 C C . ALA A 1 192 ? -8.869 -4.435 -11.928 1.00 89.44 192 ALA A C 1
ATOM 1469 O O . ALA A 1 192 ? -7.987 -4.696 -12.749 1.00 89.44 192 ALA A O 1
ATOM 1470 N N . THR A 1 193 ? -8.740 -4.697 -10.624 1.00 97.31 193 THR A N 1
ATOM 1471 C CA . THR A 1 193 ? -7.555 -5.351 -10.056 1.00 97.31 193 THR A CA 1
ATOM 1472 C C . THR A 1 193 ? -7.946 -6.621 -9.313 1.00 97.31 193 THR A C 1
ATOM 1474 O O . THR A 1 193 ? -8.593 -6.571 -8.265 1.00 97.31 193 THR A O 1
ATOM 1477 N N . PHE A 1 194 ? -7.532 -7.763 -9.857 1.00 98.25 194 PHE A N 1
ATOM 1478 C CA . PHE A 1 194 ? -7.808 -9.089 -9.313 1.00 98.25 194 PHE A CA 1
ATOM 1479 C C . PHE A 1 194 ? -6.542 -9.943 -9.362 1.00 98.25 194 PHE A C 1
ATOM 1481 O O . PHE A 1 194 ? -6.030 -10.240 -10.440 1.00 98.25 194 PHE A O 1
ATOM 1488 N N . LEU A 1 195 ? -6.029 -10.327 -8.197 1.00 98.62 195 LEU A N 1
ATOM 1489 C CA . LEU A 1 195 ? -4.770 -11.050 -8.044 1.00 98.62 195 LEU A CA 1
ATOM 1490 C C . LEU A 1 195 ? -5.036 -12.410 -7.392 1.00 98.62 195 LEU A C 1
ATOM 1492 O O . LEU A 1 195 ? -5.210 -12.520 -6.177 1.00 98.62 195 LEU A O 1
ATOM 1496 N N . ASP A 1 196 ? -5.060 -13.461 -8.198 1.00 98.56 196 ASP A N 1
ATOM 1497 C CA . ASP A 1 196 ? -5.277 -14.822 -7.726 1.00 98.56 196 ASP A CA 1
ATOM 1498 C C . ASP A 1 196 ? -3.975 -15.618 -7.695 1.00 98.56 196 ASP A C 1
ATOM 1500 O O . ASP A 1 196 ? -3.303 -15.828 -8.707 1.00 98.56 196 ASP A O 1
ATOM 1504 N N . ASN A 1 197 ? -3.606 -16.063 -6.496 1.00 98.38 197 ASN A N 1
ATOM 1505 C CA . ASN A 1 197 ? -2.338 -16.712 -6.219 1.00 98.38 197 ASN A CA 1
ATOM 1506 C C . ASN A 1 197 ? -1.160 -15.871 -6.744 1.00 98.38 197 ASN A C 1
ATOM 1508 O O . ASN A 1 197 ? -0.216 -16.389 -7.339 1.00 98.38 197 ASN A O 1
ATOM 1512 N N . THR A 1 198 ? -1.250 -14.551 -6.556 1.00 98.50 198 THR A N 1
ATOM 1513 C CA . THR A 1 198 ? -0.267 -13.580 -7.036 1.00 98.50 198 THR A CA 1
ATOM 1514 C C . THR A 1 198 ? 0.166 -12.658 -5.904 1.00 98.50 198 THR A C 1
ATOM 1516 O O . THR A 1 198 ? -0.593 -11.761 -5.532 1.00 98.50 198 THR A O 1
ATOM 1519 N N . PRO A 1 199 ? 1.358 -12.880 -5.316 1.00 97.38 199 PRO A N 1
ATOM 1520 C CA . PRO A 1 199 ? 1.920 -11.948 -4.353 1.00 97.38 199 PRO A CA 1
ATOM 1521 C C . PRO A 1 199 ? 2.312 -10.635 -5.036 1.00 97.38 199 PRO A C 1
ATOM 1523 O O . PRO A 1 199 ? 2.713 -10.610 -6.206 1.00 97.38 199 PRO A O 1
ATOM 1526 N N . ILE A 1 200 ? 2.215 -9.555 -4.268 1.00 98.50 200 ILE A N 1
ATOM 1527 C CA . ILE A 1 200 ? 2.616 -8.210 -4.669 1.00 98.50 200 ILE A CA 1
ATOM 1528 C C . ILE A 1 200 ? 3.515 -7.599 -3.589 1.00 98.50 200 ILE A C 1
ATOM 1530 O O . ILE A 1 200 ? 3.155 -7.604 -2.409 1.00 98.50 200 ILE A O 1
ATOM 1534 N N . SER A 1 201 ? 4.666 -7.063 -4.001 1.00 98.56 201 SER A N 1
ATOM 1535 C CA . SER A 1 201 ? 5.573 -6.299 -3.139 1.00 98.56 201 SER A CA 1
ATOM 1536 C C . SER A 1 201 ? 5.654 -4.837 -3.576 1.00 98.56 201 SER A C 1
ATOM 1538 O O . SER A 1 201 ? 5.745 -4.526 -4.766 1.00 98.56 201 SER A O 1
ATOM 1540 N N . ILE A 1 202 ? 5.614 -3.934 -2.600 1.00 98.75 202 ILE A N 1
ATOM 1541 C CA . ILE A 1 202 ? 5.730 -2.485 -2.771 1.00 98.75 202 ILE A CA 1
ATOM 1542 C C . ILE A 1 202 ? 6.982 -2.041 -2.025 1.00 98.75 202 ILE A C 1
ATOM 1544 O O . ILE A 1 202 ? 6.968 -1.882 -0.803 1.00 98.75 202 ILE A O 1
ATOM 1548 N N . ASP A 1 203 ? 8.072 -1.856 -2.756 1.00 98.00 203 ASP A N 1
ATOM 1549 C CA . ASP A 1 203 ? 9.378 -1.560 -2.185 1.00 98.00 203 ASP A CA 1
ATOM 1550 C C . ASP A 1 203 ? 9.442 -0.137 -1.616 1.00 98.00 203 ASP A C 1
ATOM 1552 O O . ASP A 1 203 ? 8.647 0.754 -1.928 1.00 98.00 203 ASP A O 1
ATOM 1556 N N . LYS A 1 204 ? 10.449 0.107 -0.775 1.00 97.38 204 LYS A N 1
ATOM 1557 C CA . LYS A 1 204 ? 10.729 1.442 -0.244 1.00 97.38 204 LYS A CA 1
ATOM 1558 C C . LYS A 1 204 ? 10.890 2.451 -1.388 1.00 97.38 204 LYS A C 1
ATOM 1560 O O . L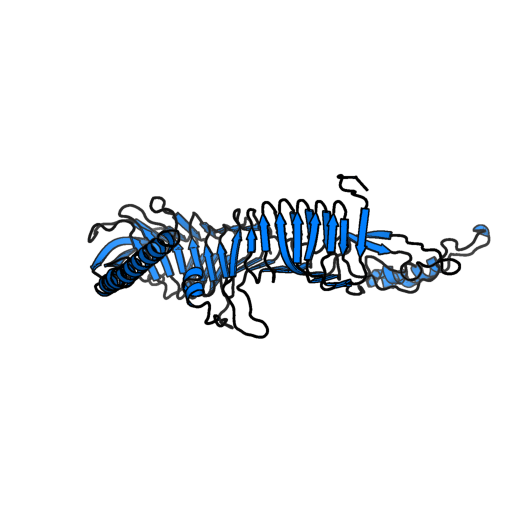YS A 1 204 ? 11.705 2.246 -2.281 1.00 97.38 204 LYS A O 1
ATOM 1565 N N . GLY A 1 205 ? 10.154 3.559 -1.294 1.00 96.94 205 GLY A N 1
ATOM 1566 C CA . GLY A 1 205 ? 10.156 4.637 -2.288 1.00 96.94 205 GLY A CA 1
ATOM 1567 C C . GLY A 1 205 ? 9.124 4.471 -3.407 1.00 96.94 205 GLY A C 1
ATOM 1568 O O . GLY A 1 205 ? 8.853 5.442 -4.114 1.00 96.94 205 GLY A O 1
ATOM 1569 N N . ALA A 1 206 ? 8.490 3.299 -3.521 1.00 98.50 206 ALA A N 1
ATOM 1570 C CA . ALA A 1 206 ? 7.339 3.088 -4.389 1.00 98.50 206 ALA A CA 1
ATOM 1571 C C . ALA A 1 206 ? 6.061 3.703 -3.800 1.00 98.50 206 ALA A C 1
ATOM 1573 O O . ALA A 1 206 ? 5.870 3.734 -2.577 1.00 98.50 206 ALA A O 1
ATOM 1574 N N . LYS A 1 207 ? 5.157 4.137 -4.683 1.00 98.62 207 LYS A N 1
ATOM 1575 C CA . LYS A 1 207 ? 3.817 4.619 -4.326 1.00 98.62 207 LYS A CA 1
ATOM 1576 C C . LYS A 1 207 ? 2.758 3.923 -5.164 1.00 98.62 207 LYS A C 1
ATOM 1578 O O . LYS A 1 207 ? 2.809 3.972 -6.392 1.00 98.62 207 LYS A O 1
ATOM 1583 N N . VAL A 1 208 ? 1.772 3.332 -4.499 1.00 98.75 208 VAL A N 1
ATOM 1584 C CA . VAL A 1 208 ? 0.629 2.671 -5.137 1.00 98.75 208 VAL A CA 1
ATOM 1585 C C . VAL A 1 208 ? -0.662 3.329 -4.681 1.00 98.75 208 VAL A C 1
ATOM 1587 O O . VAL A 1 208 ? -0.910 3.457 -3.484 1.00 98.75 208 VAL A O 1
ATOM 1590 N N . ILE A 1 209 ? -1.500 3.722 -5.635 1.00 97.69 209 ILE A N 1
ATOM 1591 C CA . ILE A 1 209 ? -2.828 4.286 -5.396 1.00 97.69 209 ILE A CA 1
ATOM 1592 C C . ILE A 1 209 ? -3.856 3.361 -6.049 1.00 97.69 209 ILE A C 1
ATOM 1594 O O . ILE A 1 209 ? -3.965 3.318 -7.272 1.00 97.69 209 ILE A O 1
ATOM 1598 N N . ALA A 1 210 ? -4.619 2.631 -5.240 1.00 97.00 210 ALA A N 1
ATOM 1599 C CA . ALA A 1 210 ? -5.740 1.809 -5.676 1.00 97.00 210 ALA A CA 1
ATOM 1600 C C . ALA A 1 210 ? -7.043 2.613 -5.600 1.00 97.00 210 ALA A C 1
ATOM 1602 O O . ALA A 1 210 ? -7.603 2.808 -4.521 1.00 97.00 210 ALA A O 1
ATOM 1603 N N . GLN A 1 211 ? -7.492 3.112 -6.755 1.00 89.62 211 GLN A N 1
ATOM 1604 C CA . GLN A 1 211 ? -8.703 3.932 -6.895 1.00 89.62 211 GLN A CA 1
ATOM 1605 C C . GLN A 1 211 ? -9.934 3.106 -7.270 1.00 89.62 211 GLN A C 1
ATOM 1607 O O . GLN A 1 211 ? -11.054 3.585 -7.162 1.00 89.62 211 GLN A O 1
ATOM 1612 N N . ILE A 1 212 ? -9.743 1.868 -7.715 1.00 86.38 212 ILE A N 1
ATOM 1613 C CA . ILE A 1 212 ? -10.814 0.893 -7.923 1.00 86.38 212 ILE A CA 1
ATOM 1614 C C . ILE A 1 212 ? -10.644 -0.250 -6.929 1.00 86.38 212 ILE A C 1
ATOM 1616 O O . ILE A 1 212 ? -9.552 -0.476 -6.411 1.00 86.38 212 ILE A O 1
ATOM 1620 N N . SER A 1 213 ? -11.738 -0.960 -6.663 1.00 89.50 213 SER A N 1
ATOM 1621 C CA . SER A 1 213 ? -11.750 -2.190 -5.883 1.00 89.50 213 SER A CA 1
ATOM 1622 C C . SER A 1 213 ? -10.608 -3.139 -6.271 1.00 89.50 213 SER A C 1
ATOM 1624 O O . SER A 1 213 ? -10.480 -3.533 -7.435 1.00 89.50 213 SER A O 1
ATOM 1626 N N . MET A 1 214 ? -9.799 -3.511 -5.281 1.00 94.94 214 MET A N 1
ATOM 1627 C CA . MET A 1 214 ? -8.679 -4.439 -5.415 1.00 94.94 214 MET A CA 1
ATOM 1628 C C . MET A 1 214 ? -8.965 -5.720 -4.635 1.00 94.94 214 MET A C 1
ATOM 1630 O O . MET A 1 214 ? -9.236 -5.672 -3.437 1.00 94.94 214 MET A O 1
ATOM 1634 N N . PHE A 1 215 ? -8.842 -6.874 -5.288 1.00 97.75 215 PHE A N 1
ATOM 1635 C CA . PHE A 1 215 ? -9.021 -8.179 -4.651 1.00 97.75 215 PHE A CA 1
ATOM 1636 C C . PHE A 1 215 ? -7.767 -9.026 -4.820 1.00 97.75 215 PHE A C 1
ATOM 1638 O O . PHE A 1 215 ? -7.292 -9.209 -5.939 1.00 97.75 215 PHE A O 1
ATOM 1645 N N . THR A 1 216 ? -7.247 -9.573 -3.724 1.00 98.12 216 THR A N 1
ATOM 1646 C CA . THR A 1 216 ? -6.133 -10.523 -3.762 1.00 98.12 216 THR A CA 1
ATOM 1647 C C . THR A 1 216 ? -6.358 -11.713 -2.837 1.00 98.12 216 THR A C 1
ATOM 1649 O O . THR A 1 216 ? -6.808 -11.567 -1.696 1.00 98.12 216 THR A O 1
ATOM 1652 N N . THR A 1 217 ? -6.034 -12.911 -3.333 1.00 98.19 217 THR A N 1
ATOM 1653 C CA . THR A 1 217 ? -6.032 -14.150 -2.535 1.00 98.19 217 THR A CA 1
ATOM 1654 C C . THR A 1 217 ? -4.719 -14.359 -1.775 1.00 98.19 217 THR A C 1
ATOM 1656 O O . THR A 1 217 ? -4.592 -15.333 -1.037 1.00 98.19 217 THR A O 1
ATOM 1659 N N . LYS A 1 218 ? -3.748 -13.450 -1.935 1.00 97.56 218 LYS A N 1
ATOM 1660 C CA . LYS A 1 218 ? -2.456 -13.434 -1.236 1.00 97.56 218 LYS A CA 1
ATOM 1661 C C . LYS A 1 218 ? -2.286 -12.170 -0.403 1.00 97.56 218 LYS A C 1
ATOM 1663 O O . LYS A 1 218 ? -3.165 -11.316 -0.348 1.00 97.56 218 LYS A O 1
ATOM 1668 N N . GLY A 1 219 ? -1.160 -12.080 0.294 1.00 95.19 219 GLY A N 1
ATOM 1669 C CA . GLY A 1 219 ? -0.802 -10.893 1.058 1.00 95.19 219 GLY A CA 1
ATOM 1670 C C . GLY A 1 219 ? -0.169 -9.817 0.186 1.00 95.19 219 GLY A C 1
ATOM 1671 O O . GLY A 1 219 ? 0.310 -10.101 -0.914 1.00 95.19 219 GLY A O 1
ATOM 1672 N N . ILE A 1 220 ? -0.149 -8.595 0.711 1.00 98.50 220 ILE A N 1
ATOM 1673 C CA . ILE A 1 220 ? 0.572 -7.461 0.128 1.00 98.50 220 ILE A CA 1
ATOM 1674 C C . ILE A 1 220 ? 1.722 -7.094 1.061 1.00 98.50 220 ILE A C 1
ATOM 1676 O O . ILE A 1 220 ? 1.481 -6.755 2.223 1.00 98.50 220 ILE A O 1
ATOM 1680 N N . ASP A 1 221 ? 2.948 -7.134 0.550 1.00 98.56 221 ASP A N 1
ATOM 1681 C CA . ASP A 1 221 ? 4.140 -6.721 1.290 1.00 98.56 221 ASP A CA 1
ATOM 1682 C C . ASP A 1 221 ? 4.446 -5.248 0.988 1.00 98.56 221 ASP A C 1
ATOM 1684 O O . ASP A 1 221 ? 4.556 -4.847 -0.170 1.00 98.56 221 ASP A O 1
ATOM 1688 N N . ILE A 1 222 ? 4.549 -4.420 2.028 1.00 98.69 222 ILE A N 1
ATOM 1689 C CA . ILE A 1 222 ? 4.582 -2.958 1.927 1.00 98.69 222 ILE A CA 1
ATOM 1690 C C . ILE A 1 222 ? 5.797 -2.419 2.686 1.00 98.69 222 ILE A C 1
ATOM 1692 O O . ILE A 1 222 ? 5.809 -2.365 3.914 1.00 98.69 222 ILE A O 1
ATOM 1696 N N . SER A 1 223 ? 6.811 -1.972 1.955 1.00 98.12 223 SER A N 1
ATOM 1697 C CA . SER A 1 223 ? 7.916 -1.152 2.473 1.00 98.12 223 SER A CA 1
ATOM 1698 C C . SER A 1 223 ? 7.856 0.304 1.989 1.00 98.12 223 SER A C 1
ATOM 1700 O O . SER A 1 223 ? 8.548 1.166 2.537 1.00 98.12 223 SER A O 1
ATOM 1702 N N . GLY A 1 224 ? 7.064 0.576 0.947 1.00 98.19 224 GLY A N 1
ATOM 1703 C CA . GLY A 1 224 ? 6.740 1.909 0.435 1.00 98.19 224 GLY A CA 1
ATOM 1704 C C . GLY A 1 224 ? 5.395 2.427 0.946 1.00 98.19 224 GLY A C 1
ATOM 1705 O O . GLY A 1 224 ? 5.089 2.332 2.135 1.00 98.19 224 GLY A O 1
ATOM 1706 N N . GLU A 1 225 ? 4.589 2.979 0.038 1.00 98.62 225 GLU A N 1
ATOM 1707 C CA . GLU A 1 225 ? 3.257 3.515 0.334 1.00 98.62 225 GLU A CA 1
ATOM 1708 C C . GLU A 1 225 ? 2.162 2.815 -0.477 1.00 98.62 225 GLU A C 1
ATOM 1710 O O . GLU A 1 225 ? 2.248 2.717 -1.704 1.00 98.62 225 GLU A O 1
ATOM 1715 N N . LEU A 1 226 ? 1.101 2.394 0.213 1.00 98.69 226 LEU A N 1
ATOM 1716 C CA . LEU A 1 226 ? -0.140 1.909 -0.385 1.00 98.69 226 LEU A CA 1
ATOM 1717 C C . LEU A 1 226 ? -1.309 2.779 0.075 1.00 98.69 226 LEU A C 1
ATOM 1719 O O . LEU A 1 226 ? -1.631 2.818 1.261 1.00 98.69 226 LEU A O 1
ATOM 1723 N N . THR A 1 227 ? -1.965 3.439 -0.876 1.00 97.88 227 THR A N 1
ATOM 1724 C CA . THR A 1 227 ? -3.219 4.165 -0.666 1.00 97.88 227 THR A CA 1
ATOM 1725 C C . THR A 1 227 ? -4.370 3.416 -1.323 1.00 97.88 227 THR A C 1
ATOM 1727 O O . THR A 1 227 ? -4.352 3.195 -2.529 1.00 97.88 227 THR A O 1
ATOM 1730 N N . MET A 1 228 ? -5.393 3.078 -0.549 1.00 97.12 228 MET A N 1
ATOM 1731 C CA . MET A 1 228 ? -6.661 2.522 -1.011 1.00 97.12 228 MET A CA 1
ATOM 1732 C C . MET A 1 228 ? -7.759 3.566 -0.866 1.00 97.12 228 MET A C 1
ATOM 1734 O O . MET A 1 228 ? -7.911 4.177 0.194 1.00 97.12 228 MET A O 1
ATOM 1738 N N . MET A 1 229 ? -8.525 3.776 -1.929 1.00 92.62 229 MET A N 1
ATOM 1739 C CA . MET A 1 229 ? -9.615 4.743 -1.932 1.00 92.62 229 MET A CA 1
ATOM 1740 C C . MET A 1 229 ? -10.826 4.259 -2.722 1.00 92.62 229 MET A C 1
ATOM 1742 O O . MET A 1 229 ? -10.773 3.231 -3.400 1.00 92.62 229 MET A O 1
ATOM 1746 N N . GLY A 1 230 ? -11.941 4.971 -2.584 1.00 91.06 230 GLY A N 1
ATOM 1747 C CA . GLY A 1 230 ? -13.074 4.846 -3.489 1.00 91.06 230 GLY A CA 1
ATOM 1748 C C . GLY A 1 230 ? -12.753 5.363 -4.890 1.00 91.06 230 GLY A C 1
ATOM 1749 O O . GLY A 1 230 ? -11.693 5.940 -5.136 1.00 91.06 230 GLY A O 1
ATOM 1750 N N . ILE A 1 231 ? -13.700 5.168 -5.803 1.00 90.56 231 ILE A N 1
ATOM 1751 C CA . ILE A 1 231 ? -13.582 5.487 -7.225 1.00 90.56 231 ILE A CA 1
ATOM 1752 C C . ILE A 1 231 ? -13.915 6.965 -7.432 1.00 90.56 231 ILE A C 1
ATOM 1754 O O . ILE A 1 231 ? -15.089 7.331 -7.312 1.00 90.56 231 ILE A O 1
ATOM 1758 N N . PRO A 1 232 ? -12.928 7.831 -7.730 1.00 88.94 232 PRO A N 1
ATOM 1759 C CA . PRO A 1 232 ? -13.204 9.227 -8.019 1.00 88.94 232 PRO A CA 1
ATOM 1760 C C . PRO A 1 232 ? -13.893 9.353 -9.380 1.00 88.94 232 PRO A C 1
ATOM 1762 O O . PRO A 1 232 ? -13.442 8.790 -10.379 1.00 88.94 232 PRO A O 1
ATOM 1765 N N . GLU A 1 233 ? -14.975 10.124 -9.438 1.00 85.12 233 GLU A N 1
ATOM 1766 C CA . GLU A 1 233 ? -15.572 10.522 -10.709 1.00 85.12 233 GLU A CA 1
ATOM 1767 C C . GLU A 1 233 ? -14.687 11.577 -11.392 1.00 85.12 233 GLU A C 1
ATOM 1769 O O . GLU A 1 233 ? -14.168 12.499 -10.755 1.00 85.12 233 GLU A O 1
ATOM 1774 N N . GLN A 1 234 ? -14.503 11.459 -12.710 1.00 80.44 234 GLN A N 1
ATOM 1775 C CA . GLN A 1 234 ? -13.675 12.406 -13.458 1.00 80.44 234 GLN A CA 1
ATOM 1776 C C . GLN A 1 234 ? -14.199 13.839 -13.310 1.00 80.44 234 GLN A C 1
ATOM 1778 O O . GLN A 1 234 ? -15.385 14.102 -13.500 1.00 80.44 234 GLN A O 1
ATOM 1783 N N . ASN A 1 235 ? -13.288 14.775 -13.028 1.00 78.44 235 ASN A N 1
ATOM 1784 C CA . ASN A 1 235 ? -13.576 16.209 -12.900 1.00 78.44 235 ASN A CA 1
ATOM 1785 C C . ASN A 1 235 ? -14.649 16.549 -11.845 1.00 78.44 235 ASN A C 1
ATOM 1787 O O . ASN A 1 235 ? -15.326 17.571 -11.958 1.00 78.44 235 ASN A O 1
ATOM 1791 N N . SER A 1 236 ? -14.810 15.708 -10.821 1.00 81.12 236 SER A N 1
ATOM 1792 C CA . SER A 1 236 ? -15.839 15.844 -9.791 1.00 81.12 236 SER A CA 1
ATOM 1793 C C . SER A 1 236 ? -15.253 15.593 -8.400 1.00 81.12 236 SER A C 1
ATOM 1795 O O . SER A 1 236 ? -14.274 14.870 -8.242 1.00 81.12 236 SER A O 1
ATOM 1797 N N . LYS A 1 237 ? -15.879 16.171 -7.368 1.00 81.00 237 LYS A N 1
ATOM 1798 C CA . LYS A 1 237 ? -15.632 15.792 -5.961 1.00 81.00 237 LYS A CA 1
ATOM 1799 C C . LYS A 1 237 ? -16.389 14.519 -5.560 1.00 81.00 237 LYS A C 1
ATOM 1801 O O . LYS A 1 237 ? -16.373 14.130 -4.392 1.00 81.00 237 LYS A O 1
ATOM 1806 N N . THR A 1 238 ? -17.103 13.918 -6.509 1.00 87.25 238 THR A N 1
ATOM 1807 C CA . THR A 1 238 ? -17.938 12.750 -6.267 1.00 87.25 238 THR A CA 1
ATOM 1808 C C . THR A 1 238 ? -17.094 11.485 -6.260 1.00 87.25 238 THR A C 1
ATOM 1810 O O . THR A 1 238 ? -16.242 11.295 -7.128 1.00 87.25 238 THR A O 1
ATOM 1813 N N . VAL A 1 239 ? -17.325 10.624 -5.272 1.00 87.75 239 VAL A N 1
ATOM 1814 C CA . VAL A 1 239 ? -16.611 9.358 -5.105 1.00 87.75 239 VAL A CA 1
ATOM 1815 C C . VAL A 1 239 ? -17.621 8.232 -4.901 1.00 87.75 239 VAL A C 1
ATOM 1817 O O . VAL A 1 239 ? -18.569 8.354 -4.121 1.00 87.75 239 VAL A O 1
ATOM 1820 N N . THR A 1 240 ? -17.415 7.125 -5.608 1.00 90.00 240 THR A N 1
ATOM 1821 C CA . THR A 1 240 ? -18.147 5.871 -5.387 1.00 90.00 240 THR A CA 1
ATOM 1822 C C . THR A 1 240 ? -17.368 4.995 -4.403 1.00 90.00 240 THR A C 1
ATOM 1824 O O . THR A 1 240 ? -16.147 4.906 -4.532 1.00 90.00 240 THR A O 1
ATOM 1827 N N . PRO A 1 241 ? -18.019 4.324 -3.436 1.00 89.19 241 PRO A N 1
ATOM 1828 C CA . PRO A 1 241 ? -17.323 3.436 -2.511 1.00 89.19 241 PRO A CA 1
ATOM 1829 C C . PRO A 1 241 ? -16.494 2.356 -3.217 1.00 89.19 241 PRO A C 1
ATOM 1831 O O . PRO A 1 241 ? -16.986 1.671 -4.114 1.00 89.19 241 PRO A O 1
ATOM 1834 N N . GLY A 1 242 ? -15.239 2.199 -2.796 1.00 90.50 242 GLY A N 1
ATOM 1835 C CA . GLY A 1 242 ? -14.328 1.158 -3.276 1.00 90.50 242 GLY A CA 1
ATOM 1836 C C . GLY A 1 242 ? -14.246 0.001 -2.286 1.00 90.50 242 GLY A C 1
ATOM 1837 O O . GLY A 1 242 ? -14.206 0.231 -1.076 1.00 90.50 242 GLY A O 1
ATOM 1838 N N . LEU A 1 243 ? -14.209 -1.236 -2.787 1.00 93.81 243 LEU A N 1
ATOM 1839 C CA . LEU A 1 243 ? -14.082 -2.441 -1.964 1.00 93.81 243 LEU A CA 1
ATOM 1840 C C . LEU A 1 243 ? -12.710 -3.082 -2.162 1.00 93.81 243 LEU A C 1
ATOM 1842 O O . LEU A 1 243 ? -12.383 -3.544 -3.249 1.00 93.81 243 LEU A O 1
ATOM 1846 N N . HIS A 1 244 ? -11.934 -3.169 -1.093 1.00 97.06 244 HIS A N 1
ATOM 1847 C CA . HIS A 1 244 ? -10.582 -3.708 -1.119 1.00 97.06 244 HIS A CA 1
ATOM 1848 C C . HIS A 1 244 ? -10.479 -4.924 -0.210 1.00 97.06 244 HIS A C 1
ATOM 1850 O O . HIS A 1 244 ? -10.932 -4.900 0.936 1.00 97.06 244 HIS A O 1
ATOM 1856 N N . TYR A 1 245 ? -9.878 -5.994 -0.712 1.00 97.62 245 TYR A N 1
ATOM 1857 C CA . TYR A 1 245 ? -9.773 -7.263 -0.008 1.00 97.62 245 TYR A CA 1
ATOM 1858 C C . TYR A 1 245 ? -8.402 -7.900 -0.216 1.00 97.62 245 TYR A C 1
ATOM 1860 O O . TYR A 1 245 ? -7.999 -8.153 -1.352 1.00 97.62 245 TYR A O 1
ATOM 1868 N N . ALA A 1 246 ? -7.724 -8.220 0.887 1.00 97.94 246 ALA A N 1
ATOM 1869 C CA . ALA A 1 246 ? -6.504 -9.018 0.891 1.00 97.94 246 ALA A CA 1
ATOM 1870 C C . ALA A 1 246 ? -6.635 -10.203 1.852 1.00 97.94 246 ALA A C 1
ATOM 1872 O O . ALA A 1 246 ? -6.672 -10.020 3.071 1.00 97.94 246 ALA A O 1
ATOM 1873 N N . ALA A 1 247 ? -6.695 -11.422 1.305 1.00 96.38 247 ALA A N 1
ATOM 1874 C CA . ALA A 1 247 ? -6.962 -12.636 2.080 1.00 96.38 247 ALA A CA 1
ATOM 1875 C C . ALA A 1 247 ? -5.908 -12.898 3.169 1.00 96.38 247 ALA A C 1
ATOM 1877 O O . ALA A 1 247 ? -6.264 -13.094 4.330 1.00 96.38 247 ALA A O 1
ATOM 1878 N N . ASP A 1 248 ? -4.617 -12.825 2.817 1.00 97.25 248 ASP A N 1
ATOM 1879 C CA . ASP A 1 248 ? -3.518 -12.999 3.784 1.00 97.25 248 ASP A CA 1
ATOM 1880 C C . ASP A 1 248 ? -3.091 -11.672 4.440 1.00 97.25 248 ASP A C 1
ATOM 1882 O O . ASP A 1 248 ? -2.094 -11.631 5.169 1.00 97.25 248 ASP A O 1
ATOM 1886 N N . GLY A 1 249 ? -3.831 -10.589 4.179 1.00 97.94 249 GLY A N 1
ATOM 1887 C CA . GLY A 1 249 ? -3.623 -9.273 4.773 1.00 97.94 249 GLY A CA 1
ATOM 1888 C C . GLY A 1 249 ? -2.472 -8.449 4.185 1.00 97.94 249 GLY A C 1
ATOM 1889 O O . GLY A 1 249 ? -1.981 -8.686 3.081 1.00 97.94 249 GLY A O 1
ATOM 1890 N N . PHE A 1 250 ? -2.054 -7.451 4.957 1.00 98.69 250 PHE A N 1
ATOM 1891 C CA . PHE A 1 250 ? -1.056 -6.440 4.627 1.00 98.69 250 PHE A CA 1
ATOM 1892 C C . PHE A 1 250 ? 0.127 -6.562 5.591 1.00 98.69 250 PHE A C 1
ATOM 1894 O O . PHE A 1 250 ? -0.057 -6.538 6.811 1.00 98.69 250 PHE A O 1
ATOM 1901 N N . ARG A 1 251 ? 1.346 -6.689 5.066 1.00 98.56 251 ARG A N 1
ATOM 1902 C CA . ARG A 1 251 ? 2.579 -6.805 5.857 1.00 98.56 251 ARG A CA 1
ATOM 1903 C C . ARG A 1 251 ? 3.434 -5.568 5.648 1.00 98.56 251 ARG A C 1
ATOM 1905 O O . ARG A 1 251 ? 3.996 -5.380 4.576 1.00 98.56 251 ARG A O 1
ATOM 1912 N N . LEU A 1 252 ? 3.530 -4.721 6.663 1.00 98.50 252 LEU A N 1
ATOM 1913 C CA . LEU A 1 252 ? 4.313 -3.492 6.612 1.00 98.50 252 LEU A CA 1
ATOM 1914 C C . LEU A 1 252 ? 5.704 -3.751 7.195 1.00 98.50 252 LEU A C 1
ATOM 1916 O O . LEU A 1 252 ? 5.835 -4.257 8.311 1.00 98.50 252 LEU A O 1
ATOM 1920 N N . SER A 1 253 ? 6.743 -3.385 6.449 1.00 94.38 253 SER A N 1
ATOM 1921 C CA . SER A 1 253 ? 8.142 -3.598 6.830 1.00 94.38 253 SER A CA 1
ATOM 1922 C C . SER A 1 253 ? 8.977 -2.331 6.645 1.00 94.38 253 SER A C 1
ATOM 1924 O O . SER A 1 253 ? 8.896 -1.653 5.622 1.00 94.38 253 SER A O 1
ATOM 1926 N N . GLY A 1 254 ? 9.808 -2.005 7.635 1.00 86.44 254 GLY A N 1
ATOM 1927 C CA . GLY A 1 254 ? 10.577 -0.764 7.678 1.00 86.44 254 GLY A CA 1
ATOM 1928 C C . GLY A 1 254 ? 9.796 0.421 8.262 1.00 86.44 254 GLY A C 1
ATOM 1929 O O . GLY A 1 254 ? 8.589 0.562 8.090 1.00 86.44 254 GLY A O 1
ATOM 1930 N N . GLY A 1 255 ? 10.505 1.326 8.946 1.00 81.00 255 GLY A N 1
ATOM 1931 C CA . GLY A 1 255 ? 9.901 2.467 9.658 1.00 81.00 255 GLY A CA 1
ATOM 1932 C C . GLY A 1 255 ? 9.218 3.530 8.783 1.00 81.00 255 GLY A C 1
ATOM 1933 O O . GLY A 1 255 ? 8.585 4.428 9.320 1.00 81.00 255 GLY A O 1
ATOM 1934 N N . ASN A 1 256 ? 9.329 3.436 7.454 1.00 85.94 256 ASN A N 1
ATOM 1935 C CA . ASN A 1 256 ? 8.683 4.360 6.516 1.00 85.94 256 ASN A CA 1
ATOM 1936 C C . ASN A 1 256 ? 7.517 3.713 5.749 1.00 85.94 256 ASN A C 1
ATOM 1938 O O . ASN A 1 256 ? 6.966 4.360 4.862 1.00 85.94 256 ASN A O 1
ATOM 1942 N N . ALA A 1 257 ? 7.161 2.459 6.054 1.00 97.31 257 ALA A N 1
ATOM 1943 C CA . ALA A 1 257 ? 6.011 1.814 5.436 1.00 97.31 257 ALA A CA 1
ATOM 1944 C C . ALA A 1 257 ? 4.725 2.563 5.808 1.00 97.31 257 ALA A C 1
ATOM 1946 O O . ALA A 1 257 ? 4.473 2.838 6.990 1.00 97.31 257 ALA A O 1
ATOM 1947 N N . ASN A 1 258 ? 3.923 2.884 4.795 1.00 97.94 258 ASN A N 1
ATOM 1948 C CA . ASN A 1 258 ? 2.722 3.692 4.942 1.00 97.94 258 ASN A CA 1
ATOM 1949 C C . ASN A 1 258 ? 1.516 2.993 4.308 1.00 97.94 258 ASN A C 1
ATOM 1951 O O . ASN A 1 258 ? 1.500 2.723 3.105 1.00 97.94 258 ASN A O 1
ATOM 1955 N N . PHE A 1 259 ? 0.505 2.710 5.121 1.00 98.62 259 PHE A N 1
ATOM 1956 C CA . PHE A 1 259 ? -0.781 2.191 4.670 1.00 98.62 259 PHE A CA 1
ATOM 1957 C C . PHE A 1 259 ? -1.856 3.250 4.890 1.00 98.62 259 PHE A C 1
ATOM 1959 O O . PHE A 1 259 ? -2.043 3.729 6.010 1.00 98.62 259 PHE A O 1
ATOM 1966 N N . ILE A 1 260 ? -2.586 3.594 3.834 1.00 98.00 260 ILE A N 1
ATOM 1967 C CA . ILE A 1 260 ? -3.643 4.603 3.866 1.00 98.00 260 ILE A CA 1
ATOM 1968 C C . ILE A 1 260 ? -4.914 3.998 3.273 1.00 98.00 260 ILE A C 1
ATOM 1970 O O . ILE A 1 260 ? -4.905 3.537 2.136 1.00 98.00 260 ILE A O 1
ATOM 1974 N N . ALA A 1 261 ? -6.022 4.062 4.001 1.00 97.56 261 ALA A N 1
ATOM 1975 C CA . ALA A 1 261 ? -7.365 3.843 3.472 1.00 97.56 261 ALA A CA 1
ATOM 1976 C C . ALA A 1 261 ? -8.179 5.116 3.706 1.00 97.56 261 ALA A C 1
ATOM 1978 O O . ALA A 1 261 ? -8.245 5.570 4.843 1.00 97.56 261 ALA A O 1
ATOM 1979 N N . ARG A 1 262 ? -8.745 5.722 2.660 1.00 94.06 262 ARG A N 1
ATOM 1980 C CA . ARG A 1 262 ? -9.477 7.000 2.766 1.00 94.06 262 ARG A CA 1
ATOM 1981 C C . ARG A 1 262 ? -10.448 7.209 1.613 1.00 94.06 262 ARG A C 1
ATOM 1983 O O . ARG A 1 262 ? -10.340 6.524 0.602 1.00 94.06 262 ARG A O 1
ATOM 1990 N N . ASN A 1 263 ? -11.298 8.224 1.705 1.00 90.44 263 ASN A N 1
ATOM 1991 C CA . ASN A 1 263 ? -12.159 8.695 0.621 1.00 90.44 263 ASN A CA 1
ATOM 1992 C C . ASN A 1 263 ? -13.065 7.569 0.107 1.00 90.44 263 ASN A C 1
ATOM 1994 O O . ASN A 1 263 ? -12.909 7.114 -1.028 1.00 90.44 263 ASN A O 1
ATOM 1998 N N . MET A 1 264 ? -14.012 7.124 0.934 1.00 90.06 264 MET A N 1
ATOM 1999 C CA . MET A 1 264 ? -14.986 6.070 0.602 1.00 90.06 264 MET A CA 1
ATOM 2000 C C . MET A 1 264 ? -14.363 4.675 0.405 1.00 90.06 264 MET A C 1
ATOM 2002 O O . MET A 1 264 ? -14.783 3.909 -0.466 1.00 90.06 264 MET A O 1
ATOM 2006 N N . ALA A 1 265 ? -13.350 4.327 1.202 1.00 94.06 265 ALA A N 1
ATOM 2007 C CA . ALA A 1 265 ? -12.701 3.015 1.150 1.00 94.06 265 ALA A CA 1
ATOM 2008 C C . ALA A 1 265 ? -13.328 2.026 2.144 1.00 94.06 265 ALA A C 1
ATOM 2010 O O . ALA A 1 265 ? -13.365 2.279 3.347 1.00 94.06 265 ALA A O 1
ATOM 2011 N N . SER A 1 266 ? -13.751 0.858 1.661 1.00 95.88 266 SER A N 1
ATOM 2012 C CA . SER A 1 266 ? -14.074 -0.305 2.492 1.00 95.88 266 SER A CA 1
ATOM 2013 C C . SER A 1 266 ? -12.976 -1.350 2.317 1.00 95.88 266 SER A C 1
ATOM 2015 O O . SER A 1 266 ? -12.825 -1.911 1.234 1.00 95.88 266 SER A O 1
ATOM 2017 N N . VAL A 1 267 ? -12.172 -1.589 3.351 1.00 98.38 267 VAL A N 1
ATOM 2018 C CA . VAL A 1 267 ? -10.984 -2.449 3.284 1.00 98.38 267 VAL A CA 1
ATOM 2019 C C . VAL A 1 267 ? -11.111 -3.635 4.230 1.00 98.38 267 VAL A C 1
ATOM 2021 O O . VAL A 1 267 ? -11.451 -3.481 5.400 1.00 98.38 267 VAL A O 1
ATOM 2024 N N . THR A 1 268 ? -10.802 -4.832 3.740 1.00 98.31 268 THR A N 1
ATOM 2025 C CA . THR A 1 268 ? -10.783 -6.067 4.528 1.00 98.31 268 THR A CA 1
ATOM 2026 C C . THR A 1 268 ? -9.450 -6.796 4.378 1.00 98.31 268 THR A C 1
ATOM 2028 O O . THR A 1 268 ? -8.979 -7.032 3.268 1.00 98.31 268 THR A O 1
ATOM 2031 N N . GLY A 1 269 ? -8.869 -7.194 5.505 1.00 98.25 269 GLY A N 1
ATOM 2032 C CA . GLY A 1 269 ? -7.595 -7.910 5.580 1.00 98.25 269 GLY A CA 1
ATOM 2033 C C . GLY A 1 269 ? -6.863 -7.530 6.861 1.00 98.25 269 GLY A C 1
ATOM 2034 O O . GLY A 1 269 ? -6.997 -6.406 7.324 1.00 98.25 269 GLY A O 1
ATOM 2035 N N . ASN A 1 270 ? -6.118 -8.456 7.462 1.00 98.62 270 ASN A N 1
ATOM 2036 C CA . ASN A 1 270 ? -5.353 -8.155 8.677 1.00 98.62 270 ASN A CA 1
ATOM 2037 C C . ASN A 1 270 ? -4.116 -7.310 8.353 1.00 98.62 270 ASN A C 1
ATOM 2039 O O . ASN A 1 270 ? -3.552 -7.448 7.274 1.00 98.62 270 ASN A O 1
ATOM 2043 N N . ILE A 1 271 ? -3.648 -6.498 9.298 1.00 98.81 271 ILE A N 1
ATOM 2044 C CA . ILE A 1 271 ? -2.404 -5.727 9.179 1.00 98.81 271 ILE A CA 1
ATOM 2045 C C . ILE A 1 271 ? -1.363 -6.266 10.164 1.00 98.81 271 ILE A C 1
ATOM 2047 O O . ILE A 1 271 ? -1.657 -6.462 11.346 1.00 98.81 271 ILE A O 1
ATOM 2051 N N . TYR A 1 272 ? -0.134 -6.446 9.684 1.00 98.50 272 TYR A N 1
ATOM 2052 C CA . TYR A 1 272 ? 1.025 -6.883 10.463 1.00 98.50 272 TYR A CA 1
ATOM 2053 C C . TYR A 1 272 ? 2.178 -5.894 10.285 1.00 98.50 272 TYR A C 1
ATOM 2055 O O . TYR A 1 272 ? 2.499 -5.545 9.150 1.00 98.50 272 TYR A O 1
ATOM 2063 N N . ALA A 1 273 ? 2.808 -5.453 11.376 1.00 97.81 273 ALA A N 1
ATOM 2064 C CA . ALA A 1 273 ? 3.998 -4.601 11.307 1.00 97.81 273 ALA A CA 1
ATOM 2065 C C . ALA A 1 273 ? 4.904 -4.757 12.538 1.00 97.81 273 ALA A C 1
ATOM 2067 O O . ALA A 1 273 ? 4.505 -4.440 13.658 1.00 97.81 273 ALA A O 1
ATOM 2068 N N . ASP A 1 274 ? 6.156 -5.159 12.333 1.00 94.94 274 ASP A N 1
ATOM 2069 C CA . ASP A 1 274 ? 7.133 -5.275 13.429 1.00 94.94 274 ASP A CA 1
ATOM 2070 C C . ASP A 1 274 ? 7.926 -3.981 13.673 1.00 94.94 274 ASP A C 1
ATOM 2072 O O . ASP A 1 274 ? 8.554 -3.815 14.727 1.00 94.94 274 ASP A O 1
ATOM 2076 N N . ASP A 1 275 ? 7.879 -3.052 12.718 1.00 95.38 275 ASP A N 1
ATOM 2077 C CA . ASP A 1 275 ? 8.564 -1.760 12.740 1.00 95.38 275 ASP A CA 1
ATOM 2078 C C . ASP A 1 275 ? 7.605 -0.595 13.023 1.00 95.38 275 ASP A C 1
ATOM 2080 O O . ASP A 1 275 ? 6.390 -0.758 13.149 1.00 95.38 275 ASP A O 1
ATOM 2084 N N . ALA A 1 276 ? 8.163 0.611 13.154 1.00 95.06 276 ALA A N 1
ATOM 2085 C CA . ALA A 1 276 ? 7.419 1.844 13.407 1.00 95.06 276 ALA A CA 1
ATOM 2086 C C . ALA A 1 276 ? 6.678 2.358 12.154 1.00 95.06 276 ALA A C 1
ATOM 2088 O O . ALA A 1 276 ? 6.904 3.479 11.712 1.00 95.06 276 ALA A O 1
ATOM 2089 N N . ALA A 1 277 ? 5.817 1.525 11.573 1.00 97.12 277 ALA A N 1
ATOM 2090 C CA . ALA A 1 277 ? 5.005 1.869 10.412 1.00 97.12 277 ALA A CA 1
ATOM 2091 C C . ALA A 1 277 ? 3.887 2.874 10.750 1.00 97.12 277 ALA A C 1
ATOM 2093 O O . ALA A 1 277 ? 3.523 3.066 11.919 1.00 97.12 277 ALA A O 1
ATOM 2094 N N . THR A 1 278 ? 3.315 3.487 9.711 1.00 97.69 278 THR A N 1
ATOM 2095 C CA . THR A 1 278 ? 2.152 4.380 9.826 1.00 97.69 278 THR A CA 1
ATOM 2096 C C . THR A 1 278 ? 0.945 3.779 9.116 1.00 97.69 278 THR A C 1
ATOM 2098 O O . THR A 1 278 ? 1.040 3.323 7.978 1.00 97.69 278 THR A O 1
ATOM 2101 N N . ILE A 1 279 ? -0.196 3.774 9.804 1.00 98.62 279 ILE A N 1
ATOM 2102 C CA . ILE A 1 279 ? -1.486 3.297 9.301 1.00 98.62 279 ILE A CA 1
ATOM 2103 C C . ILE A 1 279 ? -2.488 4.442 9.460 1.00 98.62 279 ILE A C 1
ATOM 2105 O O . ILE A 1 279 ? -2.692 4.939 10.568 1.00 98.62 279 ILE A O 1
ATOM 2109 N N . THR A 1 280 ? -3.115 4.858 8.364 1.00 98.00 280 THR A N 1
ATOM 2110 C CA . THR A 1 280 ? -4.099 5.949 8.336 1.00 98.00 280 THR A CA 1
ATOM 2111 C C . THR A 1 280 ? -5.425 5.430 7.802 1.00 98.00 280 THR A C 1
ATOM 2113 O O . THR A 1 280 ? -5.471 4.881 6.702 1.00 98.00 280 THR A O 1
ATOM 2116 N N . LEU A 1 281 ? -6.496 5.607 8.572 1.00 97.94 281 LEU A N 1
ATOM 2117 C CA . LEU A 1 281 ? -7.856 5.221 8.206 1.00 97.94 281 LEU A CA 1
ATOM 2118 C C . LEU A 1 281 ? -8.754 6.463 8.200 1.00 97.94 281 LEU A C 1
ATOM 2120 O O . LEU A 1 281 ? -8.892 7.148 9.213 1.00 97.94 281 LEU A O 1
ATOM 2124 N N . GLY A 1 282 ? -9.381 6.722 7.061 1.00 91.88 282 GLY A N 1
ATOM 2125 C CA . GLY A 1 282 ? -10.162 7.920 6.806 1.00 91.88 282 GLY A CA 1
ATOM 2126 C C . GLY A 1 282 ? -9.307 9.144 6.484 1.00 91.88 282 GLY A C 1
ATOM 2127 O O . GLY A 1 282 ? -8.124 9.048 6.145 1.00 91.88 282 GLY A O 1
ATOM 2128 N N . GLN A 1 283 ? -9.935 10.312 6.523 1.00 80.56 283 GLN A N 1
ATOM 2129 C CA . GLN A 1 283 ? -9.396 11.546 5.952 1.00 80.56 283 GLN A CA 1
ATOM 2130 C C . GLN A 1 283 ? -9.195 12.633 7.010 1.00 80.56 283 GLN A C 1
ATOM 2132 O O . GLN A 1 283 ? -9.984 12.725 7.944 1.00 80.56 283 GLN A O 1
ATOM 2137 N N . PRO A 1 284 ? -8.190 13.512 6.868 1.00 63.31 284 PRO A N 1
ATOM 2138 C CA . PRO A 1 284 ? -8.168 14.758 7.625 1.00 63.31 284 PRO A CA 1
ATOM 2139 C C . PRO A 1 284 ? -9.342 15.662 7.200 1.00 63.31 284 PRO A C 1
ATOM 2141 O O . PRO A 1 284 ? -9.741 15.655 6.039 1.00 63.31 284 PRO A O 1
ATOM 2144 N N . GLU A 1 285 ? -9.861 16.459 8.140 1.00 53.47 285 GLU A N 1
ATOM 2145 C CA . GLU A 1 285 ? -11.115 17.252 8.103 1.00 53.47 285 GLU A CA 1
ATOM 2146 C C . GLU A 1 285 ? -11.365 18.175 6.886 1.00 53.47 285 GLU A C 1
ATOM 2148 O O . GLU A 1 285 ? -12.399 18.838 6.828 1.00 53.47 285 GLU A O 1
ATOM 2153 N N . THR A 1 286 ? -10.455 18.292 5.920 1.00 54.62 286 THR A N 1
ATOM 2154 C CA . THR A 1 286 ? -10.453 19.426 4.987 1.00 54.62 286 THR A CA 1
ATOM 2155 C C . THR A 1 286 ? -11.266 19.238 3.706 1.00 54.62 286 THR A C 1
ATOM 2157 O O . THR A 1 286 ? -11.641 20.251 3.122 1.00 54.62 286 THR A O 1
ATOM 2160 N N . GLU A 1 287 ? -11.581 18.015 3.258 1.00 59.72 287 GLU A N 1
ATOM 2161 C CA . GLU A 1 287 ? -12.401 17.808 2.046 1.00 59.72 287 GLU A CA 1
ATOM 2162 C C . GLU A 1 287 ? -13.240 16.521 2.079 1.00 59.72 287 GLU A C 1
ATOM 2164 O O . GLU A 1 287 ? -12.804 15.490 1.588 1.00 59.72 287 GLU A O 1
ATOM 2169 N N . THR A 1 288 ? -14.482 16.588 2.568 1.00 66.50 288 THR A N 1
ATOM 2170 C CA . THR A 1 288 ? -15.414 15.450 2.497 1.00 66.50 288 THR A CA 1
ATOM 2171 C C . THR A 1 288 ? -15.842 15.189 1.043 1.00 66.50 288 THR A C 1
ATOM 2173 O O . THR A 1 288 ? -16.460 16.071 0.430 1.00 66.50 288 THR A O 1
ATOM 2176 N N . PRO A 1 289 ? -15.566 14.004 0.465 1.00 72.31 289 PRO A N 1
ATOM 2177 C CA . PRO A 1 289 ? -16.038 13.674 -0.868 1.00 72.31 289 PRO A CA 1
ATOM 2178 C C . PRO A 1 289 ? -17.562 13.569 -0.879 1.00 72.31 289 PRO A C 1
ATOM 2180 O O . PRO A 1 289 ? -18.196 13.151 0.092 1.00 72.31 289 PRO A O 1
ATOM 2183 N N . THR A 1 290 ? -18.164 13.958 -1.998 1.00 81.31 290 THR A N 1
ATOM 2184 C CA . THR A 1 290 ? -19.610 13.804 -2.182 1.00 81.31 290 THR A CA 1
ATOM 2185 C C . THR A 1 290 ? -19.895 12.369 -2.611 1.00 81.31 290 THR A C 1
ATOM 2187 O O . THR A 1 290 ? -19.243 11.848 -3.511 1.00 81.31 290 THR A O 1
ATOM 2190 N N . ILE A 1 291 ? -20.853 11.700 -1.976 1.00 77.75 291 ILE A N 1
ATOM 2191 C CA . ILE A 1 291 ? -21.245 10.349 -2.393 1.00 77.75 291 ILE A CA 1
ATOM 2192 C C . ILE A 1 291 ? -22.150 10.467 -3.615 1.00 77.75 291 ILE A C 1
ATOM 2194 O O . ILE A 1 291 ? -23.114 11.237 -3.610 1.00 77.75 291 ILE A O 1
ATOM 2198 N N . SER A 1 292 ? -21.864 9.675 -4.644 1.00 74.06 292 SER A N 1
ATOM 2199 C CA . SER A 1 292 ? -22.736 9.561 -5.813 1.00 74.06 292 SER A CA 1
ATOM 2200 C C . SER A 1 292 ? -24.133 9.094 -5.386 1.00 74.06 292 SER A C 1
ATOM 2202 O O . SER A 1 292 ? -24.274 8.096 -4.675 1.00 74.06 292 SER A O 1
ATOM 2204 N N . SER A 1 293 ? -25.188 9.804 -5.801 1.00 76.00 293 SER A N 1
ATOM 2205 C CA . SER A 1 293 ? -26.565 9.543 -5.347 1.00 76.00 293 SER A CA 1
ATOM 2206 C C . SER A 1 293 ? -27.033 8.112 -5.640 1.00 76.00 293 SER A C 1
ATOM 2208 O O . SER A 1 293 ? -27.748 7.522 -4.832 1.00 76.00 293 SER A O 1
ATOM 2210 N N . ALA A 1 294 ? -26.561 7.520 -6.742 1.00 79.94 294 ALA A N 1
ATOM 2211 C CA . ALA A 1 294 ? -26.842 6.135 -7.122 1.00 79.94 294 ALA A CA 1
ATOM 2212 C C . ALA A 1 294 ? -26.303 5.095 -6.119 1.00 79.94 294 ALA A C 1
ATOM 2214 O O . ALA A 1 294 ? -26.808 3.974 -6.063 1.00 79.94 294 ALA A O 1
ATOM 2215 N N . TYR A 1 295 ? -25.304 5.462 -5.311 1.00 81.69 295 TYR A N 1
ATOM 2216 C CA . TYR A 1 295 ? -24.592 4.561 -4.405 1.00 81.69 295 TYR A CA 1
ATOM 2217 C C . TYR A 1 295 ? -24.801 4.886 -2.924 1.00 81.69 295 TYR A C 1
ATOM 2219 O O . TYR A 1 295 ? -24.125 4.292 -2.092 1.00 81.69 295 TYR A O 1
ATOM 2227 N N . GLN A 1 296 ? -25.739 5.767 -2.555 1.00 78.56 296 GLN A N 1
ATOM 2228 C CA . GLN A 1 296 ? -25.962 6.134 -1.146 1.00 78.56 296 GLN A CA 1
ATOM 2229 C C . GLN A 1 296 ? -26.275 4.924 -0.255 1.00 78.56 296 GLN A C 1
ATOM 2231 O O . GLN A 1 296 ? -25.588 4.708 0.739 1.00 78.56 296 GLN A O 1
ATOM 2236 N N . ALA A 1 297 ? -27.235 4.079 -0.648 1.00 80.88 297 ALA A N 1
ATOM 2237 C CA . ALA A 1 297 ? -27.568 2.872 0.113 1.00 80.88 297 ALA A CA 1
ATOM 2238 C C . ALA A 1 297 ? -26.378 1.894 0.203 1.00 80.88 297 ALA A C 1
ATOM 2240 O O . ALA A 1 297 ? -26.139 1.287 1.243 1.00 80.88 297 ALA A O 1
ATOM 2241 N N . TRP A 1 298 ? -25.591 1.773 -0.870 1.00 78.31 298 TRP A N 1
ATOM 2242 C CA . TRP A 1 298 ? -24.379 0.949 -0.880 1.00 78.31 298 TRP A CA 1
ATOM 2243 C C . TRP A 1 298 ? -23.298 1.512 0.048 1.00 78.31 298 TRP A C 1
ATOM 2245 O O . TRP A 1 298 ? -22.712 0.763 0.828 1.00 78.31 298 TRP A O 1
ATOM 2255 N N . ALA A 1 299 ? -23.072 2.824 0.020 1.00 80.06 299 ALA A N 1
ATOM 2256 C CA . ALA A 1 299 ? -22.140 3.512 0.904 1.00 80.06 299 ALA A CA 1
ATOM 2257 C C . ALA A 1 299 ? -22.524 3.313 2.374 1.00 80.06 299 ALA A C 1
ATOM 2259 O O . ALA A 1 299 ? -21.672 2.948 3.179 1.00 80.06 299 ALA A O 1
ATOM 2260 N N . GLU A 1 300 ? -23.809 3.442 2.718 1.00 78.94 300 GLU A N 1
ATOM 2261 C CA . GLU A 1 300 ? -24.301 3.155 4.070 1.00 78.94 300 GLU A CA 1
ATOM 2262 C C . GLU A 1 300 ? -23.990 1.715 4.499 1.00 78.94 300 GLU A C 1
ATOM 2264 O O . GLU A 1 300 ? -23.534 1.493 5.619 1.00 78.94 300 GLU A O 1
ATOM 2269 N N . THR A 1 301 ? -24.171 0.731 3.612 1.00 81.12 301 THR A N 1
ATOM 2270 C CA . THR A 1 301 ? -23.896 -0.680 3.945 1.00 81.12 301 THR A CA 1
ATOM 2271 C C . THR A 1 301 ? -22.411 -1.017 4.072 1.00 81.12 301 THR A C 1
ATOM 2273 O O . THR A 1 301 ? -22.042 -1.837 4.912 1.00 81.12 301 THR A O 1
ATOM 2276 N N . LEU A 1 302 ? -21.555 -0.416 3.243 1.00 85.88 302 LEU A N 1
ATOM 2277 C CA . LEU A 1 302 ? -20.124 -0.733 3.188 1.00 85.88 302 LEU A CA 1
ATOM 2278 C C . LEU A 1 302 ? -19.300 0.074 4.189 1.00 85.88 302 LEU A C 1
ATOM 2280 O O . LEU A 1 302 ? -18.283 -0.422 4.676 1.00 85.88 302 LEU A O 1
ATOM 2284 N N . LEU A 1 303 ? -19.725 1.310 4.455 1.00 86.00 303 LEU A N 1
ATOM 2285 C CA . LEU A 1 303 ? -18.972 2.299 5.222 1.00 86.00 303 LEU A CA 1
ATOM 2286 C C . LEU A 1 303 ? -19.649 2.669 6.547 1.00 86.00 303 LEU A C 1
ATOM 2288 O O . LEU A 1 303 ? -19.033 3.322 7.381 1.00 86.00 303 LEU A O 1
ATOM 2292 N N . TYR A 1 304 ? -20.896 2.241 6.778 1.00 86.06 304 TYR A N 1
ATOM 2293 C CA . TYR A 1 304 ? -21.634 2.463 8.030 1.00 86.06 304 TYR A CA 1
ATOM 2294 C C . TYR A 1 304 ? -21.777 3.944 8.418 1.00 86.06 304 TYR A C 1
ATOM 2296 O O . TYR A 1 304 ? -21.836 4.276 9.601 1.00 86.06 304 TYR A O 1
ATOM 2304 N N . GLY A 1 305 ? -21.837 4.830 7.421 1.00 83.56 305 GLY A N 1
ATOM 2305 C CA . GLY A 1 305 ? -21.937 6.279 7.617 1.00 83.56 305 GLY A CA 1
ATOM 2306 C C . GLY A 1 305 ? -20.603 6.993 7.860 1.00 83.56 305 GLY A C 1
ATOM 2307 O O . GLY A 1 305 ? -20.613 8.200 8.077 1.00 83.56 305 GLY A O 1
ATOM 2308 N N . PHE A 1 306 ? -19.479 6.275 7.801 1.00 87.00 306 PHE A N 1
ATOM 2309 C CA . PHE A 1 306 ? -18.131 6.838 7.887 1.00 87.00 306 PHE A CA 1
ATOM 2310 C C . PHE A 1 306 ? -17.538 7.077 6.493 1.00 87.00 306 PHE A C 1
ATOM 2312 O O . PHE A 1 306 ? -18.047 6.569 5.494 1.00 87.00 306 PHE A O 1
ATOM 2319 N N . ASP A 1 307 ? -16.435 7.822 6.418 1.00 87.81 307 ASP A N 1
ATOM 2320 C CA . ASP A 1 307 ? -15.650 7.929 5.181 1.00 87.81 307 ASP A CA 1
ATOM 2321 C C . ASP A 1 307 ? -14.967 6.601 4.837 1.00 87.81 307 ASP A C 1
ATOM 2323 O O . ASP A 1 307 ? -14.893 6.208 3.676 1.00 87.81 307 ASP A O 1
ATOM 2327 N N . THR A 1 308 ? -14.456 5.906 5.850 1.00 93.19 308 THR A N 1
ATOM 2328 C CA . THR A 1 308 ? -13.666 4.689 5.657 1.00 93.19 308 THR A CA 1
ATOM 2329 C C . THR A 1 308 ? -14.100 3.595 6.615 1.00 93.19 308 THR A C 1
ATOM 2331 O O . THR A 1 308 ? -14.241 3.826 7.814 1.00 93.19 308 THR A O 1
ATOM 2334 N N . ALA A 1 309 ? -14.249 2.379 6.096 1.00 95.94 309 ALA A N 1
ATOM 2335 C CA . ALA A 1 309 ? -14.437 1.179 6.897 1.00 95.94 309 ALA A CA 1
ATOM 2336 C C . ALA A 1 309 ? -13.250 0.236 6.731 1.00 95.94 309 ALA A C 1
ATOM 2338 O O . ALA A 1 309 ? -12.851 -0.095 5.618 1.00 95.94 309 ALA A O 1
ATOM 2339 N N . TYR A 1 310 ? -12.711 -0.245 7.844 1.00 98.56 310 TYR A N 1
ATOM 2340 C CA . TYR A 1 310 ? -11.660 -1.254 7.873 1.00 98.56 310 TYR A CA 1
ATOM 2341 C C . TYR A 1 310 ? -12.113 -2.467 8.683 1.00 98.56 310 TYR A C 1
ATOM 2343 O O . TYR A 1 310 ? -12.658 -2.328 9.778 1.00 98.56 310 TYR A O 1
ATOM 2351 N N . ARG A 1 311 ? -11.878 -3.674 8.167 1.00 98.12 311 ARG A N 1
ATOM 2352 C CA . ARG A 1 311 ? -12.192 -4.940 8.833 1.00 98.12 311 ARG A CA 1
ATOM 2353 C C . ARG A 1 311 ? -10.974 -5.853 8.867 1.00 98.12 311 ARG A C 1
ATOM 2355 O O . ARG A 1 311 ? -10.525 -6.347 7.836 1.00 98.12 311 ARG A O 1
ATOM 2362 N N . GLY A 1 312 ? -10.503 -6.152 10.069 1.00 97.88 312 GLY A N 1
ATOM 2363 C CA . GLY A 1 312 ? -9.327 -6.991 10.282 1.00 97.88 312 GLY A CA 1
ATOM 2364 C C . GLY A 1 312 ? -8.702 -6.753 11.649 1.00 97.88 312 GLY A C 1
ATOM 2365 O O . GLY A 1 312 ? -9.064 -5.811 12.355 1.00 97.88 312 GLY A O 1
ATOM 2366 N N . ALA A 1 313 ? -7.755 -7.602 12.025 1.00 98.06 313 ALA A N 1
ATOM 2367 C CA . ALA A 1 313 ? -6.887 -7.361 13.171 1.00 98.06 313 ALA A CA 1
ATOM 2368 C C . ALA A 1 313 ? -5.716 -6.453 12.782 1.00 98.06 313 ALA A C 1
ATOM 2370 O O . ALA A 1 313 ? -5.322 -6.406 11.616 1.00 98.06 313 ALA A O 1
ATOM 2371 N N . ILE A 1 314 ? -5.147 -5.749 13.759 1.00 98.69 314 ILE A N 1
ATOM 2372 C CA . ILE A 1 314 ? -3.904 -4.989 13.591 1.00 98.69 314 ILE A CA 1
ATOM 2373 C C . ILE A 1 314 ? -2.906 -5.475 14.642 1.00 98.69 314 ILE A C 1
ATOM 2375 O O . ILE A 1 314 ? -3.049 -5.185 15.830 1.00 98.69 314 ILE A O 1
ATOM 2379 N N . THR A 1 315 ? -1.881 -6.200 14.199 1.00 98.50 315 THR A N 1
ATOM 2380 C CA . THR A 1 315 ? -0.756 -6.644 15.032 1.00 98.50 315 THR A CA 1
ATOM 2381 C C . THR A 1 315 ? 0.468 -5.824 14.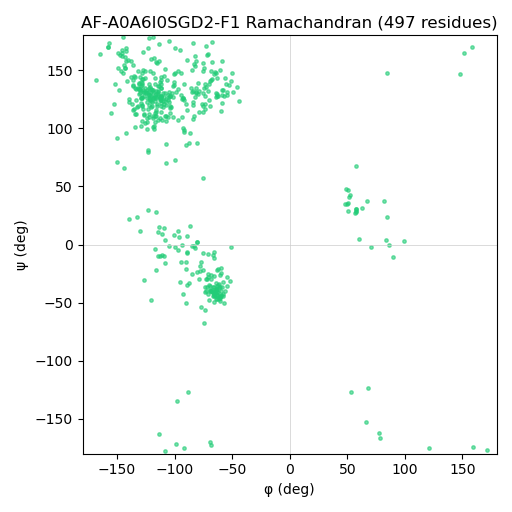657 1.00 98.50 315 THR A C 1
ATOM 2383 O O . THR A 1 315 ? 1.243 -6.194 13.777 1.00 98.50 315 THR A O 1
ATOM 2386 N N . ALA A 1 316 ? 0.601 -4.669 15.300 1.00 97.88 316 ALA A N 1
ATOM 2387 C CA . ALA A 1 316 ? 1.581 -3.651 14.963 1.00 97.88 316 ALA A CA 1
ATOM 2388 C C . ALA A 1 316 ? 2.133 -2.942 16.222 1.00 97.88 316 ALA A C 1
ATOM 2390 O O . ALA A 1 316 ? 1.907 -1.743 16.426 1.00 97.88 316 ALA A O 1
ATOM 2391 N N . PRO A 1 317 ? 2.864 -3.654 17.105 1.00 97.38 317 PRO A N 1
ATOM 2392 C CA . PRO A 1 317 ? 3.208 -3.182 18.451 1.00 97.38 317 PRO A CA 1
ATOM 2393 C C . PRO A 1 317 ? 4.151 -1.970 18.494 1.00 97.38 317 PRO A C 1
ATOM 2395 O O . PRO A 1 317 ? 4.366 -1.419 19.574 1.00 97.38 317 PRO A O 1
ATOM 2398 N N . LYS A 1 318 ? 4.723 -1.552 17.356 1.00 97.19 318 LYS A N 1
ATOM 2399 C CA . LYS A 1 318 ? 5.545 -0.334 17.216 1.00 97.19 318 LYS A CA 1
ATOM 2400 C C . LYS A 1 318 ? 4.898 0.750 16.343 1.00 97.19 318 LYS A C 1
ATOM 2402 O O . LYS A 1 318 ? 5.398 1.874 16.332 1.00 97.19 318 LYS A O 1
ATOM 2407 N N . ALA A 1 319 ? 3.801 0.448 15.651 1.00 97.56 319 ALA A N 1
ATOM 2408 C CA . ALA A 1 319 ? 3.191 1.346 14.674 1.00 97.56 319 ALA A CA 1
ATOM 2409 C C . ALA A 1 319 ? 2.302 2.424 15.309 1.00 97.56 319 ALA A C 1
ATOM 2411 O O . ALA A 1 319 ? 1.784 2.267 16.421 1.00 97.56 319 ALA A O 1
ATOM 2412 N N . THR A 1 320 ? 2.096 3.508 14.560 1.00 98.06 320 THR A N 1
ATOM 2413 C CA . THR A 1 320 ? 1.032 4.483 14.832 1.00 98.06 320 THR A CA 1
ATOM 2414 C C . THR A 1 320 ? -0.157 4.205 13.919 1.00 98.06 320 THR A C 1
ATOM 2416 O O . THR A 1 320 ? 0.011 4.084 12.706 1.00 98.06 320 THR A O 1
ATOM 2419 N N . VAL A 1 321 ? -1.351 4.152 14.505 1.00 98.56 321 VAL A N 1
ATOM 2420 C CA . VAL A 1 321 ? -2.631 4.097 13.798 1.00 98.56 321 VAL A CA 1
ATOM 2421 C C . VAL A 1 321 ? -3.377 5.405 14.048 1.00 98.56 321 VAL A C 1
ATOM 2423 O O . VAL A 1 321 ? -3.582 5.781 15.201 1.00 98.56 321 VAL A O 1
ATOM 2426 N N . SER A 1 322 ? -3.785 6.085 12.981 1.00 98.00 322 SER A N 1
ATOM 2427 C CA . SER A 1 322 ? -4.645 7.269 13.038 1.00 98.00 322 SER A CA 1
ATOM 2428 C C . SER A 1 322 ? -5.972 6.978 12.346 1.00 98.00 322 SER A C 1
ATOM 2430 O O . SER A 1 322 ? -5.993 6.430 11.243 1.00 98.00 322 SER A O 1
ATOM 2432 N N . MET A 1 323 ? -7.073 7.323 13.005 1.00 97.62 323 MET A N 1
ATOM 2433 C CA . MET A 1 323 ? -8.434 7.177 12.505 1.00 97.62 323 MET A CA 1
ATOM 2434 C C . MET A 1 323 ? -9.134 8.533 12.535 1.00 97.62 323 MET A C 1
ATOM 2436 O O . MET A 1 323 ? -9.199 9.170 13.589 1.00 97.62 323 MET A O 1
ATOM 2440 N N . ASN A 1 324 ? -9.682 8.961 11.402 1.00 94.00 324 ASN A N 1
ATOM 2441 C CA . ASN A 1 324 ? -10.515 10.157 11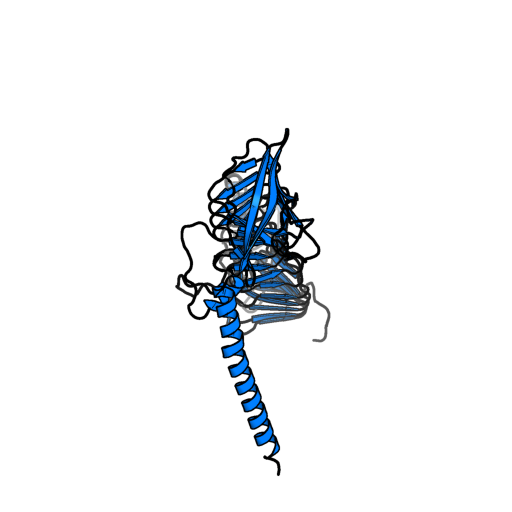.321 1.00 94.00 324 ASN A CA 1
ATOM 2442 C C . ASN A 1 324 ? -11.732 9.889 10.436 1.00 94.00 324 ASN A C 1
ATOM 2444 O O . ASN A 1 324 ? -11.565 9.531 9.272 1.00 94.00 324 ASN A O 1
ATOM 2448 N N . ASN A 1 325 ? -12.943 10.042 10.981 1.00 91.25 325 ASN A N 1
ATOM 2449 C CA . ASN A 1 325 ? -14.177 9.673 10.287 1.00 91.25 325 ASN A CA 1
ATOM 2450 C C . ASN A 1 325 ? -14.112 8.239 9.723 1.00 91.25 325 ASN A C 1
ATOM 2452 O O . ASN A 1 325 ? -14.412 7.983 8.553 1.00 91.25 325 ASN A O 1
ATOM 2456 N N . ALA A 1 326 ? -13.666 7.295 10.555 1.00 94.25 326 ALA A N 1
ATOM 2457 C CA . ALA A 1 326 ? -13.471 5.907 10.160 1.00 94.25 326 ALA A CA 1
ATOM 2458 C C . ALA A 1 326 ? -14.094 4.921 11.151 1.00 94.25 326 ALA A C 1
ATOM 2460 O O . ALA A 1 326 ? -14.112 5.148 12.363 1.00 94.25 326 ALA A O 1
ATOM 2461 N N . ILE A 1 327 ? -14.535 3.773 10.638 1.00 95.88 327 ILE A N 1
ATOM 2462 C CA . ILE A 1 327 ? -14.960 2.626 11.438 1.00 95.88 327 ILE A CA 1
ATOM 2463 C C . ILE A 1 327 ? -13.988 1.459 11.288 1.00 95.88 327 ILE A C 1
ATOM 2465 O O . ILE A 1 327 ? -13.687 1.004 10.187 1.00 95.88 327 ILE A O 1
ATOM 2469 N N . TRP A 1 328 ? -13.528 0.929 12.416 1.00 98.44 328 TRP A N 1
ATOM 2470 C CA . TRP A 1 328 ? -12.733 -0.288 12.481 1.00 98.44 328 TRP A CA 1
ATOM 2471 C C . TRP A 1 328 ? -13.556 -1.431 13.077 1.00 98.44 328 TRP A C 1
ATOM 2473 O O . TRP A 1 328 ? -13.848 -1.466 14.270 1.00 98.44 328 TRP A O 1
ATOM 2483 N N . HIS A 1 329 ? -13.887 -2.408 12.239 1.00 96.31 329 HIS A N 1
ATOM 2484 C CA . HIS A 1 329 ? -14.416 -3.708 12.630 1.00 96.31 329 HIS A CA 1
ATOM 2485 C C . HIS A 1 329 ? -13.280 -4.634 13.079 1.00 96.31 329 HIS A C 1
ATOM 2487 O O . HIS A 1 329 ? -12.721 -5.408 12.294 1.00 96.31 329 HIS A O 1
ATOM 2493 N N . LEU A 1 330 ? -12.945 -4.546 14.362 1.00 96.81 330 LEU A N 1
ATOM 2494 C CA . LEU A 1 330 ? -11.932 -5.367 15.009 1.00 96.81 330 LEU A CA 1
ATOM 2495 C C . LEU A 1 330 ? -12.495 -6.774 15.224 1.00 96.81 330 LEU A C 1
ATOM 2497 O O . LEU A 1 330 ? -13.455 -6.970 15.968 1.00 96.81 330 LEU A O 1
ATOM 2501 N N . ASN A 1 331 ? -11.930 -7.763 14.541 1.00 93.12 331 ASN A N 1
ATOM 2502 C CA . ASN A 1 331 ? -12.448 -9.136 14.519 1.00 93.12 331 ASN A CA 1
ATOM 2503 C C . ASN A 1 331 ? -11.555 -10.156 15.247 1.00 93.12 331 ASN A C 1
ATOM 2505 O O . ASN A 1 331 ? -11.974 -11.298 15.421 1.00 93.12 331 ASN A O 1
ATOM 2509 N N . SER A 1 332 ? -10.347 -9.767 15.659 1.00 95.69 332 SER A N 1
ATOM 2510 C CA . SER A 1 332 ? -9.409 -10.606 16.407 1.00 95.69 332 SER A CA 1
ATOM 2511 C C . SER A 1 332 ? -8.397 -9.750 17.180 1.00 95.69 332 SER A C 1
ATOM 2513 O O . SER A 1 332 ? -8.344 -8.526 17.025 1.00 95.69 332 SER A O 1
ATOM 2515 N N . GLN A 1 333 ? -7.630 -10.406 18.052 1.00 96.69 333 GLN A N 1
ATOM 2516 C CA . GLN A 1 333 ? -6.665 -9.798 18.969 1.00 96.69 333 GLN A CA 1
ATOM 2517 C C . GLN A 1 333 ? -5.757 -8.816 18.229 1.00 96.69 333 GLN A C 1
ATOM 2519 O O . GLN A 1 333 ? -5.227 -9.139 17.167 1.00 96.69 333 GLN A O 1
ATOM 2524 N N . SER A 1 334 ? -5.607 -7.613 18.779 1.00 98.50 334 SER A N 1
ATOM 2525 C CA . SER A 1 334 ? -4.865 -6.522 18.141 1.00 98.50 334 SER A CA 1
ATOM 2526 C C . SER A 1 334 ? -3.950 -5.824 19.146 1.00 98.50 334 SER A C 1
ATOM 2528 O O . SER A 1 334 ? -4.286 -5.687 20.324 1.00 98.50 334 SER A O 1
ATOM 2530 N N . SER A 1 335 ? -2.782 -5.386 18.681 1.00 98.56 335 SER A N 1
ATOM 2531 C CA . SER A 1 335 ? -1.745 -4.745 19.493 1.00 98.56 335 SER A CA 1
ATOM 2532 C C . SER A 1 335 ? -1.123 -3.585 18.729 1.00 98.56 335 SER A C 1
ATOM 2534 O O . SER A 1 335 ? -0.617 -3.779 17.625 1.00 98.56 335 SER A O 1
ATOM 2536 N N . ILE A 1 336 ? -1.176 -2.383 19.298 1.00 98.56 336 ILE A N 1
ATOM 2537 C CA . ILE A 1 336 ? -0.757 -1.134 18.651 1.00 98.56 336 ILE A CA 1
ATOM 2538 C C . ILE A 1 336 ? 0.099 -0.313 19.623 1.00 98.56 336 ILE A C 1
ATOM 2540 O O . ILE A 1 336 ? -0.166 -0.268 20.826 1.00 98.56 336 ILE A O 1
ATOM 2544 N N . ASN A 1 337 ? 1.119 0.394 19.127 1.00 98.56 337 ASN A N 1
ATOM 2545 C CA . ASN A 1 337 ? 1.867 1.316 19.984 1.00 98.56 337 ASN A CA 1
ATOM 2546 C C . ASN A 1 337 ? 1.069 2.590 20.288 1.00 98.56 337 ASN A C 1
ATOM 2548 O O . ASN A 1 337 ? 0.865 2.942 21.450 1.00 98.56 337 ASN A O 1
ATOM 2552 N N . ARG A 1 338 ? 0.635 3.303 19.249 1.00 98.75 338 ARG A N 1
ATOM 2553 C CA . ARG A 1 338 ? -0.138 4.538 19.388 1.00 98.75 338 ARG A CA 1
ATOM 2554 C C . ARG A 1 338 ? -1.385 4.473 18.523 1.00 98.75 338 ARG A C 1
ATOM 2556 O O . ARG A 1 338 ? -1.267 4.228 17.327 1.00 98.75 338 ARG A O 1
ATOM 2563 N N . LEU A 1 339 ? -2.543 4.694 19.131 1.00 98.81 339 LEU A N 1
ATOM 2564 C CA . LEU A 1 339 ? -3.821 4.817 18.441 1.00 98.81 339 LEU A CA 1
ATOM 2565 C C . LEU A 1 339 ? -4.378 6.217 18.697 1.00 98.81 339 LEU A C 1
ATOM 2567 O O . LEU A 1 339 ? -4.494 6.645 19.844 1.00 98.81 339 LEU A O 1
ATOM 2571 N N . GLU A 1 340 ? -4.709 6.913 17.621 1.00 98.44 340 GLU A N 1
ATOM 2572 C CA . GLU A 1 340 ? -5.356 8.220 17.648 1.00 98.44 340 GLU A CA 1
ATOM 2573 C C . GLU A 1 340 ? -6.672 8.111 16.892 1.00 98.44 340 GLU A C 1
ATOM 2575 O O . GLU A 1 340 ? -6.682 7.671 15.743 1.00 98.44 340 GLU A O 1
ATOM 2580 N N . THR A 1 341 ? -7.782 8.484 17.523 1.00 95.81 341 THR A N 1
ATOM 2581 C CA . THR A 1 341 ? -9.100 8.434 16.886 1.00 95.81 341 THR A CA 1
ATOM 2582 C C . THR A 1 341 ? -9.834 9.752 17.054 1.00 95.81 341 THR A C 1
ATOM 2584 O O . THR A 1 341 ? -9.938 10.260 18.172 1.00 95.81 341 THR A O 1
ATOM 2587 N N . LYS A 1 342 ? -10.400 10.253 15.960 1.00 92.62 342 LYS A N 1
ATOM 2588 C CA . LYS A 1 342 ? -11.271 11.425 15.930 1.00 92.62 342 LYS A CA 1
ATOM 2589 C C . LYS A 1 342 ? -12.511 11.126 15.092 1.00 92.62 342 LYS A C 1
ATOM 2591 O O . LYS A 1 342 ? -12.374 10.544 14.015 1.00 92.62 342 LYS A O 1
ATOM 2596 N N . ASP A 1 343 ? -13.702 11.469 15.578 1.00 90.75 343 ASP A N 1
ATOM 2597 C CA . ASP A 1 343 ? -14.971 11.233 14.863 1.00 90.75 343 ASP A CA 1
ATOM 2598 C C . ASP A 1 343 ? -15.112 9.783 14.351 1.00 90.75 343 ASP A C 1
ATOM 2600 O O . ASP A 1 343 ? -15.592 9.525 13.250 1.00 90.75 343 ASP A O 1
ATOM 2604 N N . SER A 1 344 ? -14.592 8.815 15.107 1.00 93.38 344 SER A N 1
ATOM 2605 C CA . SER A 1 344 ? -14.358 7.450 14.627 1.00 93.38 344 SER A CA 1
ATOM 2606 C C . SER A 1 344 ? -14.980 6.403 15.543 1.00 93.38 344 SER A C 1
ATOM 2608 O O . SER A 1 344 ? -15.355 6.671 16.685 1.00 93.38 344 SER A O 1
ATOM 2610 N N . MET A 1 345 ? -15.081 5.169 15.054 1.00 94.62 345 MET A N 1
ATOM 2611 C CA . MET A 1 345 ? -15.616 4.049 15.823 1.00 94.62 345 MET A CA 1
ATOM 2612 C C . MET A 1 345 ? -14.713 2.821 15.754 1.00 94.62 345 MET A C 1
ATOM 2614 O O . MET A 1 345 ? -14.399 2.331 14.675 1.00 94.62 345 MET A O 1
ATOM 2618 N N . VAL A 1 346 ? -14.375 2.248 16.908 1.00 97.19 346 VAL A N 1
ATOM 2619 C CA . VAL A 1 346 ? -13.786 0.905 17.001 1.00 97.19 346 VAL A CA 1
ATOM 2620 C C . VAL A 1 346 ? -14.865 -0.055 17.485 1.00 97.19 346 VAL A C 1
ATOM 2622 O O . VAL A 1 346 ? -15.346 0.034 18.616 1.00 97.19 346 VAL A O 1
ATOM 2625 N N . ARG A 1 347 ? -15.276 -0.981 16.620 1.00 94.69 347 ARG A N 1
ATOM 2626 C CA . ARG A 1 347 ? -16.329 -1.959 16.892 1.00 94.69 347 ARG A CA 1
ATOM 2627 C C . ARG A 1 347 ? -15.766 -3.370 16.886 1.00 94.69 347 ARG A C 1
ATOM 2629 O O . ARG A 1 347 ? -15.294 -3.857 15.862 1.00 94.69 347 ARG A O 1
ATOM 2636 N N . PHE A 1 348 ? -15.915 -4.067 18.000 1.00 94.06 348 PHE A N 1
ATOM 2637 C CA . PHE A 1 348 ? -15.556 -5.473 18.103 1.00 94.06 348 PHE A CA 1
ATOM 2638 C C . PHE A 1 348 ? -16.616 -6.341 17.398 1.00 94.06 348 PHE A C 1
ATOM 2640 O O . PHE A 1 348 ? -17.820 -6.156 17.583 1.00 94.06 348 PHE A O 1
ATOM 2647 N N . THR A 1 349 ? -16.176 -7.256 16.530 1.00 86.94 349 THR A N 1
ATOM 2648 C CA . THR A 1 349 ? -17.032 -8.014 15.587 1.00 86.94 349 THR A CA 1
ATOM 2649 C C . THR A 1 349 ? -16.649 -9.494 15.433 1.00 86.94 349 THR A C 1
ATOM 2651 O O . THR A 1 349 ? -16.970 -10.108 14.417 1.00 86.94 349 THR A O 1
ATOM 2654 N N . GLY A 1 350 ? -15.951 -10.071 16.417 1.00 77.25 350 GLY A N 1
ATOM 2655 C CA . GLY A 1 350 ? -15.544 -11.485 16.401 1.00 77.25 350 GLY A CA 1
ATOM 2656 C C . GLY A 1 350 ? -16.703 -12.487 16.548 1.00 77.25 350 GLY A C 1
ATOM 2657 O O . GLY A 1 350 ? -17.881 -12.122 16.547 1.00 77.25 350 GLY A O 1
ATOM 2658 N N . ASP A 1 351 ? -16.368 -13.763 16.742 1.00 77.38 351 ASP A N 1
ATOM 2659 C CA . ASP A 1 351 ? -17.350 -14.821 17.015 1.00 77.38 351 ASP A CA 1
ATOM 2660 C C . ASP A 1 351 ? -18.012 -14.628 18.387 1.00 77.38 351 ASP A C 1
ATOM 2662 O O . ASP A 1 351 ? -17.349 -14.257 19.357 1.00 77.38 351 ASP A O 1
ATOM 2666 N N . ASN A 1 352 ? -19.308 -14.924 18.510 1.00 71.94 352 ASN A N 1
ATOM 2667 C CA . ASN A 1 352 ? -20.063 -14.718 19.756 1.00 71.94 352 ASN A CA 1
ATOM 2668 C C . ASN A 1 352 ? -19.551 -15.545 20.953 1.00 71.94 352 ASN A C 1
ATOM 2670 O O . ASN A 1 352 ? -19.819 -15.189 22.094 1.00 71.94 352 ASN A O 1
ATOM 2674 N N . GLY A 1 353 ? -18.812 -16.631 20.703 1.00 74.62 353 GLY A N 1
ATOM 2675 C CA . GLY A 1 353 ? -18.193 -17.460 21.744 1.00 74.62 353 GLY A CA 1
ATOM 2676 C C . GLY A 1 353 ? -16.750 -17.080 22.092 1.00 74.62 353 GLY A C 1
ATOM 2677 O O . GLY A 1 353 ? -16.137 -17.754 22.915 1.00 74.62 353 GLY A O 1
ATOM 2678 N N . LYS A 1 354 ? -16.173 -16.059 21.442 1.00 86.75 354 LYS A N 1
ATOM 2679 C CA . LYS A 1 354 ? -14.783 -15.632 21.654 1.00 86.75 354 LYS A CA 1
ATOM 2680 C C . LYS A 1 354 ? -14.697 -14.116 21.777 1.00 86.75 354 LYS A C 1
ATOM 2682 O O . LYS A 1 354 ? -14.885 -13.375 20.808 1.00 86.75 354 LYS A O 1
ATOM 2687 N N . PHE A 1 355 ? -14.361 -13.665 22.976 1.00 93.06 355 PHE A N 1
ATOM 2688 C CA . PHE A 1 355 ? -14.068 -12.265 23.241 1.00 93.06 355 PHE A CA 1
ATOM 2689 C C . PHE A 1 355 ? -12.614 -11.932 22.916 1.00 93.06 355 PHE A C 1
ATOM 2691 O O . PHE A 1 355 ? -11.727 -12.787 22.953 1.00 93.06 355 PHE A O 1
ATOM 2698 N N . THR A 1 356 ? -12.394 -10.687 22.528 1.00 95.31 356 THR A N 1
ATOM 2699 C CA . THR A 1 356 ? -11.151 -10.201 21.941 1.00 95.31 356 THR A CA 1
ATOM 2700 C C . THR A 1 356 ? -10.642 -8.981 22.695 1.00 95.31 356 THR A C 1
ATOM 2702 O O . THR A 1 356 ? -11.423 -8.186 23.209 1.00 95.31 356 THR A O 1
ATOM 2705 N N . THR A 1 357 ? -9.323 -8.808 22.718 1.00 98.06 357 THR A N 1
ATOM 2706 C CA . THR A 1 357 ? -8.653 -7.680 23.354 1.00 98.06 357 THR A CA 1
ATOM 2707 C C . THR A 1 357 ? -7.977 -6.799 22.307 1.00 98.06 357 THR A C 1
ATOM 2709 O O . THR A 1 357 ? -7.313 -7.278 21.385 1.00 98.06 357 THR A O 1
ATOM 2712 N N . LEU A 1 358 ? -8.134 -5.490 22.472 1.00 98.75 358 LEU A N 1
ATOM 2713 C CA . LEU A 1 358 ? -7.298 -4.483 21.837 1.00 98.75 358 LEU A CA 1
ATOM 2714 C C . LEU A 1 358 ? -6.313 -3.954 22.875 1.00 98.75 358 LEU A C 1
ATOM 2716 O O . LEU A 1 358 ? -6.730 -3.380 23.879 1.00 98.75 358 LEU A O 1
ATOM 2720 N N . THR A 1 359 ? -5.020 -4.130 22.627 1.00 98.81 359 THR A N 1
ATOM 2721 C CA . THR A 1 359 ? -3.955 -3.582 23.474 1.00 98.81 359 THR A CA 1
ATOM 2722 C C . THR A 1 359 ? -3.315 -2.379 22.793 1.00 98.81 359 THR A C 1
ATOM 2724 O O . THR A 1 359 ? -2.868 -2.474 21.651 1.00 98.81 359 THR A O 1
ATOM 2727 N N . VAL A 1 360 ? -3.241 -1.250 23.493 1.00 98.75 360 VAL A N 1
ATOM 2728 C CA . VAL A 1 360 ? -2.628 -0.008 23.004 1.00 98.75 360 VAL A CA 1
ATOM 2729 C C . VAL A 1 360 ? -1.661 0.529 24.055 1.00 98.75 360 VAL A C 1
ATOM 2731 O O . VAL A 1 360 ? -1.973 0.514 25.243 1.00 98.75 360 VAL A O 1
ATOM 2734 N N . ASN A 1 361 ? -0.486 1.038 23.672 1.00 98.69 361 ASN A N 1
ATOM 2735 C CA . ASN A 1 361 ? 0.351 1.737 24.654 1.00 98.69 361 ASN A CA 1
ATOM 2736 C C . ASN A 1 361 ? -0.170 3.153 24.929 1.00 98.69 361 ASN A C 1
ATOM 2738 O O . ASN A 1 361 ? -0.416 3.487 26.085 1.00 98.69 361 ASN A O 1
ATOM 2742 N N . ASN A 1 362 ? -0.353 3.964 23.889 1.00 98.69 362 ASN A N 1
ATOM 2743 C CA . ASN A 1 362 ? -0.817 5.348 23.998 1.00 98.69 362 ASN A CA 1
ATOM 2744 C C . ASN A 1 362 ? -2.100 5.524 23.179 1.00 98.69 362 ASN A C 1
ATOM 2746 O O . ASN A 1 362 ? -2.079 5.298 21.968 1.00 98.69 362 ASN A O 1
ATOM 2750 N N . LEU A 1 363 ? -3.193 5.915 23.829 1.00 98.75 363 LEU A N 1
ATOM 2751 C CA . LEU A 1 363 ? -4.494 6.132 23.203 1.00 98.75 363 LEU A CA 1
ATOM 2752 C C . LEU A 1 363 ? -4.943 7.585 23.392 1.00 98.75 363 LEU A C 1
ATOM 2754 O O . LEU A 1 363 ? -5.170 8.031 24.519 1.00 98.75 363 LEU A O 1
ATOM 2758 N N . THR A 1 364 ? -5.123 8.285 22.274 1.00 98.38 364 THR A N 1
ATOM 2759 C CA . THR A 1 364 ? -5.824 9.574 22.220 1.00 98.38 364 THR A CA 1
ATOM 2760 C C . THR A 1 364 ? -7.147 9.375 21.495 1.00 98.38 364 THR A C 1
ATOM 2762 O O . THR A 1 364 ? -7.165 8.883 20.367 1.00 98.38 364 THR A O 1
ATOM 2765 N N . ILE A 1 365 ? -8.250 9.718 22.149 1.00 95.38 365 ILE A N 1
ATOM 2766 C CA . ILE A 1 365 ? -9.603 9.428 21.675 1.00 95.38 365 ILE A CA 1
ATOM 2767 C C . ILE A 1 365 ? -10.489 10.668 21.845 1.00 95.38 365 ILE A C 1
ATOM 2769 O O . ILE A 1 365 ? -10.727 11.106 22.969 1.00 95.38 365 ILE A O 1
ATOM 2773 N N . ASP A 1 366 ? -10.981 11.226 20.740 1.00 89.56 366 ASP A N 1
ATOM 2774 C CA . ASP A 1 366 ? -11.845 12.410 20.745 1.00 89.56 366 ASP A CA 1
ATOM 2775 C C . ASP A 1 366 ? -13.088 12.199 19.874 1.00 89.56 366 ASP A C 1
ATOM 2777 O O . ASP A 1 366 ? -12.999 11.678 18.759 1.00 89.56 366 ASP A O 1
ATOM 2781 N N . ASP A 1 367 ? -14.254 12.576 20.405 1.00 90.75 367 ASP A N 1
ATOM 2782 C CA . ASP A 1 367 ? -15.558 12.505 19.724 1.00 90.75 367 ASP A CA 1
ATOM 2783 C C . ASP A 1 367 ? -15.809 11.132 19.050 1.00 90.75 367 ASP A C 1
ATOM 2785 O O . ASP A 1 367 ? -16.397 11.016 17.977 1.00 90.75 367 ASP A O 1
ATOM 2789 N N . SER A 1 368 ? -15.317 10.059 19.681 1.00 90.50 368 SER A N 1
ATOM 2790 C CA . SER A 1 368 ? -15.261 8.712 19.101 1.00 90.50 368 SER A CA 1
ATOM 2791 C C . SER A 1 368 ? -15.992 7.675 19.957 1.00 90.50 368 SER A C 1
ATOM 2793 O O . SER A 1 368 ? -16.377 7.923 21.101 1.00 90.50 368 SER A O 1
ATOM 2795 N N . ALA A 1 369 ? -16.197 6.474 19.417 1.00 91.25 369 ALA A N 1
ATOM 2796 C CA . ALA A 1 369 ? -16.910 5.400 20.103 1.00 91.25 369 ALA A CA 1
ATOM 2797 C C . ALA A 1 369 ? -16.142 4.075 20.108 1.00 91.25 369 ALA A C 1
ATOM 2799 O O . ALA A 1 369 ? -15.594 3.647 19.094 1.00 91.25 369 ALA A O 1
ATOM 2800 N N . PHE A 1 370 ? -16.189 3.373 21.238 1.00 92.56 370 PHE A N 1
ATOM 2801 C CA . PHE A 1 370 ? -15.771 1.979 21.356 1.00 92.56 370 PHE A CA 1
ATOM 2802 C C . PHE A 1 370 ? -16.992 1.106 21.618 1.00 92.56 370 PHE A C 1
ATOM 2804 O O . PHE A 1 370 ? -17.769 1.371 22.534 1.00 92.56 370 PHE A O 1
ATOM 2811 N N . VAL A 1 371 ? -17.170 0.063 20.809 1.00 92.06 371 VAL A N 1
ATOM 2812 C CA . VAL A 1 371 ? -18.299 -0.869 20.907 1.00 92.06 371 VAL A CA 1
ATOM 2813 C C . VAL A 1 371 ? -17.781 -2.266 21.203 1.00 92.06 371 VAL A C 1
ATOM 2815 O O . VAL A 1 371 ? -17.301 -2.952 20.302 1.00 92.06 371 VAL A O 1
ATOM 2818 N N . LEU A 1 372 ? -17.888 -2.676 22.462 1.00 92.44 372 LEU A N 1
ATOM 2819 C CA . LEU A 1 372 ? -17.422 -3.966 22.963 1.00 92.44 372 LEU A CA 1
ATOM 2820 C C . LEU A 1 372 ? -18.605 -4.921 23.059 1.00 92.44 372 LEU A C 1
ATOM 2822 O O . LEU A 1 372 ? -19.722 -4.493 23.339 1.00 92.44 372 LEU A O 1
ATOM 2826 N N . ARG A 1 373 ? -18.389 -6.215 22.849 1.00 92.06 373 ARG A N 1
ATOM 2827 C CA . ARG A 1 373 ? -19.423 -7.226 23.080 1.00 92.06 373 ARG A CA 1
ATOM 2828 C C . ARG A 1 373 ? -19.261 -7.803 24.476 1.00 92.06 373 ARG A C 1
ATOM 2830 O O . ARG A 1 373 ? -18.140 -7.934 24.959 1.00 92.06 373 ARG A O 1
ATOM 2837 N N . ALA A 1 374 ? -20.364 -8.188 25.102 1.00 90.31 374 ALA A N 1
ATOM 2838 C CA . ALA A 1 374 ? -20.355 -8.857 26.397 1.00 90.31 374 ALA A CA 1
ATOM 2839 C C . ALA A 1 374 ? -21.450 -9.923 26.490 1.00 90.31 374 ALA A C 1
ATOM 2841 O O . ALA A 1 374 ? -22.513 -9.810 25.871 1.00 90.31 374 ALA A O 1
ATOM 2842 N N . ASN A 1 375 ? -21.200 -10.947 27.299 1.00 87.94 375 ASN A N 1
ATOM 2843 C CA . ASN A 1 375 ? -22.235 -11.798 27.879 1.00 87.94 375 ASN A CA 1
ATOM 2844 C C . ASN A 1 375 ? -22.270 -11.587 29.406 1.00 87.94 375 ASN A C 1
ATOM 2846 O O . ASN A 1 375 ? -21.764 -10.587 29.916 1.00 87.94 375 ASN A O 1
ATOM 2850 N N . LEU A 1 376 ? -22.894 -12.503 30.148 1.00 86.69 376 LEU A N 1
ATOM 2851 C CA . LEU A 1 376 ? -23.028 -12.379 31.603 1.00 86.69 376 LEU A CA 1
ATOM 2852 C C . LEU A 1 376 ? -21.735 -12.691 32.385 1.00 86.69 376 LEU A C 1
ATOM 2854 O O . LEU A 1 376 ? -21.710 -12.489 33.596 1.00 86.69 376 LEU A O 1
ATOM 2858 N N . ALA A 1 377 ? -20.679 -13.176 31.725 1.00 88.19 377 ALA A N 1
ATOM 2859 C CA . ALA A 1 377 ? -19.439 -13.624 32.367 1.00 88.19 377 ALA A CA 1
ATOM 2860 C C . ALA A 1 377 ? -18.162 -12.974 31.806 1.00 88.19 377 ALA A C 1
ATOM 2862 O O . ALA A 1 377 ?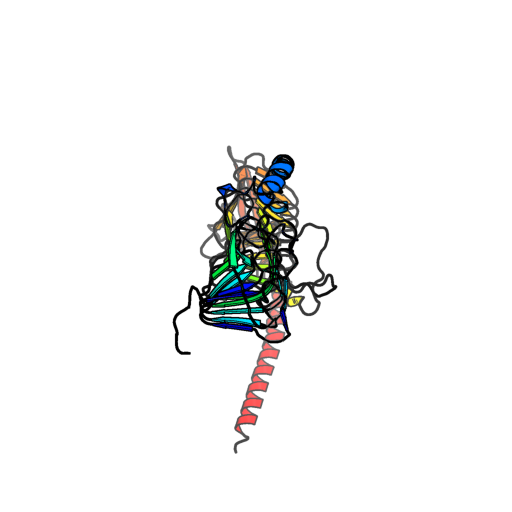 -17.177 -12.827 32.523 1.00 88.19 377 ALA A O 1
ATOM 2863 N N . GLN A 1 378 ? -18.152 -12.619 30.524 1.00 91.88 378 GLN A N 1
ATOM 2864 C CA . GLN A 1 378 ? -16.985 -12.175 29.772 1.00 91.88 378 GLN A CA 1
ATOM 2865 C C . GLN A 1 378 ? -17.368 -11.056 28.799 1.00 91.88 378 GLN A C 1
ATOM 2867 O O . GLN A 1 378 ? -18.528 -10.913 28.405 1.00 91.88 378 GLN A O 1
ATOM 2872 N N . ALA A 1 379 ? -16.373 -10.274 28.397 1.00 93.88 379 ALA A N 1
ATOM 2873 C CA . ALA A 1 379 ? -16.521 -9.223 27.406 1.00 93.88 379 ALA A CA 1
ATOM 2874 C C . ALA A 1 379 ? -15.253 -9.088 26.566 1.00 93.88 379 ALA A C 1
ATOM 2876 O O . ALA A 1 379 ? -14.178 -9.549 26.959 1.00 93.88 379 ALA A O 1
ATOM 2877 N N . ASP A 1 380 ? -15.390 -8.431 25.416 1.00 97.00 380 ASP A N 1
ATOM 2878 C CA . ASP A 1 380 ? -14.248 -7.840 24.734 1.00 97.00 380 ASP A CA 1
ATOM 2879 C C . ASP A 1 380 ? -13.570 -6.830 25.673 1.00 97.00 380 ASP A C 1
ATOM 2881 O O . ASP A 1 380 ? -14.195 -6.319 26.607 1.00 97.00 380 ASP A O 1
ATOM 2885 N N . GLN A 1 381 ? -12.294 -6.533 25.428 1.00 97.69 381 GLN A N 1
ATOM 2886 C CA . GLN A 1 381 ? -11.511 -5.663 26.304 1.00 97.69 381 GLN A CA 1
ATOM 2887 C C . GLN A 1 381 ? -10.675 -4.643 25.533 1.00 97.69 381 GLN A C 1
ATOM 2889 O O . GLN A 1 381 ? -10.057 -4.955 24.515 1.00 97.69 381 GLN A O 1
ATOM 2894 N N . LEU A 1 382 ? -10.593 -3.432 26.074 1.00 98.44 382 LEU A N 1
ATOM 2895 C CA . LEU A 1 382 ? -9.613 -2.419 25.696 1.00 98.44 382 LEU A CA 1
ATOM 2896 C C . LEU A 1 382 ? -8.578 -2.281 26.818 1.00 98.44 382 LEU A C 1
ATOM 2898 O O . LEU A 1 382 ? -8.909 -1.920 27.945 1.00 98.44 382 LEU A O 1
ATOM 2902 N N . VAL A 1 383 ? -7.312 -2.536 26.510 1.00 98.50 383 VAL A N 1
ATOM 2903 C CA . VAL A 1 383 ? -6.202 -2.419 27.460 1.00 98.50 383 VAL A CA 1
ATOM 2904 C C . VAL A 1 383 ? -5.264 -1.315 26.997 1.00 98.50 383 VAL A C 1
ATOM 2906 O O . VAL A 1 383 ? -4.680 -1.400 25.919 1.00 98.50 383 VAL A O 1
ATOM 2909 N N . VAL A 1 384 ? -5.100 -0.288 27.825 1.00 98.50 384 VAL A N 1
ATOM 2910 C CA . VAL A 1 384 ? -4.200 0.840 27.592 1.00 98.50 384 VAL A CA 1
ATOM 2911 C C . VAL A 1 384 ? -3.053 0.802 28.600 1.00 98.50 384 VAL A C 1
ATOM 2913 O O . VAL A 1 384 ? -3.274 0.884 29.806 1.00 98.50 384 VAL A O 1
ATOM 2916 N N . ASN A 1 385 ? -1.815 0.679 28.117 1.00 98.06 385 ASN A N 1
ATOM 2917 C CA . ASN A 1 385 ? -0.664 0.422 28.991 1.00 98.06 385 ASN A CA 1
ATOM 2918 C C . ASN A 1 385 ? 0.018 1.685 29.535 1.00 98.06 385 ASN A C 1
ATOM 2920 O O . ASN A 1 385 ? 0.551 1.637 30.641 1.00 98.06 385 ASN A O 1
ATOM 2924 N N . LYS A 1 386 ? 0.077 2.786 28.767 1.00 97.75 386 LYS A N 1
ATOM 2925 C CA . LYS A 1 386 ? 0.905 3.966 29.104 1.00 97.75 386 LYS A CA 1
ATOM 2926 C C . LYS A 1 386 ? 0.125 5.260 29.264 1.00 97.75 386 LYS A C 1
ATOM 2928 O O . LYS A 1 386 ? 0.355 5.959 30.246 1.00 97.75 386 LYS A O 1
ATOM 2933 N N . SER A 1 387 ? -0.770 5.596 28.339 1.00 97.75 387 SER A N 1
ATOM 2934 C CA . SER A 1 387 ? -1.563 6.828 28.432 1.00 97.75 387 SER A CA 1
ATOM 2935 C C . SER A 1 387 ? -2.911 6.701 27.735 1.00 97.75 387 SER A C 1
ATOM 2937 O O . SER A 1 387 ? -2.998 6.152 26.639 1.00 97.75 387 SER A O 1
ATOM 2939 N N . LEU A 1 388 ? -3.951 7.228 28.382 1.00 97.88 388 LEU A N 1
ATOM 2940 C CA . LEU A 1 388 ? -5.293 7.385 27.833 1.00 97.88 388 LEU A CA 1
ATOM 2941 C C . LEU A 1 388 ? -5.739 8.836 28.048 1.00 97.88 388 LEU A C 1
ATOM 2943 O O . LEU A 1 388 ? -5.767 9.310 29.185 1.00 97.88 388 LEU A O 1
ATOM 2947 N N . SER A 1 389 ? -6.068 9.539 26.967 1.00 97.06 389 SER A N 1
ATOM 2948 C CA . SER A 1 389 ? -6.527 10.933 27.011 1.00 97.06 389 SER A CA 1
ATOM 2949 C C . SER A 1 389 ? -7.537 11.256 25.913 1.00 97.06 389 SER A C 1
ATOM 2951 O O . SER A 1 389 ? -7.618 10.544 24.917 1.00 97.06 389 SER A O 1
ATOM 2953 N N . GLY A 1 390 ? -8.250 12.369 26.084 1.00 94.56 390 GLY A N 1
ATOM 2954 C CA . GLY A 1 390 ? -9.228 12.900 25.135 1.00 94.56 390 GLY A CA 1
ATOM 2955 C C . GLY A 1 390 ? -10.617 13.016 25.762 1.00 94.56 390 GLY A C 1
ATOM 2956 O O . GLY A 1 390 ? -10.766 12.824 26.974 1.00 94.56 390 GLY A O 1
ATOM 2957 N N . LYS A 1 391 ? -11.626 13.401 24.979 1.00 89.81 391 LYS A N 1
ATOM 2958 C CA . LYS A 1 391 ? -12.951 13.777 25.510 1.00 89.81 391 LYS A CA 1
ATOM 2959 C C . LYS A 1 391 ? -14.108 13.388 24.594 1.00 89.81 391 LYS A C 1
ATOM 2961 O O . LYS A 1 391 ? -13.939 13.163 23.405 1.00 89.81 391 LYS A O 1
ATOM 2966 N N . ASN A 1 392 ? -15.314 13.410 25.168 1.00 87.06 392 ASN A N 1
ATOM 2967 C CA . ASN A 1 392 ? -16.587 13.191 24.465 1.00 87.06 392 ASN A CA 1
ATOM 2968 C C . ASN A 1 392 ? -16.746 11.809 23.826 1.00 87.06 392 ASN A C 1
ATOM 2970 O O . ASN A 1 392 ? -17.458 11.659 22.836 1.00 87.06 392 ASN A O 1
ATOM 2974 N N . ASN A 1 393 ? -16.154 10.781 24.427 1.00 88.75 393 ASN A N 1
ATOM 2975 C CA . ASN A 1 393 ? -16.179 9.454 23.831 1.00 88.75 393 ASN A CA 1
ATOM 2976 C C . ASN A 1 393 ? -17.280 8.578 24.405 1.00 88.75 393 ASN A C 1
ATOM 2978 O O . ASN A 1 393 ? -17.644 8.685 25.579 1.00 88.75 393 ASN A O 1
ATOM 2982 N N . LEU A 1 394 ? -17.787 7.670 23.580 1.00 88.19 394 LEU A N 1
ATOM 2983 C CA . LEU A 1 394 ? -18.818 6.715 23.962 1.00 88.19 394 LEU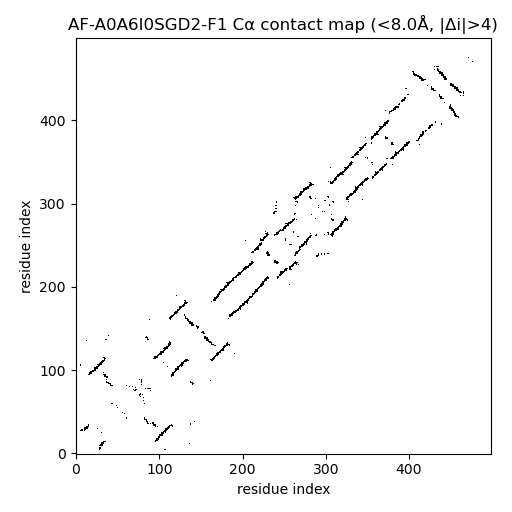 A CA 1
ATOM 2984 C C . LEU A 1 394 ? -18.210 5.338 24.212 1.00 88.19 394 LEU A C 1
ATOM 2986 O O . LEU A 1 394 ? -17.499 4.799 23.364 1.00 88.19 394 LEU A O 1
ATOM 2990 N N . LEU A 1 395 ? -18.547 4.745 25.356 1.00 89.00 395 LEU A N 1
ATOM 2991 C CA . LEU A 1 395 ? -18.285 3.336 25.638 1.00 89.00 395 LEU A CA 1
ATOM 2992 C C . LEU A 1 395 ? -19.603 2.569 25.555 1.00 89.00 395 LEU A C 1
ATOM 2994 O O . LEU A 1 395 ? -20.505 2.745 26.377 1.00 89.00 395 LEU A O 1
ATOM 2998 N N . LEU A 1 396 ? -19.726 1.748 24.519 1.00 87.62 396 LEU A N 1
ATOM 2999 C CA . LEU A 1 396 ? -20.934 1.013 24.173 1.00 87.62 396 LEU A CA 1
ATOM 3000 C C . LEU A 1 396 ? -20.724 -0.484 24.394 1.00 87.62 396 LEU A C 1
ATOM 3002 O O . LEU A 1 396 ? -19.654 -1.016 24.101 1.00 87.62 396 LEU A O 1
ATOM 3006 N N . VAL A 1 397 ? -21.779 -1.167 24.838 1.00 88.25 397 VAL A N 1
ATOM 3007 C CA . VAL A 1 397 ? -21.770 -2.617 25.057 1.00 88.25 397 VAL A CA 1
ATOM 3008 C C . VAL A 1 397 ? -22.863 -3.277 24.221 1.00 88.25 397 VAL A C 1
ATOM 3010 O O . VAL A 1 397 ? -24.028 -2.888 24.299 1.00 88.25 397 VAL A O 1
ATOM 3013 N N . ASP A 1 398 ? -22.482 -4.262 23.413 1.00 86.12 398 ASP A N 1
ATOM 3014 C CA . ASP A 1 398 ? -23.382 -5.140 22.668 1.00 86.12 398 ASP A CA 1
ATOM 3015 C C . ASP A 1 398 ? -23.582 -6.450 23.445 1.00 86.12 398 ASP A C 1
ATOM 3017 O O . ASP A 1 398 ? -22.670 -7.272 23.563 1.00 86.12 398 ASP A O 1
ATOM 3021 N N . PHE A 1 399 ? -24.767 -6.617 24.032 1.00 83.81 399 PHE A N 1
ATOM 3022 C CA . PHE A 1 399 ? -25.101 -7.783 24.850 1.00 83.81 399 PHE A CA 1
ATOM 3023 C C . PHE A 1 399 ? -25.540 -8.948 23.965 1.00 83.81 399 PHE A C 1
ATOM 3025 O O . PHE A 1 399 ? -26.628 -8.922 23.377 1.00 83.81 399 PHE A O 1
ATOM 3032 N N . ILE A 1 400 ? -24.696 -9.978 23.904 1.00 80.88 400 ILE A N 1
ATOM 3033 C CA . ILE A 1 400 ? -24.930 -11.182 23.097 1.00 80.88 400 ILE A CA 1
ATOM 3034 C C . ILE A 1 400 ? -26.018 -12.059 23.742 1.00 80.88 400 ILE A C 1
ATOM 3036 O O . ILE A 1 400 ? -26.855 -12.626 23.041 1.00 80.88 400 ILE A O 1
ATOM 3040 N N . GLU A 1 401 ? -26.051 -12.128 25.075 1.00 75.06 401 GLU A N 1
ATOM 3041 C CA . GLU A 1 401 ? -27.072 -12.841 25.852 1.00 75.06 401 GLU A CA 1
ATOM 3042 C C . GLU A 1 401 ? -28.032 -11.842 26.511 1.00 75.06 401 GLU A C 1
ATOM 3044 O O . GLU A 1 401 ? -27.600 -10.899 27.173 1.00 75.06 401 GLU A O 1
ATOM 3049 N N . LYS A 1 402 ? -29.346 -12.039 26.327 1.00 64.44 402 LYS A N 1
ATOM 3050 C CA . LYS A 1 402 ? -30.391 -11.101 26.771 1.00 64.44 402 LYS A CA 1
ATOM 3051 C C . LYS A 1 402 ? -31.389 -11.786 27.699 1.00 64.44 402 LYS A C 1
ATOM 3053 O O . LYS A 1 402 ? -32.495 -12.128 27.289 1.00 64.44 402 LYS A O 1
ATOM 3058 N N . ASN A 1 403 ? -31.016 -11.938 28.965 1.00 62.16 403 ASN A N 1
ATOM 3059 C CA . ASN A 1 403 ? -31.873 -12.551 29.982 1.00 62.16 403 ASN A CA 1
ATOM 3060 C C . ASN A 1 403 ? -32.395 -11.474 30.951 1.00 62.16 403 ASN A C 1
ATOM 3062 O O . ASN A 1 403 ? -31.972 -11.407 32.099 1.00 62.16 403 ASN A O 1
ATOM 3066 N N . GLY A 1 404 ? -33.295 -10.595 30.490 1.00 63.47 404 GLY A N 1
ATOM 3067 C CA . GLY A 1 404 ? -33.924 -9.569 31.345 1.00 63.47 404 GLY A CA 1
ATOM 3068 C C . GLY A 1 404 ? -32.949 -8.506 31.871 1.00 63.47 404 GLY A C 1
ATOM 3069 O O . GLY A 1 404 ? -31.957 -8.225 31.213 1.00 63.47 404 GLY A O 1
ATOM 3070 N N . ASN A 1 405 ? -33.236 -7.889 33.025 1.00 65.69 405 ASN A N 1
ATOM 3071 C CA . ASN A 1 405 ? -32.302 -6.982 33.709 1.00 65.69 405 ASN A CA 1
ATOM 3072 C C . ASN A 1 405 ? -31.263 -7.801 34.486 1.00 65.69 405 ASN A C 1
ATOM 3074 O O . ASN A 1 405 ? -31.645 -8.657 35.284 1.00 65.69 405 ASN A O 1
ATOM 3078 N N . SER A 1 406 ? -29.977 -7.501 34.304 1.00 69.81 406 SER A N 1
ATOM 3079 C CA . SER A 1 406 ? -28.891 -8.123 35.068 1.00 69.81 406 SER A CA 1
ATOM 3080 C C . SER A 1 406 ? -28.240 -7.096 35.988 1.00 69.81 406 SER A C 1
ATOM 3082 O O . SER A 1 406 ? -27.834 -6.023 35.536 1.00 69.81 406 SER A O 1
ATOM 3084 N N . ASN A 1 407 ? -28.136 -7.444 37.271 1.00 75.00 407 ASN A N 1
ATOM 3085 C CA . ASN A 1 407 ? -27.422 -6.689 38.298 1.00 75.00 407 ASN A CA 1
ATOM 3086 C C . ASN A 1 407 ? -26.333 -7.584 38.904 1.00 75.00 407 ASN A C 1
ATOM 3088 O O . ASN A 1 407 ? -26.532 -8.793 39.021 1.00 75.00 407 ASN A O 1
ATOM 3092 N N . GLY A 1 408 ? -25.222 -6.988 39.342 1.00 81.12 408 GLY A N 1
ATOM 3093 C CA . GLY A 1 408 ? -24.136 -7.723 39.999 1.00 81.12 408 GLY A CA 1
ATOM 3094 C C . GLY A 1 408 ? -23.140 -8.357 39.028 1.00 81.12 408 GLY A C 1
ATOM 3095 O O . GLY A 1 408 ? -22.469 -9.321 39.387 1.00 81.12 408 GLY A O 1
ATOM 3096 N N . LEU A 1 409 ? -23.038 -7.822 37.806 1.00 90.25 409 LEU A N 1
ATOM 3097 C CA . LEU A 1 409 ? -21.922 -8.144 36.919 1.00 90.25 409 LEU A CA 1
ATOM 3098 C C . LEU A 1 409 ? -20.620 -7.572 37.507 1.00 90.25 409 LEU A C 1
ATOM 3100 O O . LEU A 1 409 ? -20.632 -6.644 38.315 1.00 90.25 409 LEU A O 1
ATOM 3104 N N . ASN A 1 410 ? -19.488 -8.141 37.111 1.00 92.50 410 ASN A N 1
ATOM 3105 C CA . ASN A 1 410 ? -18.172 -7.630 37.480 1.00 92.50 410 ASN A CA 1
ATOM 3106 C C . ASN A 1 410 ? -17.179 -7.965 36.365 1.00 92.50 410 ASN A C 1
ATOM 3108 O O . ASN A 1 410 ? -16.365 -8.877 36.502 1.00 92.50 410 ASN A O 1
ATOM 3112 N N . ILE A 1 411 ? -17.325 -7.287 35.225 1.00 93.56 411 ILE A N 1
ATOM 3113 C CA . ILE A 1 411 ? -16.560 -7.574 34.006 1.00 93.56 411 ILE A CA 1
ATOM 3114 C C . ILE A 1 411 ? -15.827 -6.308 33.569 1.00 93.56 411 ILE A C 1
ATOM 3116 O O . ILE A 1 411 ? -16.461 -5.313 33.222 1.00 93.56 411 ILE A O 1
ATOM 3120 N N . ASP A 1 412 ? -14.499 -6.337 33.570 1.00 94.44 412 ASP A N 1
ATOM 3121 C CA . ASP A 1 412 ? -13.695 -5.199 33.125 1.00 94.44 412 ASP A CA 1
ATOM 3122 C C . ASP A 1 412 ? -13.740 -5.062 31.601 1.00 94.44 412 ASP A C 1
ATOM 3124 O O . ASP A 1 412 ? -13.340 -5.975 30.875 1.00 94.44 412 ASP A O 1
ATOM 3128 N N . LEU A 1 413 ? -14.211 -3.902 31.136 1.00 96.00 413 LEU A N 1
ATOM 3129 C CA . LEU A 1 413 ? -14.291 -3.534 29.721 1.00 96.00 413 LEU A CA 1
ATOM 3130 C C . LEU A 1 413 ? -13.043 -2.774 29.271 1.00 96.00 413 LEU A C 1
ATOM 3132 O O . LEU A 1 413 ? -12.522 -3.003 28.181 1.00 96.00 413 LEU A O 1
ATOM 3136 N N . VAL A 1 414 ? -12.573 -1.851 30.112 1.00 97.12 414 VAL A N 1
ATOM 3137 C CA . VAL A 1 414 ? -11.404 -1.013 29.835 1.00 97.12 414 VAL A CA 1
ATOM 3138 C C . VAL A 1 414 ? -10.455 -1.048 31.023 1.00 97.12 414 VAL A C 1
ATOM 3140 O O . VAL A 1 414 ? -10.895 -0.934 32.166 1.00 97.12 414 VAL A O 1
ATOM 3143 N N . SER A 1 415 ? -9.156 -1.149 30.749 1.00 96.88 415 SER A N 1
ATOM 3144 C CA . SER A 1 415 ? -8.081 -0.978 31.727 1.00 96.88 415 SER A CA 1
ATOM 3145 C C . SER A 1 415 ? -7.105 0.086 31.233 1.00 96.88 415 SER A C 1
ATOM 3147 O O . SER A 1 415 ? -6.685 0.034 30.081 1.00 96.88 415 SER A O 1
ATOM 3149 N N . ALA A 1 416 ? -6.756 1.047 32.084 1.00 97.19 416 ALA A N 1
ATOM 3150 C CA . ALA A 1 416 ? -5.879 2.166 31.753 1.00 97.19 416 ALA A CA 1
ATOM 3151 C C . ALA A 1 416 ? -4.953 2.527 32.933 1.00 97.19 416 ALA A C 1
ATOM 3153 O O . ALA A 1 416 ? -5.188 2.089 34.067 1.00 97.19 416 ALA A O 1
ATOM 3154 N N . PRO A 1 417 ? -3.905 3.341 32.711 1.00 95.44 417 PRO A N 1
ATOM 3155 C CA . PRO A 1 417 ? -3.031 3.805 33.780 1.00 95.44 417 PRO A CA 1
ATOM 3156 C C . PRO A 1 417 ? -3.790 4.621 34.827 1.00 95.44 417 PRO A C 1
ATOM 3158 O O . PRO A 1 417 ? -4.760 5.329 34.529 1.00 95.44 417 PRO A O 1
ATOM 3161 N N . LYS A 1 418 ? -3.307 4.573 36.066 1.00 92.12 418 LYS A N 1
ATOM 3162 C CA . LYS A 1 418 ? -3.805 5.432 37.141 1.00 92.12 418 LYS A CA 1
ATOM 3163 C C . LYS A 1 418 ? -3.695 6.915 36.774 1.00 92.12 418 LYS A C 1
ATOM 3165 O O . LYS A 1 418 ? -2.721 7.346 36.165 1.00 92.12 418 LYS A O 1
ATOM 3170 N N . GLY A 1 419 ? -4.688 7.698 37.193 1.00 88.88 419 GLY A N 1
ATOM 3171 C CA . GLY A 1 419 ? -4.763 9.131 36.898 1.00 88.88 419 GLY A CA 1
ATOM 3172 C C . GLY A 1 419 ? -5.424 9.456 35.557 1.00 88.88 419 GLY A C 1
ATOM 3173 O O . GLY A 1 419 ? -5.585 10.632 35.245 1.00 88.88 419 GLY A O 1
ATOM 3174 N N . THR A 1 420 ? -5.849 8.443 34.792 1.00 92.81 420 THR A N 1
ATOM 3175 C CA . THR A 1 420 ? -6.718 8.655 33.629 1.00 92.81 420 THR A CA 1
ATOM 3176 C C . THR A 1 420 ? -8.006 9.357 34.065 1.00 92.81 420 THR A C 1
ATOM 3178 O O . THR A 1 420 ? -8.631 8.961 35.053 1.00 92.81 420 THR A O 1
ATOM 3181 N N . ALA A 1 421 ? -8.397 10.403 33.334 1.00 89.44 421 ALA A N 1
ATOM 3182 C CA . ALA A 1 421 ? -9.585 11.182 33.652 1.00 89.44 421 ALA A CA 1
ATOM 3183 C C . ALA A 1 421 ? -10.867 10.333 33.563 1.00 89.44 421 ALA A C 1
ATOM 3185 O O . ALA A 1 421 ? -11.004 9.445 32.720 1.00 89.44 421 ALA A O 1
ATOM 3186 N N . VAL A 1 422 ? -11.804 10.599 34.473 1.00 83.31 422 VAL A N 1
ATOM 3187 C CA . VAL A 1 422 ? -13.029 9.801 34.646 1.00 83.31 422 VAL A CA 1
ATOM 3188 C C . VAL A 1 422 ? -14.029 9.972 33.503 1.00 83.31 422 VAL A C 1
ATOM 3190 O O . VAL A 1 422 ? -14.804 9.074 33.187 1.00 83.31 422 VAL A O 1
ATOM 3193 N N . ASP A 1 423 ? -13.987 11.131 32.860 1.00 85.75 423 ASP A N 1
ATOM 3194 C CA . ASP A 1 423 ? -14.917 11.596 31.839 1.00 85.75 423 ASP A CA 1
ATOM 3195 C C . ASP A 1 423 ? -14.435 11.337 30.404 1.00 85.75 423 ASP A C 1
ATOM 3197 O O . ASP A 1 423 ? -15.108 11.750 29.454 1.00 85.75 423 ASP A O 1
ATOM 3201 N N . VAL A 1 424 ? -13.319 10.608 30.234 1.00 91.62 424 VAL A N 1
ATOM 3202 C CA . VAL A 1 424 ? -12.835 10.163 28.914 1.00 91.62 424 VAL A CA 1
ATOM 3203 C C . VAL A 1 424 ? -13.918 9.367 28.190 1.00 91.62 424 VAL A C 1
ATOM 3205 O O . VAL A 1 424 ? -14.114 9.569 26.993 1.00 91.62 424 VAL A O 1
ATOM 3208 N N . PHE A 1 425 ? -14.650 8.509 28.911 1.00 88.44 425 PHE A N 1
ATOM 3209 C CA . PHE A 1 425 ? -15.767 7.726 28.386 1.00 88.44 425 PHE A CA 1
ATOM 3210 C C . PHE A 1 425 ? -17.092 8.084 29.057 1.00 88.44 425 PHE A C 1
ATOM 3212 O O . PHE A 1 425 ? -17.177 8.266 30.271 1.00 88.44 425 PHE A O 1
ATOM 3219 N N . LYS A 1 426 ? -18.159 8.075 28.259 1.00 85.25 426 LYS A N 1
ATOM 3220 C CA . LYS A 1 426 ? -19.552 8.165 28.700 1.00 85.25 426 LYS A CA 1
ATOM 3221 C C . LYS A 1 426 ? -20.296 6.899 28.276 1.00 85.25 426 LYS A C 1
ATOM 3223 O O . LYS A 1 426 ? -20.226 6.485 27.118 1.00 85.25 426 LYS A O 1
ATOM 3228 N N . ALA A 1 427 ? -21.025 6.290 29.206 1.00 76.56 427 ALA A N 1
ATOM 3229 C CA . ALA A 1 427 ? -21.957 5.211 28.895 1.00 76.56 427 ALA A CA 1
ATOM 3230 C C . ALA A 1 427 ? -23.261 5.803 28.336 1.00 76.56 427 ALA A C 1
ATOM 3232 O O . ALA A 1 427 ? -23.756 6.807 28.850 1.00 76.56 427 ALA A O 1
ATOM 3233 N N . THR A 1 428 ? -23.837 5.187 27.303 1.00 72.38 428 THR A N 1
ATOM 3234 C CA . THR A 1 428 ? -25.132 5.612 26.746 1.00 72.38 428 THR A CA 1
ATOM 3235 C C . THR A 1 428 ? -26.003 4.422 26.349 1.00 72.38 428 THR A C 1
ATOM 3237 O O . THR A 1 428 ? -25.518 3.305 26.158 1.00 72.38 428 THR A O 1
ATOM 3240 N N . THR A 1 429 ? -27.308 4.666 26.253 1.00 72.19 429 THR A N 1
ATOM 3241 C CA . THR A 1 429 ? -28.322 3.692 25.839 1.00 72.19 429 THR A CA 1
ATOM 3242 C C . THR A 1 429 ? -28.189 3.368 24.353 1.00 72.19 429 THR A C 1
ATOM 3244 O O . THR A 1 429 ? -28.027 4.270 23.531 1.00 72.19 429 THR A O 1
ATOM 3247 N N . ARG A 1 430 ? -28.322 2.089 23.984 1.00 67.19 430 ARG A N 1
ATOM 3248 C CA . ARG A 1 430 ? -28.410 1.649 22.585 1.00 67.19 430 ARG A CA 1
ATOM 3249 C C . ARG A 1 430 ? -29.620 0.778 22.333 1.00 67.19 430 ARG A C 1
ATOM 3251 O O . ARG A 1 430 ? -29.914 -0.119 23.111 1.00 67.19 430 ARG A O 1
ATOM 3258 N N . SER A 1 431 ? -30.230 0.949 21.171 1.00 63.59 431 SER A N 1
ATOM 3259 C CA . SER A 1 431 ? -31.202 -0.007 20.653 1.00 63.59 431 SER A CA 1
ATOM 3260 C C . SER A 1 431 ? -30.475 -1.249 20.129 1.00 63.59 431 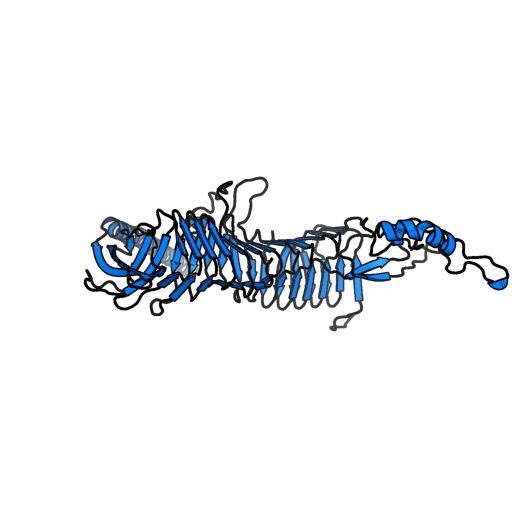SER A C 1
ATOM 3262 O O . SER A 1 431 ? -29.659 -1.159 19.210 1.00 63.59 431 SER A O 1
ATOM 3264 N N . ILE A 1 432 ? -30.759 -2.414 20.709 1.00 62.56 432 ILE A N 1
ATOM 3265 C CA . ILE A 1 432 ? -30.227 -3.715 20.293 1.00 62.56 432 ILE A CA 1
ATOM 3266 C C . ILE A 1 432 ? -31.404 -4.667 20.045 1.00 62.56 432 ILE A C 1
ATOM 3268 O O . ILE A 1 432 ? -31.992 -5.225 20.977 1.00 62.56 432 ILE A O 1
ATOM 3272 N N . GLY A 1 433 ? -31.728 -4.925 18.776 1.00 60.28 433 GLY A N 1
ATOM 3273 C CA . GLY A 1 433 ? -32.934 -5.674 18.405 1.00 60.28 433 GLY A CA 1
ATOM 3274 C C . GLY A 1 433 ? -34.200 -4.876 18.735 1.00 60.28 433 GLY A C 1
ATOM 3275 O O . GLY A 1 433 ? -34.344 -3.749 18.274 1.00 60.28 433 GLY A O 1
ATOM 3276 N N . PHE A 1 434 ? -35.103 -5.447 19.541 1.00 59.91 434 PHE A N 1
ATOM 3277 C CA . PHE A 1 434 ? -36.366 -4.812 19.962 1.00 59.91 434 PHE A CA 1
ATOM 3278 C C . PHE A 1 434 ? -36.306 -4.139 21.337 1.00 59.91 434 PHE A C 1
ATOM 3280 O O . PHE A 1 434 ? -37.348 -3.789 21.885 1.00 59.91 434 PHE A O 1
ATOM 3287 N N . SER A 1 435 ? -35.114 -3.973 21.907 1.00 61.75 435 SER A N 1
ATOM 3288 C CA . SER A 1 435 ? -34.941 -3.371 23.227 1.00 61.75 435 SER A CA 1
ATOM 3289 C C . SER A 1 435 ? -33.894 -2.272 23.192 1.00 61.75 435 SER A C 1
ATOM 3291 O O . SER A 1 435 ? -32.875 -2.408 22.519 1.00 61.75 435 SER A O 1
ATOM 3293 N N . ASP A 1 436 ? -34.116 -1.226 23.973 1.00 75.56 436 ASP A N 1
ATOM 3294 C CA . ASP A 1 436 ? -33.092 -0.278 24.379 1.00 75.56 436 ASP A CA 1
ATOM 3295 C C . ASP A 1 436 ? -32.360 -0.840 25.593 1.00 75.56 436 ASP A C 1
ATOM 3297 O O . ASP A 1 436 ? -32.968 -1.187 26.607 1.00 75.56 436 ASP A O 1
ATOM 3301 N N . VAL A 1 437 ? -31.048 -0.986 25.465 1.00 76.62 437 VAL A N 1
ATOM 3302 C CA . VAL A 1 437 ? -30.163 -1.525 26.488 1.00 76.62 437 VAL A CA 1
ATOM 3303 C C . VAL A 1 437 ? -29.178 -0.445 26.910 1.00 76.62 437 VAL A C 1
ATOM 3305 O O . VAL A 1 437 ? -28.449 0.111 26.087 1.00 76.62 437 VAL A O 1
ATOM 3308 N N . THR A 1 438 ? -29.151 -0.153 28.205 1.00 82.19 438 THR A N 1
ATOM 3309 C CA . THR A 1 438 ? -28.224 0.805 28.813 1.00 82.19 438 THR A CA 1
ATOM 3310 C C . THR A 1 438 ? -27.250 0.047 29.712 1.00 82.19 438 THR A C 1
ATOM 3312 O O . THR A 1 438 ? -27.694 -0.512 30.723 1.00 82.19 438 THR A O 1
ATOM 3315 N N . PRO A 1 439 ? -25.944 0.002 29.390 1.00 87.38 439 PRO A N 1
ATOM 3316 C CA . PRO A 1 439 ? -24.957 -0.567 30.294 1.00 87.38 439 PRO A CA 1
ATOM 3317 C C . PRO A 1 439 ? -24.800 0.324 31.531 1.00 87.38 439 PRO A C 1
ATOM 3319 O O . PRO A 1 439 ? -24.813 1.553 31.438 1.00 87.38 439 PRO A O 1
ATOM 3322 N N . VAL A 1 440 ? -24.638 -0.301 32.693 1.00 89.69 440 VAL A N 1
ATOM 3323 C CA . VAL A 1 440 ? -24.261 0.371 33.938 1.00 89.69 440 VAL A CA 1
ATOM 3324 C C . VAL A 1 440 ? -22.777 0.107 34.151 1.00 89.69 440 VAL A C 1
ATOM 3326 O O . VAL A 1 440 ? -22.374 -1.028 34.409 1.00 89.69 440 VAL A O 1
ATOM 3329 N N . ILE A 1 441 ? -21.972 1.154 33.988 1.00 89.81 441 ILE A N 1
ATOM 3330 C CA . ILE A 1 441 ? -20.513 1.087 34.056 1.00 89.81 441 ILE A CA 1
ATOM 3331 C C . ILE A 1 441 ? -20.060 1.860 35.287 1.00 89.81 441 ILE A C 1
ATOM 3333 O O . ILE A 1 441 ? -20.396 3.032 35.450 1.00 89.81 441 ILE A O 1
ATOM 3337 N N . GLU A 1 442 ? -19.304 1.188 36.142 1.00 90.75 442 GLU A N 1
ATOM 3338 C CA . GLU A 1 442 ? -18.628 1.788 37.283 1.00 90.75 442 GLU A CA 1
ATOM 3339 C C . GLU A 1 442 ? -17.158 1.984 36.933 1.00 90.75 442 GLU A C 1
ATOM 3341 O O . GLU A 1 442 ? -16.522 1.091 36.370 1.00 90.75 442 GLU A O 1
ATOM 3346 N N . GLN A 1 443 ? -16.608 3.144 37.279 1.00 87.81 443 GLN A N 1
ATOM 3347 C CA . GLN A 1 443 ? -15.171 3.341 37.211 1.00 87.81 443 GLN A CA 1
ATOM 3348 C C . GLN A 1 443 ? -14.541 3.013 38.559 1.00 87.81 443 GLN A C 1
ATOM 3350 O O . GLN A 1 443 ? -14.912 3.592 39.582 1.00 87.81 443 GLN A O 1
ATOM 3355 N N . LYS A 1 444 ? -13.552 2.124 38.548 1.00 87.31 444 LYS A N 1
ATOM 3356 C CA . LYS A 1 444 ? -12.761 1.775 39.726 1.00 87.31 444 LYS A CA 1
ATOM 3357 C C . LYS A 1 444 ? -11.339 2.278 39.538 1.00 87.31 444 LYS A C 1
ATOM 3359 O O . LYS A 1 444 ? -10.782 2.213 38.447 1.00 87.31 444 LYS A O 1
ATOM 3364 N N . ASN A 1 445 ? -10.751 2.779 40.615 1.00 82.19 445 ASN A N 1
ATOM 3365 C CA . ASN A 1 445 ? -9.335 3.112 40.667 1.00 82.19 445 ASN A CA 1
ATOM 3366 C C . ASN A 1 445 ? -8.707 2.241 41.747 1.00 82.19 445 ASN A C 1
ATOM 3368 O O . ASN A 1 445 ? -8.998 2.431 42.927 1.00 82.19 445 ASN A O 1
ATOM 3372 N N . ASP A 1 446 ? -7.874 1.291 41.338 1.00 78.56 446 ASP A N 1
ATOM 3373 C CA . ASP A 1 446 ? -7.059 0.506 42.265 1.00 78.56 446 ASP A CA 1
ATOM 3374 C C . ASP A 1 446 ? -5.678 1.168 42.453 1.00 78.56 446 ASP A C 1
ATOM 3376 O O . ASP A 1 446 ? -5.415 2.265 41.939 1.00 78.56 446 ASP A O 1
ATOM 3380 N N . THR A 1 447 ? -4.769 0.530 43.194 1.00 70.69 447 THR A N 1
ATOM 3381 C CA . THR A 1 447 ? -3.419 1.047 43.455 1.00 70.69 447 THR A CA 1
ATOM 3382 C C . THR A 1 447 ? -2.661 1.381 42.175 1.00 70.69 447 THR A C 1
ATOM 3384 O O . THR A 1 447 ? -1.991 2.421 42.157 1.00 70.69 447 THR A O 1
ATOM 3387 N N . ASP A 1 448 ? -2.854 0.589 41.111 1.00 81.94 448 ASP A N 1
ATOM 3388 C CA . ASP A 1 448 ? -2.032 0.630 39.893 1.00 81.94 448 ASP A CA 1
ATOM 3389 C C . ASP A 1 448 ? -2.784 1.046 38.614 1.00 81.94 448 ASP A C 1
ATOM 3391 O O . ASP A 1 448 ? -2.154 1.498 37.654 1.00 81.94 448 ASP A O 1
ATOM 3395 N N . LYS A 1 449 ? -4.117 0.905 38.561 1.00 92.25 449 LYS A N 1
ATOM 3396 C CA . LYS A 1 449 ? -4.899 1.056 37.318 1.00 92.25 449 LYS A CA 1
ATOM 3397 C C . LYS A 1 449 ? -6.258 1.719 37.539 1.00 92.25 449 LYS A C 1
ATOM 3399 O O . LYS A 1 449 ? -6.863 1.574 38.599 1.00 92.25 449 LYS A O 1
ATOM 3404 N N . ALA A 1 450 ? -6.740 2.396 36.501 1.00 93.50 450 ALA A N 1
ATOM 3405 C CA . ALA A 1 450 ? -8.133 2.802 36.351 1.00 93.50 450 ALA A CA 1
ATOM 3406 C C . ALA A 1 450 ? -8.860 1.773 35.472 1.00 93.50 450 ALA A C 1
ATOM 3408 O O . ALA A 1 450 ? -8.341 1.387 34.420 1.00 93.50 450 ALA A O 1
ATOM 3409 N N . THR A 1 451 ? -10.046 1.325 35.875 1.00 94.75 451 THR A N 1
ATOM 3410 C CA . THR A 1 451 ? -10.862 0.380 35.103 1.00 94.75 451 THR A CA 1
ATOM 3411 C C . THR A 1 451 ? -12.286 0.882 34.925 1.00 94.75 451 THR A C 1
ATOM 3413 O O . THR A 1 451 ? -12.833 1.561 35.791 1.00 94.75 451 THR A O 1
ATOM 3416 N N . TRP A 1 452 ? -12.891 0.531 33.791 1.00 95.00 452 TRP A N 1
ATOM 3417 C CA . TRP A 1 452 ? -14.325 0.678 33.550 1.00 95.00 452 TRP A CA 1
ATOM 3418 C C . TRP A 1 452 ? -14.938 -0.714 33.592 1.00 95.00 452 TRP A C 1
ATOM 3420 O O . TRP A 1 452 ? -14.742 -1.519 32.677 1.00 95.00 452 TRP A O 1
ATOM 3430 N N . THR A 1 453 ? -15.653 -0.996 34.672 1.00 94.31 453 THR A N 1
ATOM 3431 C CA . THR A 1 453 ? -16.234 -2.302 34.962 1.00 94.31 453 THR A CA 1
ATOM 3432 C C . THR A 1 453 ? -17.731 -2.273 34.682 1.00 94.31 453 THR A C 1
ATOM 3434 O O . THR A 1 453 ? -18.473 -1.427 35.186 1.00 94.31 453 THR A O 1
ATOM 3437 N N . LEU A 1 454 ? -18.198 -3.228 33.889 1.00 93.12 454 LEU A N 1
ATOM 3438 C CA . LEU A 1 454 ? -19.613 -3.475 33.670 1.00 93.12 454 LEU A CA 1
ATOM 3439 C C . LEU A 1 454 ? -20.212 -4.144 34.912 1.00 93.12 454 LEU A C 1
ATOM 3441 O O . LEU A 1 454 ? -19.847 -5.275 35.239 1.00 93.12 454 LEU A O 1
ATOM 3445 N N . ILE A 1 455 ? -21.149 -3.454 35.569 1.00 92.44 455 ILE A N 1
ATOM 3446 C CA . ILE A 1 455 ? -21.801 -3.928 36.805 1.00 92.44 455 ILE A CA 1
ATOM 3447 C C . ILE A 1 455 ? -23.267 -4.338 36.625 1.00 92.44 455 ILE A C 1
ATOM 3449 O O . ILE A 1 455 ? -23.880 -4.951 37.503 1.00 92.44 455 ILE A O 1
ATOM 3453 N N . GLY A 1 456 ? -23.836 -4.046 35.459 1.00 88.94 456 GLY A N 1
ATOM 3454 C CA . GLY A 1 456 ? -25.187 -4.452 35.102 1.00 88.94 456 GLY A CA 1
ATOM 3455 C C . GLY A 1 456 ? -25.653 -3.813 33.804 1.00 88.94 456 GLY A C 1
ATOM 3456 O O . GLY A 1 456 ? -24.914 -3.072 33.152 1.00 88.94 456 GLY A O 1
ATOM 3457 N N . TYR A 1 457 ? -26.903 -4.072 33.439 1.00 86.31 457 TYR A N 1
ATOM 3458 C CA . TYR A 1 457 ? -27.572 -3.362 32.354 1.00 86.31 457 TYR A CA 1
ATOM 3459 C C . TYR A 1 457 ? -29.075 -3.266 32.594 1.00 86.31 457 TYR A C 1
ATOM 3461 O O . TYR A 1 457 ? -29.690 -4.126 33.229 1.00 86.31 457 TYR A O 1
ATOM 3469 N N . LYS A 1 458 ? -29.672 -2.208 32.047 1.00 82.56 458 LYS A N 1
ATOM 3470 C CA . LYS A 1 458 ? -31.124 -2.016 32.011 1.00 82.56 458 LYS A CA 1
ATOM 3471 C C . LYS A 1 458 ? -31.619 -2.285 30.603 1.00 82.56 458 LYS A C 1
ATOM 3473 O O . LYS A 1 458 ? -31.055 -1.739 29.660 1.00 82.56 458 LYS A O 1
ATOM 3478 N N . SER A 1 459 ? -32.661 -3.098 30.463 1.00 79.00 459 SER A N 1
ATOM 3479 C CA . SER A 1 459 ? -33.324 -3.339 29.182 1.00 79.00 459 SER A CA 1
ATOM 3480 C C . SER A 1 459 ? -34.766 -2.847 29.229 1.00 79.00 459 SER A C 1
ATOM 3482 O O . SER A 1 459 ? -35.533 -3.227 30.113 1.00 79.00 459 SER A O 1
ATOM 3484 N N . VAL A 1 460 ? -35.132 -2.002 28.271 1.00 81.12 460 VAL A N 1
ATOM 3485 C CA . VAL A 1 460 ? -36.493 -1.490 28.079 1.00 81.12 460 VAL A CA 1
ATOM 3486 C C . VAL A 1 460 ? -36.939 -1.850 26.669 1.00 81.12 460 VAL A C 1
ATOM 3488 O O . VAL A 1 460 ? -36.155 -1.754 25.731 1.00 81.12 460 VAL A O 1
ATOM 3491 N N . ALA A 1 461 ? -38.183 -2.292 26.492 1.00 76.69 461 ALA A N 1
ATOM 3492 C CA . ALA A 1 461 ? -38.705 -2.588 25.161 1.00 76.69 461 ALA A CA 1
ATOM 3493 C C . ALA A 1 461 ? -38.719 -1.317 24.293 1.00 76.69 461 ALA A C 1
ATOM 3495 O O . ALA A 1 461 ? -39.282 -0.297 24.688 1.00 76.69 461 ALA A O 1
ATOM 3496 N N . ASN A 1 462 ? -38.134 -1.393 23.099 1.00 76.94 462 ASN A N 1
ATOM 3497 C CA . ASN A 1 462 ? -38.151 -0.314 22.121 1.00 76.94 462 ASN A CA 1
ATOM 3498 C C . ASN A 1 462 ? -39.353 -0.508 21.186 1.00 76.94 462 ASN A C 1
ATOM 3500 O O . ASN A 1 462 ? -39.323 -1.301 20.237 1.00 76.94 462 ASN A O 1
ATOM 3504 N N . ALA A 1 463 ? -40.429 0.224 21.478 1.00 76.62 463 ALA A N 1
ATOM 3505 C CA . ALA A 1 463 ? -41.681 0.144 20.733 1.00 76.62 463 ALA A CA 1
ATOM 3506 C C . ALA A 1 463 ? -41.517 0.532 19.252 1.00 76.62 463 ALA A C 1
ATOM 3508 O O . ALA A 1 463 ? -42.156 -0.072 18.391 1.00 76.62 463 ALA A O 1
ATOM 3509 N N . ASP A 1 464 ? -40.633 1.479 18.933 1.00 73.69 464 ASP A N 1
ATOM 3510 C CA . ASP A 1 464 ? -40.402 1.936 17.559 1.00 73.69 464 ASP A CA 1
ATOM 3511 C C . ASP A 1 464 ? -39.633 0.908 16.727 1.00 73.69 464 ASP A C 1
ATOM 3513 O O . ASP A 1 464 ? -39.987 0.652 15.573 1.00 73.69 464 ASP A O 1
ATOM 3517 N N . ALA A 1 465 ? -38.619 0.264 17.307 1.00 66.69 465 ALA A N 1
ATOM 3518 C CA . ALA A 1 465 ? -37.895 -0.837 16.679 1.00 66.69 465 ALA A CA 1
ATOM 3519 C C . ALA A 1 465 ? -38.823 -2.038 16.428 1.00 66.69 465 ALA A C 1
ATOM 3521 O O . ALA A 1 465 ? -38.835 -2.598 15.328 1.00 66.69 465 ALA A O 1
ATOM 3522 N N . ALA A 1 466 ? -39.666 -2.383 17.408 1.00 65.81 466 ALA A N 1
ATOM 3523 C CA . ALA A 1 466 ? -40.681 -3.427 17.265 1.00 65.81 466 ALA A CA 1
ATOM 3524 C C . ALA A 1 466 ? -41.712 -3.084 16.175 1.00 65.81 466 ALA A C 1
ATOM 3526 O O . ALA A 1 466 ? -42.070 -3.934 15.354 1.00 65.81 466 ALA A O 1
ATOM 3527 N N . LYS A 1 467 ? -42.149 -1.821 16.103 1.00 68.06 467 LYS A N 1
ATOM 3528 C CA . LYS A 1 467 ? -43.081 -1.336 15.077 1.00 68.06 467 LYS A CA 1
ATOM 3529 C C . LYS A 1 467 ? -42.456 -1.371 13.682 1.00 68.06 467 LYS A C 1
ATOM 3531 O O . LYS A 1 467 ? -43.101 -1.852 12.752 1.00 68.06 467 LYS A O 1
ATOM 3536 N N . LYS A 1 468 ? -41.196 -0.943 13.529 1.00 64.75 468 LYS A N 1
ATOM 3537 C CA . LYS A 1 468 ? -40.445 -1.017 12.260 1.00 64.75 468 LYS A CA 1
ATOM 3538 C C . LYS A 1 468 ? -40.296 -2.455 11.764 1.00 64.75 468 LYS A C 1
ATOM 3540 O O . LYS A 1 468 ? -40.533 -2.715 10.588 1.00 64.75 468 LYS A O 1
ATOM 3545 N N . ALA A 1 469 ? -39.985 -3.404 12.642 1.00 55.66 469 ALA A N 1
ATOM 3546 C CA . ALA A 1 469 ? -39.917 -4.813 12.258 1.00 55.66 469 ALA A CA 1
ATOM 3547 C C . ALA A 1 469 ? -41.288 -5.427 11.951 1.00 55.66 469 ALA A C 1
ATOM 3549 O O . ALA A 1 469 ? -41.407 -6.216 11.019 1.00 55.66 469 ALA A O 1
ATOM 3550 N N . THR A 1 470 ? -42.342 -5.020 12.662 1.00 55.00 470 THR A N 1
ATOM 3551 C CA . THR A 1 470 ? -43.723 -5.426 12.348 1.00 55.00 470 THR A CA 1
ATOM 3552 C C . THR A 1 470 ? -44.161 -4.895 10.977 1.00 55.00 470 THR A C 1
ATOM 3554 O O . THR A 1 470 ? -44.808 -5.604 10.208 1.00 55.00 470 THR A O 1
ATOM 3557 N N . LEU A 1 471 ? -43.766 -3.669 10.624 1.00 56.34 471 LEU A N 1
ATOM 3558 C CA . LEU A 1 471 ? -43.975 -3.083 9.295 1.00 56.34 471 LEU A CA 1
ATOM 3559 C C . LEU A 1 471 ? -43.183 -3.828 8.209 1.00 56.34 471 LEU A C 1
ATOM 3561 O O . LEU A 1 471 ? -43.738 -4.123 7.154 1.00 56.34 471 LEU A O 1
ATOM 3565 N N . LEU A 1 472 ? -41.934 -4.217 8.483 1.00 53.56 472 LEU A N 1
ATOM 3566 C CA . LEU A 1 472 ? -41.132 -5.059 7.585 1.00 53.56 472 LEU A CA 1
ATOM 3567 C C . LEU A 1 472 ? -41.802 -6.427 7.344 1.00 53.56 472 LEU A C 1
ATOM 3569 O O . LEU A 1 472 ? -41.961 -6.857 6.202 1.00 53.56 472 LEU A O 1
ATOM 3573 N N . MET A 1 473 ? -42.268 -7.071 8.418 1.00 50.22 473 MET A N 1
ATOM 3574 C CA . MET A 1 473 ? -42.961 -8.367 8.399 1.00 50.22 473 MET A CA 1
ATOM 3575 C C . MET A 1 473 ? -44.350 -8.302 7.750 1.00 50.22 473 MET A C 1
ATOM 3577 O O . MET A 1 473 ? -44.826 -9.304 7.231 1.00 50.22 473 MET A O 1
ATOM 3581 N N . SER A 1 474 ? -45.021 -7.149 7.757 1.00 51.75 474 SER A N 1
ATOM 3582 C CA . SER A 1 474 ? -46.363 -6.996 7.172 1.00 51.75 474 SER A CA 1
ATOM 3583 C C . SER A 1 474 ? -46.350 -6.467 5.735 1.00 51.75 474 SER A C 1
ATOM 3585 O O . SER A 1 474 ? -47.208 -6.869 4.947 1.00 51.75 474 SER A O 1
ATOM 3587 N N . GLY A 1 475 ? -45.383 -5.617 5.375 1.00 48.38 475 GLY A N 1
ATOM 3588 C CA . GLY A 1 475 ? -45.232 -5.042 4.035 1.00 48.38 475 GLY A CA 1
ATOM 3589 C C . GLY A 1 475 ? -44.354 -5.880 3.104 1.00 48.38 475 GLY A C 1
ATOM 3590 O O . GLY A 1 475 ? -44.782 -6.228 2.005 1.00 48.38 475 GLY A O 1
ATOM 3591 N N . GLY A 1 476 ? -43.154 -6.264 3.554 1.00 50.81 476 GLY A N 1
ATOM 3592 C CA . GLY A 1 476 ? -42.184 -7.008 2.739 1.00 50.81 476 GLY A CA 1
ATOM 3593 C C . GLY A 1 476 ? -42.582 -8.465 2.505 1.00 50.81 476 GLY A C 1
ATOM 3594 O O . GLY A 1 476 ? -42.472 -8.966 1.392 1.00 50.81 476 GLY A O 1
ATOM 3595 N N . TYR A 1 477 ? -43.131 -9.133 3.523 1.00 46.22 477 TYR A N 1
ATOM 3596 C CA . TYR A 1 477 ? -43.578 -10.526 3.408 1.00 46.22 477 TYR A CA 1
ATOM 3597 C C . TYR A 1 477 ? -44.809 -10.681 2.503 1.00 46.22 477 TYR A C 1
ATOM 3599 O O . TYR A 1 477 ? -44.873 -11.615 1.709 1.00 46.22 477 TYR A O 1
ATOM 3607 N N . LYS A 1 478 ? -45.776 -9.751 2.559 1.00 51.62 478 LYS A N 1
ATOM 3608 C CA . LYS A 1 478 ? -46.945 -9.775 1.661 1.00 51.62 478 LYS A CA 1
ATOM 3609 C C . LYS A 1 478 ? -46.570 -9.463 0.216 1.00 51.62 478 LYS A C 1
ATOM 3611 O O . LYS A 1 478 ? -47.094 -10.120 -0.678 1.00 51.62 478 LYS A O 1
ATOM 3616 N N . ALA A 1 479 ? -45.662 -8.512 -0.010 1.00 48.41 479 ALA A N 1
ATOM 3617 C CA . ALA A 1 479 ? -45.128 -8.234 -1.341 1.00 48.41 479 ALA A CA 1
ATOM 3618 C C . ALA A 1 479 ? -44.349 -9.441 -1.888 1.00 48.41 479 ALA A C 1
ATOM 3620 O O . ALA A 1 479 ? -44.610 -9.869 -3.005 1.00 48.41 479 ALA A O 1
ATOM 3621 N N . PHE A 1 480 ? -43.497 -10.069 -1.071 1.00 52.25 480 PHE A N 1
ATOM 3622 C CA . PHE A 1 480 ? -42.778 -11.295 -1.428 1.00 52.25 480 PHE A CA 1
ATOM 3623 C C . PHE A 1 480 ? -43.722 -12.469 -1.740 1.00 52.25 480 PHE A C 1
ATOM 3625 O O . PHE A 1 480 ? -43.558 -13.130 -2.759 1.00 52.25 480 PHE A O 1
ATOM 3632 N N . LEU A 1 481 ? -44.759 -12.707 -0.929 1.00 55.84 481 LEU A N 1
ATOM 3633 C CA . LEU A 1 481 ? -45.765 -13.741 -1.208 1.00 55.84 481 LEU A CA 1
ATOM 3634 C C . LEU A 1 481 ? -46.594 -13.437 -2.465 1.00 55.84 481 LEU A C 1
ATOM 3636 O O . LEU A 1 481 ? -46.940 -14.359 -3.202 1.00 55.84 481 LEU A O 1
ATOM 3640 N N . ALA A 1 482 ? -46.913 -12.168 -2.730 1.00 55.56 482 ALA A N 1
ATOM 3641 C CA . ALA A 1 482 ? -47.598 -11.759 -3.954 1.00 55.56 482 ALA A CA 1
ATOM 3642 C C . ALA A 1 482 ? -46.710 -11.958 -5.193 1.00 55.56 482 ALA A C 1
ATOM 3644 O O . ALA A 1 482 ? -47.191 -12.454 -6.211 1.00 55.56 482 ALA A O 1
ATOM 3645 N N . GLU A 1 483 ? -45.417 -11.643 -5.091 1.00 48.31 483 GLU A N 1
ATOM 3646 C CA . GLU A 1 483 ? -44.411 -11.872 -6.134 1.00 48.31 483 GLU A CA 1
ATOM 3647 C C . GLU A 1 483 ? -44.247 -13.374 -6.418 1.00 48.31 483 GLU A C 1
ATOM 3649 O O . GLU A 1 483 ? -44.324 -13.795 -7.570 1.00 48.31 483 GLU A O 1
ATOM 3654 N N . VAL A 1 484 ? -44.121 -14.204 -5.375 1.00 57.03 484 VAL A N 1
ATOM 3655 C CA . VAL A 1 484 ? -44.016 -15.672 -5.486 1.00 57.03 484 VAL A CA 1
ATOM 3656 C C . VAL A 1 484 ? -45.287 -16.283 -6.080 1.00 57.03 484 VAL A C 1
ATOM 3658 O O . VAL A 1 484 ? -45.205 -17.161 -6.938 1.00 57.03 484 VAL A O 1
ATOM 3661 N N . ASN A 1 485 ? -46.471 -15.798 -5.697 1.00 56.56 485 ASN A N 1
ATOM 3662 C CA . ASN A 1 485 ? -47.730 -16.241 -6.299 1.00 56.56 485 ASN A CA 1
ATOM 3663 C C . ASN A 1 485 ? -47.856 -15.811 -7.767 1.00 56.56 485 ASN A C 1
ATOM 3665 O O . ASN A 1 485 ? -48.302 -16.603 -8.596 1.00 56.56 485 ASN A O 1
ATOM 3669 N N . ASN A 1 486 ? -47.425 -14.596 -8.116 1.00 60.16 486 ASN A N 1
ATOM 3670 C CA . ASN A 1 486 ? -47.387 -14.136 -9.504 1.00 60.16 486 ASN A CA 1
ATOM 3671 C C . ASN A 1 486 ? -46.370 -14.922 -10.343 1.00 60.16 486 ASN A C 1
ATOM 3673 O O . ASN A 1 486 ? -46.649 -15.228 -11.501 1.00 60.16 486 ASN A O 1
ATOM 3677 N N . LEU A 1 487 ? -45.226 -15.298 -9.770 1.00 55.88 487 LEU A N 1
ATOM 3678 C CA . LEU A 1 487 ? -44.229 -16.163 -10.406 1.00 55.88 487 LEU A CA 1
ATOM 3679 C C . LEU A 1 487 ? -44.763 -17.581 -10.625 1.00 55.88 487 LEU A C 1
ATOM 3681 O O . LEU A 1 487 ? -44.630 -18.108 -11.725 1.00 55.88 487 LEU A O 1
ATOM 3685 N N . ASN A 1 488 ? -45.433 -18.173 -9.633 1.00 53.97 488 ASN A N 1
ATOM 3686 C CA . ASN A 1 488 ? -46.083 -19.478 -9.786 1.00 53.97 488 ASN A CA 1
ATOM 3687 C C . ASN A 1 488 ? -47.199 -19.450 -10.834 1.00 53.97 488 ASN A C 1
ATOM 3689 O O . ASN A 1 488 ? -47.317 -20.393 -11.611 1.00 53.97 488 ASN A O 1
ATOM 3693 N N . LYS A 1 489 ? -47.978 -18.363 -10.903 1.00 62.00 489 LYS A N 1
ATOM 3694 C CA . LYS A 1 489 ? -49.000 -18.184 -11.941 1.00 62.00 489 LYS A CA 1
ATOM 3695 C C . LYS A 1 489 ? -48.371 -18.101 -13.334 1.00 62.00 489 LYS A C 1
ATOM 3697 O O . LYS A 1 489 ? -48.763 -18.856 -14.209 1.00 62.00 489 LYS A O 1
ATOM 3702 N N . ARG A 1 490 ? -47.317 -17.295 -13.501 1.00 65.88 490 ARG A N 1
ATOM 3703 C CA . ARG A 1 490 ? -46.561 -17.192 -14.764 1.00 65.88 490 ARG A CA 1
ATOM 3704 C C . ARG A 1 490 ? -45.881 -18.506 -15.163 1.00 65.88 490 ARG A C 1
ATOM 3706 O O . ARG A 1 490 ? -45.814 -18.812 -16.345 1.00 65.88 490 ARG A O 1
ATOM 3713 N N . MET A 1 491 ? -45.391 -19.297 -14.204 1.00 54.78 491 MET A N 1
ATOM 3714 C CA . MET A 1 491 ? -44.849 -20.636 -14.477 1.00 54.78 491 MET A CA 1
ATOM 3715 C C . MET A 1 491 ? -45.933 -21.671 -14.809 1.00 54.78 491 MET A C 1
ATOM 3717 O O . MET A 1 491 ? -45.656 -22.604 -15.561 1.00 54.78 491 MET A O 1
ATOM 3721 N N . GLY A 1 492 ? -47.146 -21.519 -14.271 1.00 58.78 492 GLY A N 1
ATOM 3722 C CA . GLY A 1 492 ? -48.324 -22.286 -14.683 1.00 58.78 492 GLY A CA 1
ATOM 3723 C C . GLY A 1 492 ? -48.731 -21.951 -16.116 1.00 58.78 492 GLY A C 1
ATOM 3724 O O . GLY A 1 492 ? -48.811 -22.848 -16.947 1.00 58.78 492 GLY A O 1
ATOM 3725 N N . ASP A 1 493 ? -48.835 -20.657 -16.428 1.00 60.78 493 ASP A N 1
ATOM 3726 C CA . ASP A 1 493 ? -49.147 -20.169 -17.773 1.00 60.78 493 ASP A CA 1
ATOM 3727 C C . ASP A 1 493 ? -48.106 -20.650 -18.800 1.00 60.78 493 ASP A C 1
ATOM 3729 O O . ASP A 1 493 ? -48.478 -21.003 -19.908 1.00 60.78 493 ASP A O 1
ATOM 3733 N N . LEU A 1 494 ? -46.817 -20.738 -18.429 1.00 53.97 494 LEU A N 1
ATOM 3734 C CA . LEU A 1 494 ? -45.734 -21.289 -19.264 1.00 53.97 494 LEU A CA 1
ATOM 3735 C C . LEU A 1 494 ? -45.794 -22.816 -19.450 1.00 53.97 494 LEU A C 1
ATOM 3737 O O . LEU A 1 494 ? -45.264 -23.329 -20.436 1.00 53.97 494 LEU A O 1
ATOM 3741 N N . ARG A 1 495 ? -46.414 -23.551 -18.520 1.00 58.19 495 ARG A N 1
ATOM 3742 C CA . ARG A 1 495 ? -46.631 -25.003 -18.639 1.00 58.19 495 ARG A CA 1
ATOM 3743 C C . ARG A 1 495 ? -47.800 -25.342 -19.561 1.00 58.19 495 ARG A C 1
ATOM 3745 O O . ARG A 1 495 ? -47.732 -26.369 -20.230 1.00 58.19 495 ARG A O 1
ATOM 3752 N N . ASP A 1 496 ? -48.793 -24.464 -19.650 1.00 56.28 496 ASP A N 1
ATOM 3753 C CA . ASP A 1 496 ? -49.970 -24.638 -20.509 1.00 56.28 496 ASP A CA 1
ATOM 3754 C C . ASP A 1 496 ? -49.742 -24.199 -21.974 1.00 56.28 496 ASP A C 1
ATOM 3756 O O . ASP A 1 496 ? -50.623 -24.374 -22.808 1.00 56.28 496 ASP A O 1
ATOM 3760 N N . ILE A 1 497 ? -48.554 -23.690 -22.341 1.00 52.84 497 ILE A N 1
ATOM 3761 C CA . ILE A 1 497 ? -48.220 -23.297 -23.737 1.00 52.84 497 ILE A CA 1
ATOM 3762 C C . ILE A 1 497 ? -47.772 -24.498 -24.601 1.00 52.84 497 ILE A C 1
ATOM 3764 O O . ILE A 1 497 ? -47.543 -24.348 -25.796 1.00 52.84 497 ILE A O 1
ATOM 3768 N N . ASN A 1 498 ? -47.669 -25.702 -24.024 1.00 48.94 498 ASN A N 1
ATOM 3769 C CA . ASN A 1 498 ? -47.416 -26.955 -24.757 1.00 48.94 498 ASN A CA 1
ATOM 3770 C C . ASN A 1 498 ? -48.589 -27.957 -24.655 1.00 48.94 498 ASN A C 1
ATOM 3772 O O . ASN A 1 498 ? -48.363 -29.169 -24.720 1.00 48.94 498 ASN A O 1
ATOM 3776 N N . GLY A 1 499 ? -49.818 -27.458 -24.482 1.00 47.75 499 GLY A N 1
ATOM 3777 C CA . GLY A 1 499 ? -51.066 -28.214 -24.648 1.00 47.75 499 GLY A CA 1
ATOM 3778 C C . GLY A 1 499 ? -51.778 -27.834 -25.935 1.00 47.75 499 GLY A C 1
ATOM 3779 O O . GLY A 1 499 ? -52.282 -26.692 -25.979 1.00 47.75 499 GLY A O 1
#

Radius of gyration: 31.56 Å; Cα contacts (8 Å, |Δi|>4): 1341; chains: 1; bounding box: 106×48×91 Å

Mean predicted aligned error: 9.03 Å

Sequence (499 aa):
INSQDKKTNAKLILDGSVNTKNDVEVSNASLTMQGHATEHAIFRSSANHCSLVFLCGTDWVTVLKETESSYNKKFNSDYKSNNQQTSFDQPDWKTGVFKFDTLHLNNADFSISRNANVEGNISANKSAITIGDKNVYIDNLAGKNITNNGFDFKQTISTNLSIGETKFTGGITAHNSQIAIGDQAVVTLNGATFLDNTPISIDKGAKVIAQISMFTTKGIDISGELTMMGIPEQNSKTVTPGLHYAADGFRLSGGNANFIARNMASVTGNIYADDAATITLGQPETETPTISSAYQAWAETLLYGFDTAYRGAITAPKATVSMNNAIWHLNSQSSINRLETKDSMVRFTGDNGKFTTLTVNNLTIDDSAFVLRANLAQADQLVVNKSLSGKNNLLLVDFIEKNGNSNGLNIDLVSAPKGTAVDVFKATTRSIGFSDVTPVIEQKNDTDKATWTLIGYKSVANADAAKKATLLMSGGYKAFLAEVNNLNKRMGDLRDING

pLDDT: mean 88.69, std 13.41, range [41.59, 98.88]